Protein AF-0000000084441498 (afdb_homodimer)

Nearest PDB structures (foldseek):
  8bci-assembly2_C  TM=8.751E-01  e=2.487E-18  Pseudomonas aeruginosa PAO1
  8bci-assembly1_A  TM=8.824E-01  e=2.640E-18  Pseudomonas aeruginosa PAO1
  4e3z-assembly1_B  TM=8.892E-01  e=1.046E-17  Rhizobium etli CFN 42
  4e3z-assembly1_A  TM=8.878E-01  e=1.110E-17  Rhizobium etli CFN 42
  8bci-assembly2_D  TM=8.655E-01  e=2.144E-17  Pseudomonas aeruginosa PAO1

Secondary structure (DSSP, 8-state):
--EEEETTTTSHHHHHHHHHHHHTT-EEEEEES-HHHHHHHHHHHHHTT--EEEEE--TT-HHHHHHHHHHHHHHTTT--SEEEE-----PPP--SS---HHHHHHHHIIIIIIHHHHHHHHHHHHHTSTT-EEEEE--GGG-TTTT---GGGHHHHHHHHHHHHHHHHHHHHTTTSS-EEEEE---SBSSTTT-TT-SB-HHHHTHHHHHHHT--TT---SEEEETTEEPP-/--EEEETTTTSHHHHHHHHHHHHTT-EEEEEES-HHHHHHHHHHHHHTT--EEEEE--TT-HHHHHHHHHHHHHHTTT--SEEEE-----PPP--SS---HHHHHHHHIIIIIIHHHHHHHHHHHHHTSTT-EEEEE--GGG-TTTT---GGGHHHHHHHHHHHHHHHHHHHHTTTSS-EEEEE---SBSSTTT-TT-SB-HHHHTHHHHHHHT--TT---SEEEETTEEPP-

pLDDT: mean 97.52, std 2.6, range [79.0, 99.0]

Sequence (466 aa):
MKSVFITGGNRGIGLETARQMGKLGYYVIISCRSEEQAKASMEKLSADGVKADYVIMDVVDESSVAKAAAELSKKLNGVLDVLINNAGYYAPRGDMSRVNLDDMRKCYEVNVIGAICVTNHFLDMVKKSPAGRIVNVGSIMGSCELGVSTLSSAPYSCSKAAMNMYTVNLASSLKDTNVKVNCAHPGWVKTNMGGADAPLEVTEGAETSVYLATLPPDGSTGGFFHKQNRLAWMKSVFITGGNRGIGLETARQMGKLGYYVIISCRSEEQAKASMEKLSADGVKADYVIMDVVDESSVAKAAAELSKKLNGVLDVLINNAGYYAPRGDMSRVNLDDMRKCYEVNVIGAICVTNHFLDMVKKSPAGRIVNVGSIMGSCELGVSTLSSAPYSCSKAAMNMYTVNLASSLKDTNVKVNCAHPGWVKTNMGGADAPLEVTEGAETSVYLATLPPDGSTGGFFHKQNRLAW

Solvent-accessible surface area (backbone atoms only — not comparable to full-atom values): 22218 Å² total; per-residue (Å²): 129,53,34,35,41,29,33,44,19,51,46,55,42,30,28,42,33,44,48,53,45,15,73,75,58,26,41,27,32,27,22,22,78,42,68,69,53,37,53,55,35,49,52,57,34,45,75,70,71,25,52,67,50,73,42,67,33,42,58,76,35,65,69,38,37,50,50,40,38,53,52,47,33,63,74,46,73,46,44,31,29,24,42,34,39,47,47,67,52,77,56,78,70,53,54,84,79,46,73,60,64,68,43,31,52,50,16,29,39,38,40,32,49,9,43,49,51,45,44,52,64,42,42,70,24,23,68,62,21,89,62,9,18,38,33,38,56,49,41,68,44,23,15,55,68,70,57,72,44,43,39,30,41,35,34,35,24,19,21,28,16,18,38,51,31,44,31,36,12,45,24,62,70,30,66,90,51,59,44,33,21,32,30,20,20,40,68,59,23,44,32,92,87,48,30,87,82,27,86,33,48,33,74,59,23,17,44,14,52,53,50,59,54,62,52,58,96,86,45,82,57,44,46,38,27,42,57,92,40,79,48,74,64,129,52,34,35,39,28,34,45,19,52,45,56,42,30,27,41,34,44,50,53,43,14,74,72,58,27,42,27,32,27,22,24,77,44,69,70,51,36,53,54,37,48,52,56,34,44,74,71,70,26,54,67,50,73,42,65,35,41,58,77,36,65,70,38,38,50,52,40,38,54,52,48,33,63,73,44,74,46,43,31,30,23,42,33,40,47,48,70,52,78,57,79,71,53,54,84,78,48,73,60,62,68,42,31,52,50,16,30,40,39,40,31,50,8,42,48,50,47,46,52,63,42,43,69,24,23,65,62,21,88,62,8,19,36,35,38,58,47,42,68,43,23,14,55,70,71,58,74,43,43,38,30,40,36,33,36,24,19,20,29,15,18,37,50,30,46,29,36,13,47,22,61,69,30,65,89,52,57,44,33,22,31,30,19,20,40,68,59,23,44,32,91,87,49,30,88,81,28,84,33,47,34,74,57,22,17,42,14,50,52,50,61,55,62,52,57,96,86,46,82,56,44,46,38,27,43,55,91,40,80,50,74,64

Foldseek 3Di:
DAEEEEEPLLDFLNVLLQLVVQVVPHEYEYEDQDPVSQVVSVVVSVVSVGNYYYAHADLLDLVRLLVVLVVVCVVVVLAHAEYEYDWFDFDQFDDQPDADVVLLVVRLSGLPVSSVSNCVSNVRNQLPHQAREYEREAAPLLAPVVPPDHRRRCSNNVNRVNVLVVQLVVLVVCVVTNYAGEYEHLAQEPDPNNHPPGPHYSNSSNQRVNPRSDAPSPDDHSFYDYRNHTDHD/DAEEEEEPLLDFLNVLLQLVVQVVPHEYEYEDQDPVSQVVSVVVSVVSVGNYYYAHADLLDLVRLLVRLVVVCVVVVLAHAEYEYDFFDFDQFDDQPDADVVLLVVRLSGLPVSSVSNCVSNVRNQLPHLAREYEREAAPLLAPVVVPDHRRRCSNNVNRVNVLVVQLVVLVVCVVTNYAGEYEHLAQEPDPNNHPPGPHYSNSSNQRVNPRSDAPSPDDHSFYDYRNHTDHD

Organism: Leishmania panamensis (NCBI:txid5679)

InterPro domains:
  IPR002347 Short-chain dehydrogenase/reductase SDR [PF00106] (2-195)
  IPR002347 Short-chain dehydrogenase/reductase SDR [PR00080] (78-89)
  IPR002347 Short-chain dehydrogenase/reductase SDR [PR00080] (132-140)
  IPR002347 Short-chain dehydrogenase/reductase SDR [PR00080] (156-175)
  IPR002347 Short-chain dehydrogenase/reductase SDR [PR00081] (3-20)
  IPR002347 Short-chain dehydrogenase/reductase SDR [PR00081] (78-89)
  IPR002347 Short-chain dehydrogenase/reductase SDR [PR00081] (126-142)
  IPR002347 Short-chain dehydrogenase/reductase SDR [PR00081] (156-175)
  IPR002347 Short-chain dehydrogenase/reductase SDR [PR00081] (177-194)
  IPR020904 Short-chain dehydrogenase/reductase, conserved site [PS00061] (143-171)
  IPR036291 NAD(P)-binding domain superfamily [SSF51735] (1-229)
  IPR045313 Carbonyl reductase [NADPH] 1-like [cd05324] (2-233)
  IPR051468 Fungal Secondary Metabolite SDRs [PTHR43544] (2-232)

Radius of gyration: 23.21 Å; Cα contacts (8 Å, |Δi|>4): 1134; chains: 2; bounding box: 49×70×50 Å

Structure (mmCIF, N/CA/C/O backbone):
data_AF-0000000084441498-model_v1
#
loop_
_entity.id
_entity.type
_entity.pdbx_description
1 polymer 'Short chain dehydrogenase, putative'
#
loop_
_atom_site.group_PDB
_atom_site.id
_atom_site.type_symbol
_atom_site.label_atom_id
_atom_site.label_alt_id
_atom_site.label_comp_id
_atom_site.label_asym_id
_atom_site.label_entity_id
_atom_site.label_seq_id
_atom_site.pdbx_PDB_ins_code
_atom_site.Cartn_x
_atom_site.Cartn_y
_atom_site.Cartn_z
_atom_site.occupancy
_atom_site.B_iso_or_equiv
_atom_site.auth_seq_id
_atom_site.auth_comp_id
_atom_site.auth_asym_id
_atom_site.auth_atom_id
_atom_site.pdbx_PDB_model_num
ATOM 1 N N . MET A 1 1 ? -6.012 33.625 13.344 1 92.56 1 MET A N 1
ATOM 2 C CA . MET A 1 1 ? -4.758 33.062 12.859 1 92.56 1 MET A CA 1
ATOM 3 C C . MET A 1 1 ? -4.945 31.609 12.453 1 92.56 1 MET A C 1
ATOM 5 O O . MET A 1 1 ? -5.605 30.844 13.156 1 92.56 1 MET A O 1
ATOM 9 N N . LYS A 1 2 ? -4.422 31.234 11.297 1 98.06 2 LYS A N 1
ATOM 10 C CA . LYS A 1 2 ? -4.543 29.844 10.844 1 98.06 2 LYS A CA 1
ATOM 11 C C . LYS A 1 2 ? -3.543 28.938 11.555 1 98.06 2 LYS A C 1
ATOM 13 O O . LYS A 1 2 ? -2.441 29.375 11.898 1 98.06 2 LYS A O 1
ATOM 18 N N . SER A 1 3 ? -3.908 27.688 11.766 1 98.75 3 SER A N 1
ATOM 19 C CA . SER A 1 3 ? -3.041 26.75 12.477 1 98.75 3 SER A CA 1
ATOM 20 C C . SER A 1 3 ? -2.643 25.578 11.586 1 98.75 3 SER A C 1
ATOM 22 O O . SER A 1 3 ? -3.367 25.219 10.648 1 98.75 3 SER A O 1
ATOM 24 N N . VAL A 1 4 ? -1.428 25.062 11.875 1 98.94 4 VAL A N 1
ATOM 25 C CA . VAL A 1 4 ? -0.928 23.875 11.195 1 98.94 4 VAL A CA 1
ATOM 26 C C . VAL A 1 4 ? -0.345 22.906 12.219 1 98.94 4 VAL A C 1
ATOM 28 O O . VAL A 1 4 ? 0.351 23.312 13.148 1 98.94 4 VAL A O 1
ATOM 31 N N . PHE A 1 5 ? -0.756 21.656 12.109 1 98.94 5 PHE A N 1
ATOM 32 C CA . PHE A 1 5 ? -0.184 20.578 12.906 1 98.94 5 PHE A CA 1
ATOM 33 C C . PHE A 1 5 ? 0.66 19.641 12.031 1 98.94 5 PHE A C 1
ATOM 35 O O . PHE A 1 5 ? 0.195 19.156 11 1 98.94 5 PHE A O 1
ATOM 42 N N . ILE A 1 6 ? 1.912 19.422 12.414 1 98.94 6 ILE A N 1
ATOM 43 C CA . ILE A 1 6 ? 2.871 18.641 11.641 1 98.94 6 ILE A CA 1
ATOM 44 C C . ILE A 1 6 ? 3.414 17.5 12.5 1 98.94 6 ILE A C 1
ATOM 46 O O . ILE A 1 6 ? 4.066 17.734 13.516 1 98.94 6 ILE A O 1
ATOM 50 N N . THR A 1 7 ? 3.141 16.266 12.094 1 98.88 7 THR A N 1
ATOM 51 C CA . THR A 1 7 ? 3.74 15.141 12.812 1 98.88 7 THR A CA 1
ATOM 52 C C . THR A 1 7 ? 5.211 14.992 12.438 1 98.88 7 THR A C 1
ATOM 54 O O . THR A 1 7 ? 5.594 15.211 11.289 1 98.88 7 THR A O 1
ATOM 57 N N . GLY A 1 8 ? 5.965 14.562 13.398 1 97.75 8 GLY A N 1
ATOM 58 C CA . GLY A 1 8 ? 7.391 14.453 13.141 1 97.75 8 GLY A CA 1
ATOM 59 C C . GLY A 1 8 ? 8.031 15.773 12.758 1 97.75 8 GLY A C 1
ATOM 60 O O . GLY A 1 8 ? 8.875 15.82 11.859 1 97.75 8 GLY A O 1
ATOM 61 N N . GLY A 1 9 ? 7.641 16.812 13.367 1 97.56 9 GLY A N 1
ATOM 62 C CA . GLY A 1 9 ? 8.055 18.141 12.961 1 97.56 9 GLY A CA 1
ATOM 63 C C . GLY A 1 9 ? 9.305 18.625 13.664 1 97.56 9 GLY A C 1
ATOM 64 O O . GLY A 1 9 ? 9.68 19.797 13.539 1 97.56 9 GLY A O 1
ATOM 65 N N . ASN A 1 10 ? 10.039 17.734 14.375 1 96.19 10 ASN A N 1
ATOM 66 C CA . ASN A 1 10 ? 11.117 18.188 15.25 1 96.19 10 ASN A CA 1
ATOM 67 C C . ASN A 1 10 ? 12.461 18.188 14.523 1 96.19 10 ASN A C 1
ATOM 69 O O . ASN A 1 10 ? 13.453 18.688 15.047 1 96.19 10 ASN A O 1
ATOM 73 N N . ARG A 1 11 ? 12.547 17.656 13.297 1 95.62 11 ARG A N 1
ATOM 74 C CA . ARG A 1 11 ? 13.789 17.641 12.539 1 95.62 11 ARG A CA 1
ATOM 75 C C . ARG A 1 11 ? 13.516 17.547 11.039 1 95.62 11 ARG A C 1
ATOM 77 O O . ARG A 1 11 ? 12.367 17.359 10.625 1 95.62 11 ARG A O 1
ATOM 84 N N . GLY A 1 12 ? 14.539 17.797 10.32 1 97.12 12 GLY A N 1
ATOM 85 C CA . GLY A 1 12 ? 14.508 17.516 8.891 1 97.12 12 GLY A CA 1
ATOM 86 C C . GLY A 1 12 ? 13.438 18.312 8.156 1 97.12 12 GLY A C 1
ATOM 87 O O . GLY A 1 12 ? 13.328 19.531 8.328 1 97.12 12 GLY A O 1
ATOM 88 N N . ILE A 1 13 ? 12.758 17.609 7.285 1 98.31 13 ILE A N 1
ATOM 89 C CA . ILE A 1 13 ? 11.758 18.203 6.414 1 98.31 13 ILE A CA 1
ATOM 90 C C . ILE A 1 13 ? 10.625 18.781 7.254 1 98.31 13 ILE A C 1
ATOM 92 O O . ILE A 1 13 ? 10.133 19.875 6.98 1 98.31 13 ILE A O 1
ATOM 96 N N . GLY A 1 14 ? 10.219 18.047 8.336 1 98.56 14 GLY A N 1
ATOM 97 C CA . GLY A 1 14 ? 9.141 18.5 9.203 1 98.56 14 GLY A CA 1
ATOM 98 C C . GLY A 1 14 ? 9.438 19.812 9.875 1 98.56 14 GLY A C 1
ATOM 99 O O . GLY A 1 14 ? 8.594 20.719 9.891 1 98.56 14 GLY A O 1
ATOM 100 N N . LEU A 1 15 ? 10.617 19.906 10.398 1 98.5 15 LEU A N 1
ATOM 101 C CA . LEU A 1 15 ? 10.992 21.141 11.078 1 98.5 15 LEU A CA 1
ATOM 102 C C . LEU A 1 15 ? 11.078 22.297 10.094 1 98.5 15 LEU A C 1
ATOM 104 O O . LEU A 1 15 ? 10.648 23.406 10.398 1 98.5 15 LEU A O 1
ATOM 108 N N . GLU A 1 16 ? 11.664 22.047 8.945 1 98.69 16 GLU A N 1
ATOM 109 C CA . GLU A 1 16 ? 11.75 23.094 7.938 1 98.69 16 GLU A CA 1
ATOM 110 C C . GLU A 1 16 ? 10.367 23.5 7.441 1 98.69 16 GLU A C 1
ATOM 112 O O . GLU A 1 16 ? 10.109 24.688 7.195 1 98.69 16 GLU A O 1
ATOM 117 N N . THR A 1 17 ? 9.484 22.531 7.27 1 98.88 17 THR A N 1
ATOM 118 C CA . THR A 1 17 ? 8.109 22.844 6.914 1 98.88 17 THR A CA 1
ATOM 119 C C . THR A 1 17 ? 7.461 23.734 7.977 1 98.88 17 THR A C 1
ATOM 121 O O . THR A 1 17 ? 6.773 24.703 7.648 1 98.88 17 THR A O 1
ATOM 124 N N . ALA A 1 18 ? 7.688 23.391 9.219 1 98.81 18 ALA A N 1
ATOM 125 C CA . ALA A 1 18 ? 7.199 24.203 10.328 1 98.81 18 ALA A CA 1
ATOM 126 C C . ALA A 1 18 ? 7.699 25.641 10.219 1 98.81 18 ALA A C 1
ATOM 128 O O . ALA A 1 18 ? 6.922 26.594 10.367 1 98.81 18 ALA A O 1
ATOM 129 N N . ARG A 1 19 ? 8.992 25.797 9.969 1 98.69 19 ARG A N 1
ATOM 130 C CA . ARG A 1 19 ? 9.602 27.109 9.844 1 98.69 19 ARG A CA 1
ATOM 131 C C . ARG A 1 19 ? 8.953 27.922 8.727 1 98.69 19 ARG A C 1
ATOM 133 O O . ARG A 1 19 ? 8.562 29.078 8.93 1 98.69 19 ARG A O 1
ATOM 140 N N . GLN A 1 20 ? 8.758 27.312 7.598 1 98.81 20 GLN A N 1
ATOM 141 C CA . GLN A 1 20 ? 8.203 28.016 6.449 1 98.81 20 GLN A CA 1
ATOM 142 C C . GLN A 1 20 ? 6.734 28.359 6.672 1 98.81 20 GLN A C 1
ATOM 144 O O . GLN A 1 20 ? 6.297 29.469 6.344 1 98.81 20 GLN A O 1
ATOM 149 N N . MET A 1 21 ? 5.969 27.453 7.215 1 98.88 21 MET A N 1
ATOM 150 C CA . MET A 1 21 ? 4.574 27.734 7.531 1 98.88 21 MET A CA 1
ATOM 151 C C . MET A 1 21 ? 4.461 28.875 8.539 1 98.88 21 MET A C 1
ATOM 153 O O . MET A 1 21 ? 3.592 29.734 8.414 1 98.88 21 MET A O 1
ATOM 157 N N . GLY A 1 22 ? 5.324 28.844 9.531 1 98.56 22 GLY A N 1
ATOM 158 C CA . GLY A 1 22 ? 5.348 29.922 10.508 1 98.56 22 GLY A CA 1
ATOM 159 C C . GLY A 1 22 ? 5.629 31.281 9.891 1 98.56 22 GLY A C 1
ATOM 160 O O . GLY A 1 22 ? 5.012 32.281 10.273 1 98.56 22 GLY A O 1
ATOM 161 N N . LYS A 1 23 ? 6.52 31.312 8.969 1 98.19 23 LYS A N 1
ATOM 162 C CA . LYS A 1 23 ? 6.863 32.562 8.289 1 98.19 23 LYS A CA 1
ATOM 163 C C . LYS A 1 23 ? 5.691 33.062 7.457 1 98.19 23 LYS A C 1
ATOM 165 O O . LYS A 1 23 ? 5.594 34.281 7.188 1 98.19 23 LYS A O 1
ATOM 170 N N . LEU A 1 24 ? 4.824 32.219 7.117 1 98.19 24 LEU A N 1
ATOM 171 C CA . LEU A 1 24 ? 3.627 32.594 6.371 1 98.19 24 LEU A CA 1
ATOM 172 C C . LEU A 1 24 ? 2.518 33.031 7.32 1 98.19 24 LEU A C 1
ATOM 174 O O . LEU A 1 24 ? 1.42 33.375 6.875 1 98.19 24 LEU A O 1
ATOM 178 N N . GLY A 1 25 ? 2.775 32.938 8.617 1 97.94 25 GLY A N 1
ATOM 179 C CA . GLY A 1 25 ? 1.847 33.5 9.586 1 97.94 25 GLY A CA 1
ATOM 180 C C . GLY A 1 25 ? 1.019 32.469 10.297 1 97.94 25 GLY A C 1
ATOM 181 O O . GLY A 1 25 ? 0.133 32.781 11.086 1 97.94 25 GLY A O 1
ATOM 182 N N . TYR A 1 26 ? 1.264 31.188 10.07 1 98.56 26 TYR A N 1
ATOM 183 C CA . TYR A 1 26 ? 0.51 30.125 10.727 1 98.56 26 TYR A CA 1
ATOM 184 C C . TYR A 1 26 ? 0.971 29.938 12.172 1 98.56 26 TYR A C 1
ATOM 186 O O . TYR A 1 26 ? 2.154 30.109 12.477 1 98.56 26 TYR A O 1
ATOM 194 N N . TYR A 1 27 ? 0.041 29.641 13.023 1 98.62 27 TYR A N 1
ATOM 195 C CA . TYR A 1 27 ? 0.372 29.047 14.312 1 98.62 27 TYR A CA 1
ATOM 196 C C . TYR A 1 27 ? 0.782 27.578 14.148 1 98.62 27 TYR A C 1
ATOM 198 O O . TYR A 1 27 ? -0.041 26.734 13.789 1 98.62 27 TYR A O 1
ATOM 206 N N . VAL A 1 28 ? 2.062 27.328 14.453 1 98.75 28 VAL A N 1
ATOM 207 C CA . VAL A 1 28 ? 2.635 26.016 14.117 1 98.75 28 VAL A CA 1
ATOM 208 C C . VAL A 1 28 ? 2.67 25.141 15.359 1 98.75 28 VAL A C 1
ATOM 210 O O . VAL A 1 28 ? 3.135 25.562 16.422 1 98.75 28 VAL A O 1
ATOM 213 N N . ILE A 1 29 ? 2.162 23.891 15.219 1 98.88 29 ILE A N 1
ATOM 214 C CA . ILE A 1 29 ? 2.303 22.875 16.266 1 98.88 29 ILE A CA 1
ATOM 215 C C . ILE A 1 29 ? 2.984 21.641 15.688 1 98.88 29 ILE A C 1
ATOM 217 O O . ILE A 1 29 ? 2.582 21.125 14.633 1 98.88 29 ILE A O 1
ATOM 221 N N . ILE A 1 30 ? 4.02 21.172 16.359 1 98.81 30 ILE A N 1
ATOM 222 C CA . ILE A 1 30 ? 4.707 19.969 15.898 1 98.81 30 ILE A CA 1
ATOM 223 C C . ILE A 1 30 ? 4.523 18.859 16.922 1 98.81 30 ILE A C 1
ATOM 225 O O . ILE A 1 30 ? 4.309 19.125 18.109 1 98.81 30 ILE A O 1
ATOM 229 N N . SER A 1 31 ? 4.539 17.625 16.438 1 98.62 31 SER A N 1
ATOM 230 C CA . SER A 1 31 ? 4.625 16.5 17.359 1 98.62 31 SER A CA 1
ATOM 231 C C . SER A 1 31 ? 6.043 15.938 17.406 1 98.62 31 SER A C 1
ATOM 233 O O . SER A 1 31 ? 6.789 16.016 16.438 1 98.62 31 SER A O 1
ATOM 235 N N . CYS A 1 32 ? 6.344 15.461 18.516 1 97 32 CYS A N 1
ATOM 236 C CA . CYS A 1 32 ? 7.625 14.828 18.797 1 97 32 CYS A CA 1
ATOM 237 C C . CYS A 1 32 ? 7.469 13.734 19.859 1 97 32 CYS A C 1
ATOM 239 O O . CYS A 1 32 ? 6.602 13.828 20.719 1 97 32 CYS A O 1
ATOM 241 N N . ARG A 1 33 ? 8.297 12.758 19.797 1 95.69 33 ARG A N 1
ATOM 242 C CA . ARG A 1 33 ? 8.234 11.695 20.781 1 95.69 33 ARG A CA 1
ATOM 243 C C . ARG A 1 33 ? 9.031 12.062 22.031 1 95.69 33 ARG A C 1
ATOM 245 O O . ARG A 1 33 ? 8.758 11.555 23.125 1 95.69 33 ARG A O 1
ATOM 252 N N . SER A 1 34 ? 9.984 12.898 21.797 1 96.56 34 SER A N 1
ATOM 253 C CA . SER A 1 34 ? 10.883 13.312 22.875 1 96.56 34 SER A CA 1
ATOM 254 C C . SER A 1 34 ? 10.633 14.773 23.25 1 96.56 34 SER A C 1
ATOM 256 O O . SER A 1 34 ? 10.742 15.664 22.406 1 96.56 34 SER A O 1
ATOM 258 N N . GLU A 1 35 ? 10.398 14.953 24.547 1 96.69 35 GLU A N 1
ATOM 259 C CA . GLU A 1 35 ? 10.18 16.312 25.016 1 96.69 35 GLU A CA 1
ATOM 260 C C . GLU A 1 35 ? 11.438 17.172 24.844 1 96.69 35 GLU A C 1
ATOM 262 O O . GLU A 1 35 ? 11.359 18.344 24.5 1 96.69 35 GLU A O 1
ATOM 267 N N . GLU A 1 36 ? 12.562 16.562 25.078 1 97.88 36 GLU A N 1
ATOM 268 C CA . GLU A 1 36 ? 13.836 17.266 24.922 1 97.88 36 GLU A CA 1
ATOM 269 C C . GLU A 1 36 ? 14.039 17.75 23.484 1 97.88 36 GLU A C 1
ATOM 271 O O . GLU A 1 36 ? 14.414 18.891 23.266 1 97.88 36 GLU A O 1
ATOM 276 N N . GLN A 1 37 ? 13.758 16.922 22.578 1 97.56 37 GLN A N 1
ATOM 277 C CA . GLN A 1 37 ? 13.898 17.266 21.172 1 97.56 37 GLN A CA 1
ATOM 278 C C . GLN A 1 37 ? 12.875 18.328 20.75 1 97.56 37 GLN A C 1
ATOM 280 O O . GLN A 1 37 ? 13.172 19.203 19.938 1 97.56 37 GLN A O 1
ATOM 285 N N . ALA A 1 38 ? 11.695 18.219 21.328 1 97.94 38 ALA A N 1
ATOM 286 C CA . ALA A 1 38 ? 10.656 19.203 21.047 1 97.94 38 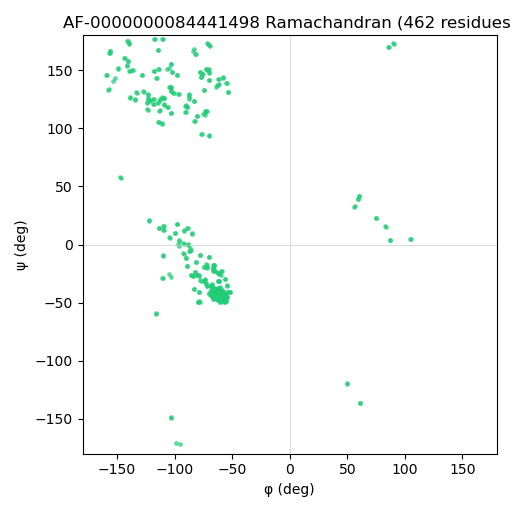ALA A CA 1
ATOM 287 C C . ALA A 1 38 ? 11.07 20.594 21.516 1 97.94 38 ALA A C 1
ATOM 289 O O . ALA A 1 38 ? 10.938 21.578 20.766 1 97.94 38 ALA A O 1
ATOM 290 N N . LYS A 1 39 ? 11.555 20.688 22.656 1 97.88 39 LYS A N 1
ATOM 291 C CA . LYS A 1 39 ? 11.969 21.969 23.219 1 97.88 39 LYS A CA 1
ATOM 292 C C . LYS A 1 39 ? 13.109 22.578 22.406 1 97.88 39 LYS A C 1
ATOM 294 O O . LYS A 1 39 ? 13.148 23.797 22.188 1 97.88 39 LYS A O 1
ATOM 299 N N . ALA A 1 40 ? 14.039 21.734 21.984 1 98.06 40 ALA A N 1
ATOM 300 C CA . ALA A 1 40 ? 15.125 22.219 21.141 1 98.06 40 ALA A CA 1
ATOM 301 C C . ALA A 1 40 ? 14.586 22.797 19.828 1 98.06 40 ALA A C 1
ATOM 303 O O . ALA A 1 40 ? 15.078 23.812 19.344 1 98.06 40 ALA A O 1
ATOM 304 N N . SER A 1 41 ? 13.609 22.156 19.266 1 98.12 41 SER A N 1
ATOM 305 C CA . SER A 1 41 ? 12.984 22.641 18.047 1 98.12 41 SER A CA 1
ATOM 306 C C . SER A 1 41 ? 12.258 23.953 18.281 1 98.12 41 SER A C 1
ATOM 308 O O . SER A 1 41 ? 12.281 24.844 17.422 1 98.12 41 SER A O 1
ATOM 310 N N . MET A 1 42 ? 11.609 24.125 19.422 1 97.94 42 MET A N 1
ATOM 311 C CA . MET A 1 42 ? 10.906 25.359 19.766 1 97.94 42 MET A CA 1
ATOM 312 C C . MET A 1 42 ? 11.867 26.547 19.844 1 97.94 42 MET A C 1
ATOM 314 O O . MET A 1 42 ? 11.539 27.641 19.406 1 97.94 42 MET A O 1
ATOM 318 N N . GLU A 1 43 ? 13 26.25 20.359 1 97.88 43 GLU A N 1
ATOM 319 C CA . GLU A 1 43 ? 14.008 27.312 20.422 1 97.88 43 GLU A CA 1
ATOM 320 C C . GLU A 1 43 ? 14.414 27.781 19.031 1 97.88 43 GLU A C 1
ATOM 322 O O . GLU A 1 43 ? 14.539 28.984 18.797 1 97.88 43 GLU A O 1
ATOM 327 N N . LYS A 1 44 ? 14.625 26.844 18.156 1 97.5 44 LYS A N 1
ATOM 328 C CA . LYS A 1 44 ? 15 27.172 16.781 1 97.5 44 LYS A CA 1
ATOM 329 C C . LYS A 1 44 ? 13.898 27.969 16.094 1 97.5 44 LYS A C 1
ATOM 331 O O . LYS A 1 44 ? 14.18 28.984 15.438 1 97.5 44 LYS A O 1
ATOM 336 N N . LEU A 1 45 ? 12.695 27.531 16.25 1 98.12 45 LEU A N 1
ATOM 337 C CA . LEU A 1 45 ? 11.562 28.188 15.602 1 98.12 45 LEU A CA 1
ATOM 338 C C . LEU A 1 45 ? 11.336 29.578 16.188 1 98.12 45 LEU A C 1
ATOM 340 O O . LEU A 1 45 ? 11.062 30.531 15.453 1 98.12 45 LEU A O 1
ATOM 344 N N . SER A 1 46 ? 11.453 29.672 17.5 1 97 46 SER A N 1
ATOM 345 C CA . SER A 1 46 ? 11.305 30.969 18.156 1 97 46 SER A CA 1
ATOM 346 C C . SER A 1 46 ? 12.367 31.953 17.688 1 97 46 SER A C 1
ATOM 348 O O . SER A 1 46 ? 12.078 33.125 17.5 1 97 46 SER A O 1
ATOM 350 N N . ALA A 1 47 ? 13.516 31.484 17.531 1 97.06 47 ALA A N 1
ATOM 351 C CA . ALA A 1 47 ? 14.609 32.312 17.062 1 97.06 47 ALA A CA 1
ATOM 352 C C . ALA A 1 47 ? 14.32 32.875 15.664 1 97.06 47 ALA A C 1
ATOM 354 O O . ALA A 1 47 ? 14.789 33.969 15.312 1 97.06 47 ALA A O 1
ATOM 355 N N . ASP A 1 48 ? 13.5 32.188 14.938 1 95.69 48 ASP A N 1
ATOM 356 C CA . ASP A 1 48 ? 13.117 32.625 13.586 1 95.69 48 ASP A CA 1
ATOM 357 C C . ASP A 1 48 ? 11.844 33.469 13.617 1 95.69 48 ASP A C 1
ATOM 359 O O . ASP A 1 48 ? 11.297 33.812 12.562 1 95.69 48 ASP A O 1
ATOM 363 N N . GLY A 1 49 ? 11.273 33.719 14.789 1 96.62 49 GLY A N 1
ATOM 364 C CA . GLY A 1 49 ? 10.078 34.531 14.93 1 96.62 49 GLY A CA 1
ATOM 365 C C . GLY A 1 49 ? 8.797 33.75 14.672 1 96.62 49 GLY A C 1
ATOM 366 O O . GLY A 1 49 ? 7.75 34.344 14.406 1 96.62 49 GLY A O 1
ATOM 367 N N . VAL A 1 50 ? 8.891 32.438 14.688 1 96.69 50 VAL A N 1
ATOM 368 C CA . VAL A 1 50 ? 7.742 31.594 14.422 1 96.69 50 VAL A CA 1
ATOM 369 C C . VAL A 1 50 ? 6.98 31.328 15.711 1 96.69 50 VAL A C 1
ATOM 371 O O . VAL A 1 50 ? 7.582 31 16.734 1 96.69 50 VAL A O 1
ATOM 374 N N . LYS A 1 51 ? 5.723 31.578 15.711 1 96.06 51 LYS A N 1
ATOM 375 C CA . LYS A 1 51 ? 4.863 31.156 16.812 1 96.06 51 LYS A CA 1
ATOM 376 C C . LYS A 1 51 ? 4.59 29.656 16.75 1 96.06 51 LYS A C 1
ATOM 378 O O . LYS A 1 51 ? 3.871 29.188 15.867 1 96.06 51 LYS A O 1
ATOM 383 N N . ALA A 1 52 ? 5.125 29 17.703 1 97.69 52 ALA A N 1
ATOM 384 C CA . ALA A 1 52 ? 5.059 27.547 17.594 1 97.69 52 ALA A CA 1
ATOM 385 C C . ALA A 1 52 ? 4.812 26.906 18.953 1 97.69 52 ALA A C 1
ATOM 387 O O . ALA A 1 52 ? 5.062 27.516 19.984 1 97.69 52 ALA A O 1
ATOM 388 N N . ASP A 1 53 ? 4.25 25.75 18.938 1 98.31 53 ASP A N 1
ATOM 389 C CA . ASP A 1 53 ? 4.039 24.859 20.078 1 98.31 53 ASP A CA 1
ATOM 390 C C . ASP A 1 53 ? 4.301 23.406 19.703 1 98.31 53 ASP A C 1
ATOM 392 O O . ASP A 1 53 ? 4.648 23.109 18.562 1 98.31 53 ASP A O 1
ATOM 396 N N . TYR A 1 54 ? 4.258 22.531 20.781 1 98.56 54 TYR A N 1
ATOM 397 C CA . TYR A 1 54 ? 4.477 21.125 20.5 1 98.56 54 TYR A CA 1
ATOM 398 C C . TYR A 1 54 ? 3.555 20.25 21.328 1 98.56 54 TYR A C 1
ATOM 400 O O . TYR A 1 54 ? 2.975 20.703 22.312 1 98.56 54 TYR A O 1
ATOM 408 N N . VAL A 1 55 ? 3.326 19.031 20.875 1 98.62 55 VAL A N 1
ATOM 409 C CA . VAL A 1 55 ? 2.721 17.969 21.656 1 98.62 55 VAL A CA 1
ATOM 410 C C . VAL A 1 55 ? 3.598 16.719 21.594 1 98.62 55 VAL A C 1
ATOM 412 O O . VAL A 1 55 ? 4.281 16.484 20.594 1 98.62 55 VAL A O 1
ATOM 415 N N . ILE A 1 56 ? 3.625 15.977 22.688 1 98.56 56 ILE A N 1
ATOM 416 C CA . ILE A 1 56 ? 4.293 14.68 22.688 1 98.56 56 ILE A CA 1
ATOM 417 C C . ILE A 1 56 ? 3.35 13.609 22.125 1 98.56 56 ILE A C 1
ATOM 419 O O . ILE A 1 56 ? 2.23 13.445 22.625 1 98.56 56 ILE A O 1
ATOM 423 N N . MET A 1 57 ? 3.828 12.953 21.094 1 98.69 57 MET A N 1
ATOM 424 C CA . MET A 1 57 ? 2.941 12.016 20.422 1 98.69 57 MET A CA 1
ATOM 425 C C . MET A 1 57 ? 3.742 10.969 19.656 1 98.69 57 MET A C 1
ATOM 427 O O . MET A 1 57 ? 4.742 11.297 19.016 1 98.69 57 MET A O 1
ATOM 431 N N . ASP A 1 58 ? 3.357 9.75 19.812 1 98.69 58 ASP A N 1
ATOM 432 C CA . ASP A 1 58 ? 3.795 8.641 18.969 1 98.69 58 ASP A CA 1
ATOM 433 C C . ASP A 1 58 ? 2.682 8.203 18.031 1 98.69 58 ASP A C 1
ATOM 435 O O . ASP A 1 58 ? 1.644 7.707 18.469 1 98.69 58 ASP A O 1
ATOM 439 N N . VAL A 1 59 ? 2.963 8.336 16.703 1 98.69 59 VAL A N 1
ATOM 440 C CA . VAL A 1 59 ? 1.898 8.148 15.727 1 98.69 59 VAL A CA 1
ATOM 441 C C . VAL A 1 59 ? 1.439 6.691 15.734 1 98.69 59 VAL A C 1
ATOM 443 O O . VAL A 1 59 ? 0.349 6.375 15.25 1 98.69 59 VAL A O 1
ATOM 446 N N . VAL A 1 60 ? 2.281 5.734 16.25 1 97.88 60 VAL A N 1
ATOM 447 C CA . VAL A 1 60 ? 1.907 4.324 16.188 1 97.88 60 VAL A CA 1
ATOM 448 C C . VAL A 1 60 ? 1.261 3.902 17.516 1 97.88 60 VAL A C 1
ATOM 450 O O . VAL A 1 60 ? 0.975 2.721 17.719 1 97.88 60 VAL A O 1
ATOM 453 N N . ASP A 1 61 ? 1.074 4.801 18.438 1 98.56 61 ASP A N 1
ATOM 454 C CA . ASP A 1 61 ? 0.358 4.598 19.688 1 98.56 61 ASP A CA 1
ATOM 455 C C . ASP A 1 61 ? -0.961 5.367 19.703 1 98.56 61 ASP A C 1
ATOM 457 O O . ASP A 1 61 ? -0.979 6.574 19.953 1 98.56 61 ASP A O 1
ATOM 461 N N . GLU A 1 62 ? -2.031 4.641 19.516 1 98.12 62 GLU A N 1
ATOM 462 C CA . GLU A 1 62 ? -3.328 5.285 19.328 1 98.12 62 GLU A CA 1
ATOM 463 C C . GLU A 1 62 ? -3.717 6.105 20.562 1 98.12 62 GLU A C 1
ATOM 465 O O . GLU A 1 62 ? -4.352 7.152 20.438 1 98.12 62 GLU A O 1
ATOM 470 N N . SER A 1 63 ? -3.402 5.609 21.719 1 98.56 63 SER A N 1
ATOM 471 C CA . SER A 1 63 ? -3.705 6.363 22.938 1 98.56 63 SER A CA 1
ATOM 472 C C . SER A 1 63 ? -2.924 7.672 22.984 1 98.56 63 SER A C 1
ATOM 474 O O . SER A 1 63 ? -3.436 8.688 23.438 1 98.56 63 SER A O 1
ATOM 476 N N . SER A 1 64 ? -1.691 7.582 22.531 1 98.75 64 SER A N 1
ATOM 477 C CA . SER A 1 64 ? -0.864 8.781 22.438 1 98.75 64 SER A CA 1
ATOM 478 C C . SER A 1 64 ? -1.473 9.789 21.469 1 98.75 64 SER A C 1
ATOM 480 O O . SER A 1 64 ? -1.523 10.984 21.766 1 98.75 64 SER A O 1
ATOM 482 N N . VAL A 1 65 ? -1.987 9.352 20.359 1 98.88 65 VAL A N 1
ATOM 483 C CA . VAL A 1 65 ? -2.598 10.203 19.344 1 98.88 65 VAL A CA 1
ATOM 484 C C . VAL A 1 65 ? -3.889 10.812 19.891 1 98.88 65 VAL A C 1
ATOM 486 O O . VAL A 1 65 ? -4.133 12.008 19.719 1 98.88 65 VAL A O 1
ATOM 489 N N . ALA A 1 66 ? -4.668 10.023 20.516 1 98.75 66 ALA A N 1
ATOM 490 C CA . ALA A 1 66 ? -5.926 10.5 21.094 1 98.75 66 ALA A CA 1
ATOM 491 C C . ALA A 1 66 ? -5.684 11.617 22.109 1 98.75 66 ALA A C 1
ATOM 493 O O . ALA A 1 66 ? -6.402 12.617 22.125 1 98.75 66 ALA A O 1
ATOM 494 N N . LYS A 1 67 ? -4.727 11.398 22.938 1 98.69 67 LYS A N 1
ATOM 495 C CA . LYS A 1 67 ? -4.383 12.398 23.938 1 98.69 67 LYS A CA 1
ATOM 496 C C . LYS A 1 67 ? -3.938 13.703 23.281 1 98.69 67 LYS A C 1
ATOM 498 O O . LYS A 1 67 ? -4.367 14.781 23.703 1 98.69 67 LYS A O 1
ATOM 503 N N . ALA A 1 68 ? -3.068 13.602 22.328 1 98.81 68 ALA A N 1
ATOM 504 C CA . ALA A 1 68 ? -2.596 14.789 21.609 1 98.81 68 ALA A CA 1
ATOM 505 C C . ALA A 1 68 ? -3.752 15.516 20.922 1 98.81 68 ALA A C 1
ATOM 507 O O . ALA A 1 68 ? -3.818 16.75 20.953 1 98.81 68 ALA A O 1
ATOM 508 N N . ALA A 1 69 ? -4.66 14.781 20.312 1 98.81 69 ALA A N 1
ATOM 509 C CA . ALA A 1 69 ? -5.812 15.375 19.641 1 98.81 69 ALA A CA 1
ATOM 510 C C . ALA A 1 69 ? -6.699 16.141 20.609 1 98.81 69 ALA A C 1
ATOM 512 O O . ALA A 1 69 ? -7.184 17.219 20.312 1 98.81 69 ALA A O 1
ATOM 513 N N . ALA A 1 70 ? -6.883 15.547 21.734 1 98.69 70 ALA A N 1
ATOM 514 C CA . ALA A 1 70 ? -7.688 16.203 22.75 1 98.69 70 ALA A CA 1
ATOM 515 C C . ALA A 1 70 ? -7.031 17.5 23.219 1 98.69 70 ALA A C 1
ATOM 517 O O . ALA A 1 70 ? -7.707 18.516 23.375 1 98.69 70 ALA A O 1
ATOM 518 N N . GLU A 1 71 ? -5.793 17.453 23.422 1 98.56 71 GLU A N 1
ATOM 519 C CA . GLU A 1 71 ? -5.047 18.625 23.828 1 98.56 71 GLU A CA 1
ATOM 520 C C . GLU A 1 71 ? -5.137 19.734 22.781 1 98.56 71 GLU A C 1
ATOM 522 O O . GLU A 1 71 ? -5.391 20.891 23.109 1 98.56 71 GLU A O 1
ATOM 527 N N . LEU A 1 72 ? -4.965 19.391 21.547 1 98.62 72 LEU A N 1
ATOM 528 C CA . LEU A 1 72 ? -4.965 20.375 20.484 1 98.62 72 LEU A CA 1
ATOM 529 C C . LEU A 1 72 ? -6.375 20.891 20.219 1 98.62 72 LEU A C 1
ATOM 531 O O . LEU A 1 72 ? -6.559 22.047 19.828 1 98.62 72 LEU A O 1
ATOM 535 N N . SER A 1 73 ? -7.344 20 20.406 1 98.56 73 SER A N 1
ATOM 536 C CA . SER A 1 73 ? -8.727 20.453 20.266 1 98.56 73 SER A CA 1
ATOM 537 C C . SER A 1 73 ? -9.016 21.609 21.219 1 98.56 73 SER A C 1
ATOM 539 O O . SER A 1 73 ? -9.656 22.594 20.828 1 98.56 73 SER A O 1
ATOM 541 N N . LYS A 1 74 ? -8.531 21.5 22.422 1 98.12 74 LYS A N 1
ATOM 542 C CA . LYS A 1 74 ? -8.711 22.562 23.406 1 98.12 74 LYS A CA 1
ATOM 543 C C . LYS A 1 74 ? -7.914 23.797 23.016 1 98.12 74 LYS A C 1
ATOM 545 O O . LYS A 1 74 ? -8.438 24.922 23.047 1 98.12 74 LYS A O 1
ATOM 550 N N . LYS A 1 75 ? -6.754 23.594 22.609 1 97.62 75 LYS A N 1
ATOM 551 C CA . LYS A 1 75 ? -5.832 24.688 22.312 1 97.62 75 LYS A CA 1
ATOM 552 C C . LYS A 1 75 ? -6.297 25.484 21.094 1 97.62 75 LYS A C 1
ATOM 554 O O . LYS A 1 75 ? -6.109 26.703 21.031 1 97.62 75 LYS A O 1
ATOM 559 N N . LEU A 1 76 ? -6.875 24.844 20.172 1 98.19 76 LEU A N 1
ATOM 560 C CA . LEU A 1 76 ? -7.203 25.438 18.875 1 98.19 76 LEU A CA 1
ATOM 561 C C . LEU A 1 76 ? -8.695 25.75 18.781 1 98.19 76 LEU A C 1
ATOM 563 O O . LEU A 1 76 ? -9.203 26.062 17.703 1 98.19 76 LEU A O 1
ATOM 567 N N . ASN A 1 77 ? -9.406 25.562 19.859 1 97.88 77 ASN A N 1
ATOM 568 C CA . ASN A 1 77 ? -10.852 25.766 19.922 1 97.88 77 ASN A CA 1
ATOM 569 C C . ASN A 1 77 ? -11.578 24.922 18.875 1 97.88 77 ASN A C 1
ATOM 571 O O . ASN A 1 77 ? -12.516 25.391 18.234 1 97.88 77 ASN A O 1
ATOM 575 N N . GLY A 1 78 ? -11.039 23.781 18.594 1 98.25 78 GLY A N 1
ATOM 576 C CA . GLY A 1 78 ? -11.703 22.75 17.797 1 98.25 78 GLY A CA 1
ATOM 577 C C . GLY A 1 78 ? -11.492 22.906 16.312 1 98.25 78 GLY A C 1
ATOM 578 O O . GLY A 1 78 ? -12.086 22.188 15.508 1 98.25 78 GLY A O 1
ATOM 579 N N . VAL A 1 79 ? -10.664 23.906 15.875 1 98.69 79 VAL A N 1
ATOM 580 C CA . VAL A 1 79 ? -10.477 24.125 14.445 1 98.69 79 VAL A CA 1
ATOM 581 C C . VAL A 1 79 ? -9 23.984 14.086 1 98.69 79 VAL A C 1
ATOM 583 O O . VAL A 1 79 ? -8.141 24.625 14.703 1 98.69 79 VAL A O 1
ATOM 586 N N . LEU A 1 80 ? -8.695 23.125 13.172 1 98.88 80 LEU A N 1
ATOM 587 C CA . LEU A 1 80 ? -7.359 22.969 12.609 1 98.88 80 LEU A CA 1
ATOM 588 C C . LEU A 1 80 ? -7.363 23.25 11.109 1 98.88 80 LEU A C 1
ATOM 590 O O . LEU A 1 80 ? -8.109 22.625 10.359 1 98.88 80 LEU A O 1
ATOM 594 N N . ASP A 1 81 ? -6.512 24.156 10.68 1 98.94 81 ASP A N 1
ATOM 595 C CA . ASP A 1 81 ? -6.543 24.547 9.273 1 98.94 81 ASP A CA 1
ATOM 596 C C . ASP A 1 81 ? -5.75 23.578 8.406 1 98.94 81 ASP A C 1
ATOM 598 O O . ASP A 1 81 ? -6.141 23.297 7.27 1 98.94 81 ASP A O 1
ATOM 602 N N . VAL A 1 82 ? -4.617 23.094 8.914 1 98.94 82 VAL A N 1
ATOM 603 C CA . VAL A 1 82 ? -3.756 22.234 8.102 1 98.94 82 VAL A CA 1
ATOM 604 C C . VAL A 1 82 ? -3.227 21.078 8.953 1 98.94 82 VAL A C 1
ATOM 606 O O . VAL A 1 82 ? -2.727 21.297 10.062 1 98.94 82 VAL A O 1
ATOM 609 N N . LEU A 1 83 ? -3.414 19.875 8.492 1 99 83 LEU A N 1
ATOM 610 C CA . LEU A 1 83 ? -2.771 18.688 9.031 1 99 83 LEU A CA 1
ATOM 611 C C . LEU A 1 83 ? -1.726 18.156 8.055 1 99 83 LEU A C 1
ATOM 613 O O . LEU A 1 83 ? -2.039 17.844 6.902 1 99 83 LEU A O 1
ATOM 617 N N . ILE A 1 84 ? -0.48 18.078 8.469 1 99 84 ILE A N 1
ATOM 618 C CA . ILE A 1 84 ? 0.586 17.516 7.652 1 99 84 ILE A CA 1
ATOM 619 C C . ILE A 1 84 ? 1.108 16.234 8.305 1 99 84 ILE A C 1
ATOM 621 O O . ILE A 1 84 ? 1.786 16.281 9.336 1 99 84 ILE A O 1
ATOM 625 N N . ASN A 1 85 ? 0.752 15.141 7.734 1 98.94 85 ASN A N 1
ATOM 626 C CA . ASN A 1 85 ? 1.317 13.844 8.117 1 98.94 85 ASN A CA 1
ATOM 627 C C . ASN A 1 85 ? 2.719 13.656 7.543 1 98.94 85 ASN A C 1
ATOM 629 O O . ASN A 1 85 ? 2.879 13.133 6.441 1 98.94 85 ASN A O 1
ATOM 633 N N . ASN A 1 86 ? 3.705 13.977 8.336 1 98.81 86 ASN A N 1
ATOM 634 C CA . ASN A 1 86 ? 5.098 14.008 7.898 1 98.81 86 ASN A CA 1
ATOM 635 C C . ASN A 1 86 ? 5.91 12.883 8.531 1 98.81 86 ASN A C 1
ATOM 637 O O . ASN A 1 86 ? 6.887 12.414 7.949 1 98.81 86 ASN A O 1
ATOM 641 N N . ALA A 1 87 ? 5.469 12.469 9.758 1 98.5 87 ALA A N 1
ATOM 642 C CA . ALA A 1 87 ? 6.188 11.375 10.406 1 98.5 87 ALA A CA 1
ATOM 643 C C . ALA A 1 87 ? 6.293 10.164 9.484 1 98.5 87 ALA A C 1
ATOM 645 O O . ALA A 1 87 ? 5.32 9.797 8.828 1 98.5 87 ALA A O 1
ATOM 646 N N . GLY A 1 88 ? 7.461 9.641 9.375 1 97.44 88 GLY A N 1
ATOM 647 C CA . GLY A 1 88 ? 7.691 8.508 8.5 1 97.44 88 GLY A CA 1
ATOM 648 C C . GLY A 1 88 ? 8.906 7.684 8.891 1 97.44 88 GLY A C 1
ATOM 649 O O . GLY A 1 88 ? 9.711 8.109 9.727 1 97.44 88 GLY A O 1
ATOM 650 N N . TYR A 1 89 ? 8.977 6.531 8.352 1 97.44 89 TYR A N 1
ATOM 651 C CA . TYR A 1 89 ? 10.055 5.574 8.586 1 97.44 89 TYR A CA 1
ATOM 652 C C . TYR A 1 89 ? 10.539 4.961 7.277 1 97.44 89 TYR A C 1
ATOM 654 O O . TYR A 1 89 ? 9.727 4.527 6.449 1 97.44 89 TYR A O 1
ATOM 662 N N . TYR A 1 90 ? 11.758 5.082 7.066 1 96.62 90 TYR A N 1
ATOM 663 C CA . TYR A 1 90 ? 12.414 4.414 5.949 1 96.62 90 TYR A CA 1
ATOM 664 C C . TYR A 1 90 ? 13.188 3.188 6.426 1 96.62 90 TYR A C 1
ATOM 666 O O . TYR A 1 90 ? 14.18 3.309 7.141 1 96.62 90 TYR A O 1
ATOM 674 N N . ALA A 1 91 ? 12.773 2.051 6.047 1 94 91 ALA A N 1
ATOM 675 C CA . ALA A 1 91 ? 13.453 0.82 6.441 1 94 91 ALA A CA 1
ATOM 676 C C . ALA A 1 91 ? 14.812 0.7 5.754 1 94 91 ALA A C 1
ATOM 678 O O . ALA A 1 91 ? 14.992 1.175 4.629 1 94 91 ALA A O 1
ATOM 679 N N . PRO A 1 92 ? 15.828 0.053 6.469 1 90.75 92 PRO A N 1
ATOM 680 C CA . PRO A 1 92 ? 17.078 -0.25 5.777 1 90.75 92 PRO A CA 1
ATOM 681 C C . PRO A 1 92 ? 16.875 -1.059 4.5 1 90.75 92 PRO A C 1
ATOM 683 O O . PRO A 1 92 ? 16 -1.929 4.453 1 90.75 92 PRO A O 1
ATOM 686 N N . ARG A 1 93 ? 17.641 -0.639 3.566 1 90.31 93 ARG A N 1
ATOM 687 C CA . ARG A 1 93 ? 17.562 -1.426 2.34 1 90.31 93 ARG A CA 1
ATOM 688 C C . ARG A 1 93 ? 18.047 -2.852 2.574 1 90.31 93 ARG A C 1
ATOM 690 O O . ARG A 1 93 ? 19.031 -3.068 3.291 1 90.31 93 ARG A O 1
ATOM 697 N N . GLY A 1 94 ? 17.281 -3.758 2.033 1 85.69 94 GLY A N 1
ATOM 698 C CA . GLY A 1 94 ? 17.641 -5.164 2.127 1 85.69 94 GLY A CA 1
ATOM 699 C C . GLY A 1 94 ? 18.391 -5.672 0.907 1 85.69 94 GLY A C 1
ATOM 700 O O . GLY A 1 94 ? 18.891 -4.879 0.11 1 85.69 94 GLY A O 1
ATOM 701 N N . ASP A 1 95 ? 18.562 -7.07 0.952 1 81.75 95 ASP A N 1
ATOM 702 C CA . ASP A 1 95 ? 19.141 -7.672 -0.245 1 81.75 95 ASP A CA 1
ATOM 703 C C . ASP A 1 95 ? 18.062 -7.918 -1.308 1 81.75 95 ASP A C 1
ATOM 705 O O . ASP A 1 95 ? 16.891 -7.637 -1.088 1 81.75 95 ASP A O 1
ATOM 709 N N . MET A 1 96 ? 18.5 -8.211 -2.459 1 79 96 MET A N 1
ATOM 710 C CA . MET A 1 96 ? 17.609 -8.406 -3.604 1 79 96 MET A CA 1
ATOM 711 C C . MET A 1 96 ? 17.078 -9.828 -3.646 1 79 96 MET A C 1
ATOM 713 O O . MET A 1 96 ? 16.406 -10.211 -4.602 1 79 96 MET A O 1
ATOM 717 N N . SER A 1 97 ? 17.312 -10.625 -2.619 1 83.75 97 SER A N 1
ATOM 718 C CA . SER A 1 97 ? 16.922 -12.031 -2.699 1 83.75 97 SER A CA 1
ATOM 719 C C . SER A 1 97 ? 15.648 -12.297 -1.897 1 83.75 97 SER A C 1
ATOM 721 O O . SER A 1 97 ? 14.922 -13.25 -2.176 1 83.75 97 SER A O 1
ATOM 723 N N . ARG A 1 98 ? 15.477 -11.484 -0.895 1 91.25 98 ARG A N 1
ATOM 724 C CA . ARG A 1 98 ? 14.305 -11.664 -0.045 1 91.25 98 ARG A CA 1
ATOM 725 C C . ARG A 1 98 ? 13.867 -10.344 0.58 1 91.25 98 ARG A C 1
ATOM 727 O O . ARG A 1 98 ? 14.703 -9.492 0.893 1 91.25 98 ARG A O 1
ATOM 734 N N . VAL A 1 99 ? 12.555 -10.219 0.683 1 97.5 99 VAL A N 1
ATOM 735 C CA . VAL A 1 99 ? 12.008 -9.039 1.348 1 97.5 99 VAL A CA 1
ATOM 736 C C . VAL A 1 99 ? 11.898 -9.297 2.848 1 97.5 99 VAL A C 1
ATOM 738 O O . VAL A 1 99 ? 11.43 -10.359 3.27 1 97.5 99 VAL A O 1
ATOM 741 N N . ASN A 1 100 ? 12.438 -8.391 3.686 1 97.56 100 ASN A N 1
ATOM 742 C CA . ASN A 1 100 ? 12.312 -8.5 5.133 1 97.56 100 ASN A CA 1
ATOM 743 C C . ASN A 1 100 ? 10.891 -8.188 5.605 1 97.56 100 ASN A C 1
ATOM 745 O O . ASN A 1 100 ? 10.453 -7.039 5.543 1 97.56 100 ASN A O 1
ATOM 749 N N . LEU A 1 101 ? 10.234 -9.188 6.145 1 98.06 101 LEU A N 1
ATOM 750 C CA . LEU A 1 101 ? 8.82 -9.062 6.48 1 98.06 101 LEU A CA 1
ATOM 751 C C . LEU A 1 101 ? 8.633 -8.156 7.691 1 98.06 101 LEU A C 1
ATOM 753 O O . LEU A 1 101 ? 7.633 -7.438 7.785 1 98.06 101 LEU A O 1
ATOM 757 N N . ASP A 1 102 ? 9.508 -8.188 8.633 1 97.81 102 ASP A N 1
ATOM 758 C CA . ASP A 1 102 ? 9.422 -7.293 9.789 1 97.81 102 ASP A CA 1
ATOM 759 C C . ASP A 1 102 ? 9.547 -5.832 9.359 1 97.81 102 ASP A C 1
ATOM 761 O O . ASP A 1 102 ? 8.859 -4.961 9.898 1 97.81 102 ASP A O 1
ATOM 765 N N . ASP A 1 103 ? 10.406 -5.559 8.398 1 98.25 103 ASP A N 1
ATOM 766 C CA . ASP A 1 103 ? 10.539 -4.207 7.863 1 98.25 103 ASP A CA 1
ATOM 767 C C . ASP A 1 103 ? 9.273 -3.779 7.125 1 98.25 103 ASP A C 1
ATOM 769 O O . ASP A 1 103 ? 8.883 -2.611 7.184 1 98.25 103 ASP A O 1
ATOM 773 N N . MET A 1 104 ? 8.688 -4.762 6.398 1 98.62 104 MET A N 1
ATOM 774 C CA . MET A 1 104 ? 7.406 -4.469 5.758 1 98.62 104 MET A CA 1
ATOM 775 C C . MET A 1 104 ? 6.379 -4.008 6.785 1 98.62 104 MET A C 1
ATOM 777 O O . MET A 1 104 ? 5.727 -2.979 6.598 1 98.62 104 MET A O 1
ATOM 781 N N . ARG A 1 105 ? 6.27 -4.77 7.844 1 98.69 105 ARG A N 1
A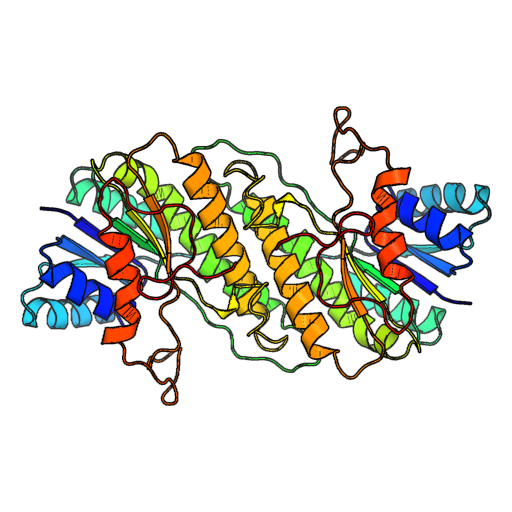TOM 782 C CA . ARG A 1 105 ? 5.297 -4.465 8.891 1 98.69 105 ARG A CA 1
ATOM 783 C C . ARG A 1 105 ? 5.605 -3.123 9.547 1 98.69 105 ARG A C 1
ATOM 785 O O . ARG A 1 105 ? 4.703 -2.312 9.766 1 98.69 105 ARG A O 1
ATOM 792 N N . LYS A 1 106 ? 6.824 -2.883 9.828 1 98.62 106 LYS A N 1
ATOM 793 C CA . LYS A 1 106 ? 7.211 -1.657 10.523 1 98.62 106 LYS A CA 1
ATOM 794 C C . LYS A 1 106 ? 6.953 -0.429 9.656 1 98.62 106 LYS A C 1
ATOM 796 O O . LYS A 1 106 ? 6.406 0.568 10.125 1 98.62 106 LYS A O 1
ATOM 801 N N . CYS A 1 107 ? 7.305 -0.479 8.383 1 98.69 107 CYS A N 1
ATOM 802 C CA . CYS A 1 107 ? 7.07 0.634 7.469 1 98.69 107 CYS A CA 1
ATOM 803 C C . CYS A 1 107 ? 5.582 0.938 7.352 1 98.69 107 CYS A C 1
ATOM 805 O O . CYS A 1 107 ? 5.176 2.1 7.41 1 98.69 107 CYS A O 1
ATOM 807 N N . TYR A 1 108 ? 4.848 -0.099 7.219 1 98.94 108 TYR A N 1
ATOM 808 C CA . TYR A 1 108 ? 3.408 0.091 7.074 1 98.94 108 TYR A CA 1
ATOM 809 C C . TYR A 1 108 ? 2.811 0.7 8.336 1 98.94 108 TYR A C 1
ATOM 811 O O . TYR A 1 108 ? 1.95 1.58 8.266 1 98.94 108 TYR A O 1
ATOM 819 N N . GLU A 1 109 ? 3.264 0.208 9.477 1 98.88 109 GLU A N 1
ATOM 820 C CA . GLU A 1 109 ? 2.74 0.684 10.758 1 98.88 109 GLU A CA 1
ATOM 821 C C . GLU A 1 109 ? 2.998 2.178 10.938 1 98.88 109 GLU A C 1
ATOM 823 O O . GLU A 1 109 ? 2.094 2.93 11.305 1 98.88 109 GLU A O 1
ATOM 828 N N . VAL A 1 110 ? 4.129 2.602 10.656 1 98.81 110 VAL A N 1
ATOM 829 C CA . VAL A 1 110 ? 4.492 3.996 10.891 1 98.81 110 VAL A CA 1
ATOM 830 C C . VAL A 1 110 ? 3.939 4.871 9.766 1 98.81 110 VAL A C 1
ATOM 832 O O . VAL A 1 110 ? 3.244 5.855 10.023 1 98.81 110 VAL A O 1
ATOM 835 N N . ASN A 1 111 ? 4.172 4.488 8.516 1 98.88 111 ASN A N 1
ATOM 836 C CA . ASN A 1 111 ? 3.93 5.367 7.375 1 98.88 111 ASN A CA 1
ATOM 837 C C . ASN A 1 111 ? 2.451 5.414 7.004 1 98.88 111 ASN A C 1
ATOM 839 O O . ASN A 1 111 ? 1.987 6.383 6.402 1 98.88 111 ASN A O 1
ATOM 843 N N . VAL A 1 112 ? 1.751 4.371 7.312 1 98.94 112 VAL A N 1
ATOM 844 C CA . VAL A 1 112 ? 0.367 4.289 6.855 1 98.94 112 VAL A CA 1
ATOM 845 C C . VAL A 1 112 ? -0.574 4.285 8.055 1 98.94 112 VAL A C 1
ATOM 847 O O . VAL A 1 112 ? -1.339 5.23 8.258 1 98.94 112 VAL A O 1
ATOM 850 N N . ILE A 1 113 ? -0.41 3.289 8.938 1 98.88 113 ILE A N 1
ATOM 851 C CA . ILE A 1 113 ? -1.295 3.174 10.094 1 98.88 113 ILE A CA 1
ATOM 852 C C . ILE A 1 113 ? -1.173 4.422 10.961 1 98.88 113 ILE A C 1
ATOM 854 O O . ILE A 1 113 ? -2.18 4.973 11.414 1 98.88 113 ILE A O 1
ATOM 858 N N . GLY A 1 114 ? 0.04 4.812 11.211 1 98.88 114 GLY A N 1
ATOM 859 C CA . GLY A 1 114 ? 0.267 6.004 12.016 1 98.88 114 GLY A CA 1
ATOM 860 C C . GLY A 1 114 ? -0.394 7.246 11.438 1 98.88 114 GLY A C 1
ATOM 861 O O . GLY A 1 114 ? -1.076 7.977 12.156 1 98.88 114 GLY A O 1
ATOM 862 N N . ALA A 1 115 ? -0.221 7.516 10.148 1 98.88 115 ALA A N 1
ATOM 863 C CA . ALA A 1 115 ? -0.815 8.68 9.492 1 98.88 115 ALA A CA 1
ATOM 864 C C . ALA A 1 115 ? -2.34 8.617 9.539 1 98.88 115 ALA A C 1
ATOM 866 O O . ALA A 1 115 ? -3.002 9.625 9.766 1 98.88 115 ALA A O 1
ATOM 867 N N . ILE A 1 116 ? -2.883 7.422 9.32 1 98.81 116 ILE A N 1
ATOM 868 C CA . ILE A 1 116 ? -4.332 7.242 9.328 1 98.81 116 ILE A CA 1
ATOM 869 C C . ILE A 1 116 ? -4.871 7.434 10.742 1 98.81 116 ILE A C 1
ATOM 871 O O . ILE A 1 116 ? -5.922 8.047 10.938 1 98.81 116 ILE A O 1
ATOM 875 N N . CYS A 1 117 ? -4.148 6.906 11.703 1 98.81 117 CYS A N 1
ATOM 876 C CA . CYS A 1 117 ? -4.543 7.09 13.094 1 98.81 117 CYS A CA 1
ATOM 877 C C . CYS A 1 117 ? -4.633 8.57 13.445 1 98.81 117 CYS A C 1
ATOM 879 O O . CYS A 1 117 ? -5.629 9.016 14.016 1 98.81 117 CYS A O 1
ATOM 881 N N . VAL A 1 118 ? -3.654 9.312 13.086 1 98.88 118 VAL A N 1
ATOM 882 C CA . VAL A 1 118 ? -3.646 10.75 13.328 1 98.88 118 VAL A CA 1
ATOM 883 C C . VAL A 1 118 ? -4.828 11.398 12.609 1 98.88 118 VAL A C 1
ATOM 885 O O . VAL A 1 118 ? -5.586 12.164 13.219 1 98.88 118 VAL A O 1
ATOM 888 N N . THR A 1 119 ? -5.016 11.109 11.359 1 98.81 119 THR A N 1
ATOM 889 C CA . THR A 1 119 ? -6.082 11.711 10.562 1 98.81 119 THR A CA 1
ATOM 890 C C . THR A 1 119 ? -7.449 11.391 11.164 1 98.81 119 THR A C 1
ATOM 892 O O . THR A 1 119 ? -8.312 12.273 11.258 1 98.81 119 THR A O 1
ATOM 895 N N . ASN A 1 120 ? -7.621 10.109 11.602 1 98.44 120 ASN A N 1
ATOM 896 C CA . ASN A 1 120 ? -8.867 9.711 12.25 1 98.44 120 ASN A CA 1
ATOM 897 C C . ASN A 1 120 ? -9.219 10.648 13.398 1 98.44 120 ASN A C 1
ATOM 899 O O . ASN A 1 120 ? -10.391 11.008 13.57 1 98.44 120 ASN A O 1
ATOM 903 N N . HIS A 1 121 ? -8.242 11.031 14.141 1 98.62 121 HIS A N 1
ATOM 904 C CA . HIS A 1 121 ? -8.492 11.758 15.383 1 98.62 121 HIS A CA 1
ATOM 905 C C . HIS A 1 121 ? -8.547 13.258 15.141 1 98.62 121 HIS A C 1
ATOM 907 O O . HIS A 1 121 ? -9.086 14.008 15.969 1 98.62 121 HIS A O 1
ATOM 913 N N . PHE A 1 122 ? -8.023 13.766 14.008 1 98.69 122 PHE A N 1
ATOM 914 C CA . PHE A 1 122 ? -7.906 15.203 13.797 1 98.69 122 PHE A CA 1
ATOM 915 C C . PHE A 1 122 ? -8.883 15.664 12.719 1 98.69 122 PHE A C 1
ATOM 917 O O . PHE A 1 122 ? -9.078 16.875 12.523 1 98.69 122 PHE A O 1
ATOM 924 N N . LEU A 1 123 ? -9.492 14.734 12.047 1 98.5 123 LEU A N 1
ATOM 925 C CA . LEU A 1 123 ? -10.25 15.031 10.844 1 98.5 123 LEU A CA 1
ATOM 926 C C . LEU A 1 123 ? -11.391 15.992 11.141 1 98.5 123 LEU A C 1
ATOM 928 O O . LEU A 1 123 ? -11.648 16.922 10.367 1 98.5 123 LEU A O 1
ATOM 932 N N . ASP A 1 124 ? -12.102 15.758 12.211 1 97.94 124 ASP A N 1
ATOM 933 C CA . ASP A 1 124 ? -13.234 16.625 12.531 1 97.94 124 ASP A CA 1
ATOM 934 C C . ASP A 1 124 ? -12.789 18.062 12.719 1 97.94 124 ASP A C 1
ATOM 936 O O . ASP A 1 124 ? -13.508 19 12.352 1 97.94 124 ASP A O 1
ATOM 940 N N . MET A 1 125 ? -11.672 18.266 13.328 1 98.62 125 MET A N 1
ATOM 941 C CA . MET A 1 125 ? -11.141 19.609 13.492 1 98.62 125 MET A CA 1
ATOM 942 C C . MET A 1 125 ? -10.812 20.234 12.133 1 98.62 125 MET A C 1
ATOM 944 O O . MET A 1 125 ? -11.031 21.438 11.93 1 98.62 125 MET A O 1
ATOM 948 N N . VAL A 1 126 ? -10.281 19.469 11.227 1 98.75 126 VAL A N 1
ATOM 949 C CA . VAL A 1 126 ? -9.906 19.953 9.914 1 98.75 126 VAL A C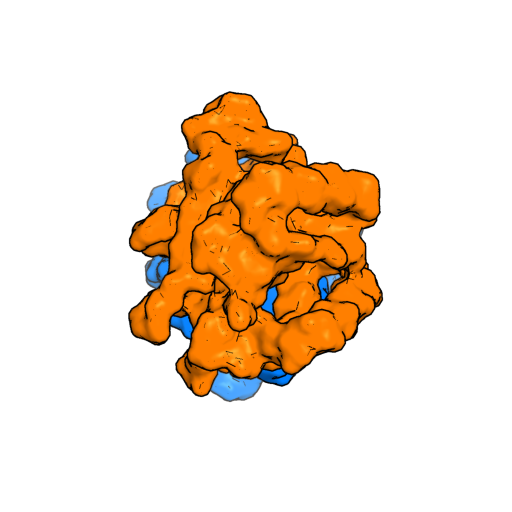A 1
ATOM 950 C C . VAL A 1 126 ? -11.156 20.312 9.117 1 98.75 126 VAL A C 1
ATOM 952 O O . VAL A 1 126 ? -11.188 21.328 8.406 1 98.75 126 VAL A O 1
ATOM 955 N N . LYS A 1 127 ? -12.156 19.516 9.242 1 98.19 127 LYS A N 1
ATOM 956 C CA . LYS A 1 127 ? -13.414 19.734 8.523 1 98.19 127 LYS A CA 1
ATOM 957 C C . LYS A 1 127 ? -14.055 21.062 8.953 1 98.19 127 LYS A C 1
ATOM 959 O O . LYS A 1 127 ? -14.852 21.641 8.203 1 98.19 127 LYS A O 1
ATOM 964 N N . LYS A 1 128 ? -13.75 21.5 10.094 1 98.38 128 LYS A N 1
ATOM 965 C CA . LYS A 1 128 ? -14.336 22.719 10.625 1 98.38 128 LYS A CA 1
ATOM 966 C C . LYS A 1 128 ? -13.625 23.953 10.078 1 98.38 128 LYS A C 1
ATOM 968 O O . LYS A 1 128 ? -14.133 25.078 10.203 1 98.38 128 LYS A O 1
ATOM 973 N N . SER A 1 129 ? -12.477 23.781 9.508 1 98.5 129 SER A N 1
ATOM 974 C CA . SER A 1 129 ? -11.773 24.891 8.875 1 98.5 129 SER A CA 1
ATOM 975 C C . SER A 1 129 ? -12.469 25.344 7.602 1 98.5 129 SER A C 1
ATOM 977 O O . SER A 1 129 ? -12.953 24.516 6.828 1 98.5 129 SER A O 1
ATOM 979 N N . PRO A 1 130 ? -12.531 26.656 7.32 1 97.69 130 PRO A N 1
ATOM 980 C CA . PRO A 1 130 ? -13.125 27.125 6.066 1 97.69 130 PRO A CA 1
ATOM 981 C C . PRO A 1 130 ? -12.32 26.703 4.84 1 97.69 130 PRO A C 1
ATOM 983 O O . PRO A 1 130 ? -12.82 26.766 3.715 1 97.69 130 PRO A O 1
ATOM 986 N N . ALA A 1 131 ? -11.07 26.328 5.043 1 98.12 131 ALA A N 1
ATOM 987 C CA . ALA A 1 131 ? -10.188 25.891 3.967 1 98.12 131 ALA A CA 1
ATOM 988 C C . ALA A 1 131 ? -9.219 24.812 4.457 1 98.12 131 ALA A C 1
ATOM 990 O O . ALA A 1 131 ? -8 24.938 4.262 1 98.12 131 ALA A O 1
ATOM 991 N N . GLY A 1 132 ? -9.758 23.703 4.98 1 98.81 132 GLY A N 1
ATOM 992 C CA . GLY A 1 132 ? -8.938 22.625 5.535 1 98.81 132 GLY A CA 1
ATOM 993 C C . GLY A 1 132 ? -8.016 22 4.516 1 98.81 132 GLY A C 1
ATOM 994 O O . GLY A 1 132 ? -8.398 21.812 3.359 1 98.81 132 GLY A O 1
ATOM 995 N N . ARG A 1 133 ? -6.754 21.719 4.895 1 98.94 133 ARG A N 1
ATOM 996 C CA . ARG A 1 133 ? -5.77 21.031 4.07 1 98.94 133 ARG A CA 1
ATOM 997 C C . ARG A 1 133 ? -5.168 19.844 4.824 1 98.94 133 ARG A C 1
ATOM 999 O O . ARG A 1 133 ? -4.832 19.969 6.008 1 98.94 133 ARG A O 1
ATOM 1006 N N . ILE A 1 134 ? -5.129 18.734 4.168 1 98.94 134 ILE A N 1
ATOM 1007 C CA . ILE A 1 134 ? -4.379 17.578 4.652 1 98.94 134 ILE A CA 1
ATOM 1008 C C . ILE A 1 134 ? -3.287 17.219 3.65 1 98.94 134 ILE A C 1
ATOM 1010 O O . ILE A 1 134 ? -3.564 17.016 2.467 1 98.94 134 ILE A O 1
ATOM 1014 N N . VAL A 1 135 ? -2.041 17.234 4.113 1 99 135 VAL A N 1
ATOM 1015 C CA . VAL A 1 135 ? -0.899 16.844 3.295 1 99 135 VAL A CA 1
ATOM 1016 C C . VAL A 1 135 ? -0.279 15.562 3.85 1 99 135 VAL A C 1
ATOM 1018 O O . VAL A 1 135 ? 0.155 15.523 5.004 1 99 135 VAL A O 1
ATOM 1021 N N . ASN A 1 136 ? -0.337 14.523 3.098 1 98.94 136 ASN A N 1
ATOM 1022 C CA . ASN A 1 136 ? 0.418 13.305 3.385 1 98.94 136 ASN A CA 1
ATOM 1023 C C . ASN A 1 136 ? 1.79 13.328 2.717 1 98.94 136 ASN A C 1
ATOM 1025 O O . ASN A 1 136 ? 1.888 13.422 1.492 1 98.94 136 ASN A O 1
ATOM 1029 N N . VAL A 1 137 ? 2.855 13.25 3.512 1 98.94 137 VAL A N 1
ATOM 1030 C CA . VAL A 1 137 ? 4.188 13.258 2.914 1 98.94 137 VAL A CA 1
ATOM 1031 C C . VAL A 1 137 ? 4.531 11.867 2.396 1 98.94 137 VAL A C 1
ATOM 1033 O O . VAL A 1 137 ? 4.68 10.922 3.18 1 98.94 137 VAL A O 1
ATOM 1036 N N . GLY A 1 138 ? 4.578 11.781 1.147 1 98.44 138 GLY A N 1
ATOM 1037 C CA . GLY A 1 138 ? 4.848 10.531 0.457 1 98.44 138 GLY A CA 1
ATOM 1038 C C . GLY A 1 138 ? 6.266 10.438 -0.079 1 98.44 138 GLY A C 1
ATOM 1039 O O . GLY A 1 138 ? 7.211 10.875 0.581 1 98.44 138 GLY A O 1
ATOM 1040 N N . SER A 1 139 ? 6.457 9.773 -1.147 1 98.5 139 SER A N 1
ATOM 1041 C CA . SER A 1 139 ? 7.719 9.555 -1.846 1 98.5 139 SER A CA 1
ATOM 1042 C C . SER A 1 139 ? 7.484 9.164 -3.301 1 98.5 139 SER A C 1
ATOM 1044 O O . SER A 1 139 ? 6.523 8.461 -3.613 1 98.5 139 SER A O 1
ATOM 1046 N N . ILE A 1 140 ? 8.406 9.625 -4.152 1 98.31 140 ILE A N 1
ATOM 1047 C CA . ILE A 1 140 ? 8.352 9.188 -5.547 1 98.31 140 ILE A CA 1
ATOM 1048 C C . ILE A 1 140 ? 8.484 7.668 -5.617 1 98.31 140 ILE A C 1
ATOM 1050 O O . ILE A 1 140 ? 8.023 7.043 -6.574 1 98.31 140 ILE A O 1
ATOM 1054 N N . MET A 1 141 ? 9.039 7.043 -4.633 1 98.19 141 MET A N 1
ATOM 1055 C CA . MET A 1 141 ? 9.203 5.594 -4.574 1 98.19 141 MET A CA 1
ATOM 1056 C C . MET A 1 141 ? 7.855 4.906 -4.379 1 98.19 141 MET A C 1
ATOM 1058 O O . MET A 1 141 ? 7.754 3.684 -4.512 1 98.19 141 MET A O 1
ATOM 1062 N N . GLY A 1 142 ? 6.785 5.629 -4.082 1 98.5 142 GLY A N 1
ATOM 1063 C CA . GLY A 1 142 ? 5.445 5.074 -3.971 1 98.5 142 GLY A CA 1
ATOM 1064 C C . GLY A 1 142 ? 4.695 5.059 -5.289 1 98.5 142 GLY A C 1
ATOM 1065 O O . GLY A 1 142 ? 3.541 4.637 -5.348 1 98.5 142 GLY A O 1
ATOM 1066 N N . SER A 1 143 ? 5.355 5.555 -6.391 1 98.69 143 SER A N 1
ATOM 1067 C CA . SER A 1 143 ? 4.727 5.555 -7.707 1 98.69 143 SER A CA 1
ATOM 1068 C C . SER A 1 143 ? 5.012 4.258 -8.461 1 98.69 143 SER A C 1
ATOM 1070 O O . SER A 1 143 ? 6.16 3.965 -8.789 1 98.69 143 SER A O 1
ATOM 1072 N N . CYS A 1 144 ? 3.969 3.549 -8.766 1 98.5 144 CYS A N 1
ATOM 1073 C CA . CYS A 1 144 ? 4.133 2.361 -9.594 1 98.5 144 CYS A CA 1
ATOM 1074 C C . CYS A 1 144 ? 4.523 2.74 -11.016 1 98.5 144 CYS A C 1
ATOM 1076 O O . CYS A 1 144 ? 5.324 2.049 -11.648 1 98.5 144 CYS A O 1
ATOM 1078 N N . GLU A 1 145 ? 3.973 3.846 -11.469 1 98.12 145 GLU A N 1
ATOM 1079 C CA . GLU A 1 145 ? 4.16 4.262 -12.852 1 98.12 145 GLU A CA 1
ATOM 1080 C C . GLU A 1 145 ? 5.609 4.668 -13.117 1 98.12 145 GLU A C 1
ATOM 1082 O O . GLU A 1 145 ? 6.168 4.344 -14.164 1 98.12 145 GLU A O 1
ATOM 1087 N N . LEU A 1 146 ? 6.188 5.336 -12.164 1 96.56 146 LEU A N 1
ATOM 1088 C CA . LEU A 1 146 ? 7.527 5.863 -12.383 1 96.56 146 LEU A CA 1
ATOM 1089 C C . LEU A 1 146 ? 8.586 4.789 -12.141 1 96.56 146 LEU A C 1
ATOM 1091 O O . LEU A 1 146 ? 9.703 4.895 -12.641 1 96.56 146 LEU A O 1
ATOM 1095 N N . GLY A 1 147 ? 8.305 3.75 -11.359 1 93.12 147 GLY A N 1
ATOM 1096 C CA . GLY A 1 147 ? 9.125 2.555 -11.242 1 93.12 147 GLY A CA 1
ATOM 1097 C C . GLY A 1 147 ? 10.523 2.844 -10.742 1 93.12 147 GLY A C 1
ATOM 1098 O O . GLY A 1 147 ? 11.5 2.283 -11.258 1 93.12 147 GLY A O 1
ATOM 1099 N N . VAL A 1 148 ? 10.609 3.736 -9.742 1 93.12 148 VAL A N 1
ATOM 1100 C CA . VAL A 1 148 ? 11.945 4.152 -9.336 1 93.12 148 VAL A CA 1
ATOM 1101 C C . VAL A 1 148 ? 12.391 3.336 -8.117 1 93.12 148 VAL A C 1
ATOM 1103 O O . VAL A 1 148 ? 13.469 3.568 -7.57 1 93.12 148 VAL A O 1
ATOM 1106 N N . SER A 1 149 ? 11.594 2.451 -7.66 1 92.69 149 SER A N 1
ATOM 1107 C CA . SER A 1 149 ? 11.922 1.623 -6.504 1 92.69 149 SER A CA 1
ATOM 1108 C C . SER A 1 149 ? 12.25 0.194 -6.926 1 92.69 149 SER A C 1
ATOM 1110 O O . SER A 1 149 ? 11.797 -0.27 -7.973 1 92.69 149 SER A O 1
ATOM 1112 N N . THR A 1 150 ? 13.133 -0.403 -6.062 1 92.56 150 THR A N 1
ATOM 1113 C CA . THR A 1 150 ? 13.523 -1.79 -6.285 1 92.56 150 THR A CA 1
ATOM 1114 C C . THR A 1 150 ? 13.078 -2.672 -5.125 1 92.56 150 THR A C 1
ATOM 1116 O O . THR A 1 150 ? 12.523 -2.178 -4.141 1 92.56 150 THR A O 1
ATOM 1119 N N . LEU A 1 151 ? 13.344 -3.965 -5.293 1 96.5 151 LEU A N 1
ATOM 1120 C CA . LEU A 1 151 ? 12.914 -4.926 -4.285 1 96.5 151 LEU A CA 1
ATOM 1121 C C . LEU A 1 151 ? 13.57 -4.637 -2.939 1 96.5 151 LEU A C 1
ATOM 1123 O O . LEU A 1 151 ? 12.961 -4.848 -1.888 1 96.5 151 LEU A O 1
ATOM 1127 N N . SER A 1 152 ? 14.789 -4.109 -2.941 1 95.5 152 SER A N 1
ATOM 1128 C CA . SER A 1 152 ? 15.531 -3.828 -1.714 1 95.5 152 SER A CA 1
ATOM 1129 C C . SER A 1 152 ? 14.852 -2.732 -0.9 1 95.5 152 SER A C 1
ATOM 1131 O O . SER A 1 152 ? 15.117 -2.584 0.295 1 95.5 152 SER A O 1
ATOM 1133 N N . SER A 1 153 ? 13.945 -1.944 -1.511 1 96.94 153 SER A N 1
ATOM 1134 C CA . SER A 1 153 ? 13.25 -0.86 -0.829 1 96.94 153 SER A CA 1
ATOM 1135 C C . SER A 1 153 ? 11.758 -1.157 -0.7 1 96.94 153 SER A C 1
ATOM 1137 O O . SER A 1 153 ? 10.969 -0.263 -0.394 1 96.94 153 SER A O 1
ATOM 1139 N N . ALA A 1 154 ? 11.383 -2.371 -0.925 1 98.12 154 ALA A N 1
ATOM 1140 C CA . ALA A 1 154 ? 9.977 -2.762 -1 1 98.12 154 ALA A CA 1
ATOM 1141 C C . ALA A 1 154 ? 9.227 -2.363 0.269 1 98.12 154 ALA A C 1
ATOM 1143 O O . ALA A 1 154 ? 8.109 -1.85 0.202 1 98.12 154 ALA A O 1
ATOM 1144 N N . PRO A 1 155 ? 9.82 -2.586 1.521 1 98.56 155 PRO A N 1
ATOM 1145 C CA . PRO A 1 155 ? 9.078 -2.186 2.719 1 98.56 155 PRO A CA 1
ATOM 1146 C C . PRO A 1 155 ? 8.625 -0.727 2.676 1 98.56 155 PRO A C 1
ATOM 1148 O O . PRO A 1 155 ? 7.473 -0.421 2.982 1 98.56 155 PRO A O 1
ATOM 1151 N N . TYR A 1 156 ? 9.477 0.142 2.199 1 98.44 156 TYR A N 1
ATOM 1152 C CA . TYR A 1 156 ? 9.195 1.571 2.152 1 98.44 156 TYR A CA 1
ATOM 1153 C C . TYR A 1 156 ? 8.281 1.907 0.982 1 98.44 156 TYR A C 1
ATOM 1155 O O . TYR A 1 156 ? 7.234 2.539 1.163 1 98.44 156 TYR A O 1
ATOM 1163 N N . SER A 1 157 ? 8.602 1.416 -0.229 1 98.62 157 SER A N 1
ATOM 1164 C CA . SER A 1 157 ? 7.852 1.785 -1.426 1 98.62 157 SER A CA 1
ATOM 1165 C C . SER A 1 157 ? 6.422 1.261 -1.365 1 98.62 157 SER A C 1
ATOM 1167 O O . SER A 1 157 ? 5.484 1.949 -1.775 1 98.62 157 SER A O 1
ATOM 1169 N N . CYS A 1 158 ? 6.254 0.06 -0.838 1 98.88 158 CYS A N 1
ATOM 1170 C CA . CYS A 1 158 ? 4.906 -0.476 -0.698 1 98.88 158 CYS A CA 1
ATOM 1171 C C . CYS A 1 158 ? 4.09 0.354 0.286 1 98.88 158 CYS A C 1
ATOM 1173 O O . CYS A 1 158 ? 2.904 0.61 0.056 1 98.88 158 CYS A O 1
ATOM 1175 N N . SER A 1 159 ? 4.68 0.761 1.395 1 98.94 159 SER A N 1
ATOM 1176 C CA . SER A 1 159 ? 3.967 1.603 2.352 1 98.94 159 SER A CA 1
ATOM 1177 C C . SER A 1 159 ? 3.582 2.941 1.731 1 98.94 159 SER A C 1
ATOM 1179 O O . SER A 1 159 ? 2.484 3.449 1.971 1 98.94 159 SER A O 1
ATOM 1181 N N . LYS A 1 160 ? 4.445 3.502 0.928 1 98.88 160 LYS A N 1
ATOM 1182 C CA . LYS A 1 160 ? 4.172 4.805 0.329 1 98.88 160 LYS A CA 1
ATOM 1183 C C . LYS A 1 160 ? 3.137 4.691 -0.788 1 98.88 160 LYS A C 1
ATOM 1185 O O . LYS A 1 160 ? 2.34 5.609 -1 1 98.88 160 LYS A O 1
ATOM 1190 N N . ALA A 1 161 ? 3.125 3.557 -1.462 1 98.94 161 ALA A N 1
ATOM 1191 C CA . ALA A 1 161 ? 2.037 3.305 -2.404 1 98.94 161 ALA A CA 1
ATOM 1192 C C . ALA A 1 161 ? 0.695 3.215 -1.684 1 98.94 161 ALA A C 1
ATOM 1194 O O . ALA A 1 161 ? -0.313 3.73 -2.17 1 98.94 161 ALA A O 1
ATOM 1195 N N . ALA A 1 162 ? 0.677 2.527 -0.577 1 98.94 162 ALA A N 1
ATOM 1196 C CA . ALA A 1 162 ? -0.537 2.457 0.232 1 98.94 162 ALA A CA 1
ATOM 1197 C C . ALA A 1 162 ? -0.976 3.848 0.683 1 98.94 162 ALA A C 1
ATOM 1199 O O . ALA A 1 162 ? -2.168 4.16 0.674 1 98.94 162 ALA A O 1
ATOM 1200 N N . MET A 1 163 ? -0.029 4.695 1.068 1 98.88 163 MET A N 1
ATOM 1201 C CA . MET A 1 163 ? -0.323 6.066 1.468 1 98.88 163 MET A CA 1
ATOM 1202 C C . MET A 1 163 ? -0.936 6.852 0.311 1 98.88 163 MET A C 1
ATOM 1204 O O . MET A 1 163 ? -1.849 7.652 0.514 1 98.88 163 MET A O 1
ATOM 1208 N N . ASN A 1 164 ? -0.403 6.641 -0.901 1 98.88 164 ASN A N 1
ATOM 1209 C CA . ASN A 1 164 ? -1.005 7.25 -2.082 1 98.88 164 ASN A CA 1
ATOM 1210 C C . ASN A 1 164 ? -2.484 6.895 -2.203 1 98.88 164 ASN A C 1
ATOM 1212 O O . ASN A 1 164 ? -3.32 7.77 -2.438 1 98.88 164 ASN A O 1
ATOM 1216 N N . MET A 1 165 ? -2.762 5.641 -2.004 1 98.94 165 MET A N 1
ATOM 1217 C CA . MET A 1 165 ? -4.145 5.188 -2.131 1 98.94 165 MET A CA 1
ATOM 1218 C C . MET A 1 165 ? -5.016 5.793 -1.038 1 98.94 165 MET A C 1
ATOM 1220 O O . MET A 1 165 ? -6.145 6.211 -1.301 1 98.94 165 MET A O 1
ATOM 1224 N N . TYR A 1 166 ? -4.484 5.863 0.19 1 98.88 166 TYR A N 1
ATOM 1225 C CA . TYR A 1 166 ? -5.238 6.496 1.267 1 98.88 166 TYR A CA 1
ATOM 1226 C C . TYR A 1 166 ? -5.574 7.941 0.917 1 98.88 166 TYR A C 1
ATOM 1228 O O . TYR A 1 166 ? -6.676 8.414 1.197 1 98.88 166 TYR A O 1
ATOM 1236 N N . THR A 1 167 ? -4.625 8.625 0.295 1 98.81 167 THR A N 1
ATOM 1237 C CA . THR A 1 167 ? -4.832 10.008 -0.141 1 98.81 167 THR A CA 1
ATOM 1238 C C . THR A 1 167 ? -6.016 10.094 -1.099 1 98.81 167 THR A C 1
ATOM 1240 O O . THR A 1 167 ? -6.898 10.938 -0.926 1 98.81 167 THR A O 1
ATOM 1243 N N . VAL A 1 168 ? -6.031 9.211 -2.064 1 98.62 168 VAL A N 1
ATOM 1244 C CA . VAL A 1 168 ? -7.102 9.188 -3.055 1 98.62 168 VAL A CA 1
ATOM 1245 C C . VAL A 1 168 ? -8.438 8.914 -2.367 1 98.62 168 VAL A C 1
ATOM 1247 O O . VAL A 1 168 ? -9.422 9.609 -2.611 1 98.62 168 VAL A O 1
ATOM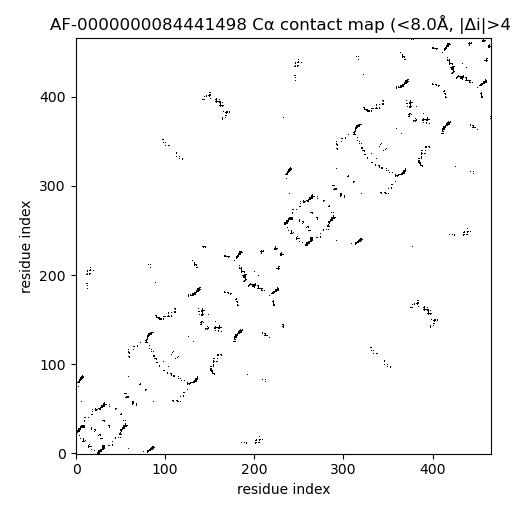 1250 N N . ASN A 1 169 ? -8.469 7.902 -1.491 1 98.19 169 ASN A N 1
ATOM 1251 C CA . ASN A 1 169 ? -9.688 7.52 -0.789 1 98.19 169 ASN A CA 1
ATOM 1252 C C . ASN A 1 169 ? -10.219 8.656 0.078 1 98.19 169 ASN A C 1
ATOM 1254 O O . ASN A 1 169 ? -11.414 8.953 0.062 1 98.19 169 ASN A O 1
ATOM 1258 N N . LEU A 1 170 ? -9.352 9.25 0.803 1 98.38 170 LEU A N 1
ATOM 1259 C CA . LEU A 1 170 ? -9.75 10.312 1.714 1 98.38 170 LEU A CA 1
ATOM 1260 C C . LEU A 1 170 ? -10.258 11.531 0.94 1 98.38 170 LEU A C 1
ATOM 1262 O O . LEU A 1 170 ? -11.281 12.117 1.295 1 98.38 170 LEU A O 1
ATOM 1266 N N . ALA A 1 171 ? -9.5 11.93 -0.078 1 98.06 171 ALA A N 1
ATOM 1267 C CA . ALA A 1 171 ? -9.93 13.047 -0.909 1 98.06 171 ALA A CA 1
ATOM 1268 C C . ALA A 1 171 ? -11.336 12.812 -1.469 1 98.06 171 ALA A C 1
ATOM 1270 O O . ALA A 1 171 ? -12.172 13.719 -1.458 1 98.06 171 ALA A O 1
ATOM 1271 N N . SER A 1 172 ? -11.539 11.594 -1.96 1 96.06 172 SER A N 1
ATOM 1272 C CA . SER A 1 172 ? -12.844 11.25 -2.508 1 96.06 172 SER A CA 1
ATOM 1273 C C . SER A 1 172 ? -13.938 11.391 -1.457 1 96.06 172 SER A C 1
ATOM 1275 O O . SER A 1 172 ? -15.023 11.898 -1.75 1 96.06 172 SER A O 1
ATOM 1277 N N . SER A 1 173 ? -13.688 11.008 -0.255 1 95.94 173 SER A N 1
ATOM 1278 C CA . SER A 1 173 ? -14.672 11.031 0.825 1 95.94 173 SER A CA 1
ATOM 1279 C C . SER A 1 173 ? -14.969 12.461 1.272 1 95.94 173 SER A C 1
ATOM 1281 O O . SER A 1 173 ? -15.992 12.719 1.9 1 95.94 173 SER A O 1
ATOM 1283 N N . LEU A 1 174 ? -14.07 13.367 0.962 1 96.81 174 LEU A N 1
ATOM 1284 C CA . LEU A 1 174 ? -14.195 14.734 1.453 1 96.81 174 LEU A CA 1
ATOM 1285 C C . LEU A 1 174 ? -14.547 15.688 0.317 1 96.81 174 LEU A C 1
ATOM 1287 O O . LEU A 1 174 ? -14.406 16.906 0.457 1 96.81 174 LEU A O 1
ATOM 1291 N N . LYS A 1 175 ? -14.992 15.164 -0.82 1 94 175 LYS A N 1
ATOM 1292 C CA . LYS A 1 175 ? -15.219 15.945 -2.033 1 94 175 LYS A CA 1
ATOM 1293 C C . LYS A 1 175 ? -16.281 17.016 -1.812 1 94 175 LYS A C 1
ATOM 1295 O O . LYS A 1 175 ? -16.281 18.062 -2.477 1 94 175 LYS A O 1
ATOM 1300 N N . ASP A 1 176 ? -17.172 16.828 -0.854 1 95.25 176 ASP A N 1
ATOM 1301 C CA . ASP A 1 176 ? -18.266 17.766 -0.623 1 95.25 176 ASP A CA 1
ATOM 1302 C C . ASP A 1 176 ? -17.953 18.703 0.54 1 95.25 176 ASP A C 1
ATOM 1304 O O . ASP A 1 176 ? -18.844 19.359 1.066 1 95.25 176 ASP A O 1
ATOM 1308 N N . THR A 1 177 ? -16.766 18.672 0.98 1 96.5 177 THR A N 1
ATOM 1309 C CA . THR A 1 177 ? -16.297 19.578 2.023 1 96.5 177 THR A CA 1
ATOM 1310 C C . THR A 1 177 ? -15.297 20.594 1.454 1 96.5 177 THR A C 1
ATOM 1312 O O . THR A 1 177 ? -14.984 20.562 0.263 1 96.5 177 THR A O 1
ATOM 1315 N N . ASN A 1 178 ? -14.859 21.516 2.324 1 97.25 178 ASN A N 1
ATOM 1316 C CA . ASN A 1 178 ? -13.852 22.5 1.94 1 97.25 178 ASN A CA 1
ATOM 1317 C C . ASN A 1 178 ? -12.438 21.984 2.178 1 97.25 178 ASN A C 1
ATOM 1319 O O . ASN A 1 178 ? -11.477 22.766 2.168 1 97.25 178 ASN A O 1
ATOM 1323 N N . VAL A 1 179 ? -12.352 20.672 2.391 1 98.44 179 VAL A N 1
ATOM 1324 C CA . VAL A 1 179 ? -11.055 20.094 2.725 1 98.44 179 VAL A CA 1
ATOM 1325 C C . VAL A 1 179 ? -10.406 19.531 1.462 1 98.44 179 VAL A C 1
ATOM 1327 O O . VAL A 1 179 ? -11.055 18.859 0.666 1 98.44 179 VAL A O 1
ATOM 1330 N N . LYS A 1 180 ? -9.141 19.906 1.217 1 98.81 180 LYS A N 1
ATOM 1331 C CA . LYS A 1 180 ? -8.312 19.312 0.174 1 98.81 180 LYS A CA 1
ATOM 1332 C C . LYS A 1 180 ? -7.277 18.359 0.771 1 98.81 180 LYS A C 1
ATOM 1334 O O . LYS A 1 180 ? -6.699 18.641 1.822 1 98.81 180 LYS A O 1
ATOM 1339 N N . VAL A 1 181 ? -7.125 17.203 0.148 1 98.88 181 VAL A N 1
ATOM 1340 C CA . VAL A 1 181 ? -6.172 16.188 0.566 1 98.88 181 VAL A CA 1
ATOM 1341 C C . VAL A 1 181 ? -5.227 15.852 -0.587 1 98.88 181 VAL A C 1
ATOM 1343 O O . VAL A 1 181 ? -5.668 15.531 -1.691 1 98.88 181 VAL A O 1
ATOM 1346 N N . ASN A 1 182 ? -3.902 15.953 -0.316 1 98.94 182 ASN A N 1
ATOM 1347 C CA . ASN A 1 182 ? -2.93 15.617 -1.348 1 98.94 182 ASN A CA 1
ATOM 1348 C C . ASN A 1 182 ? -1.697 14.938 -0.756 1 98.94 182 ASN A C 1
ATOM 1350 O O . ASN A 1 182 ? -1.468 15 0.453 1 98.94 182 ASN A O 1
ATOM 1354 N N . CYS A 1 183 ? -0.99 14.258 -1.628 1 98.88 183 CYS A N 1
ATOM 1355 C CA . CYS A 1 183 ? 0.269 13.609 -1.279 1 98.88 183 CYS A CA 1
ATOM 1356 C C . CYS A 1 183 ? 1.457 14.414 -1.794 1 98.88 183 CYS A C 1
ATOM 1358 O O . CYS A 1 183 ? 1.469 14.844 -2.949 1 98.88 183 CYS A O 1
ATOM 1360 N N . ALA A 1 184 ? 2.467 14.609 -0.979 1 98.94 184 ALA A N 1
ATOM 1361 C CA . ALA A 1 184 ? 3.641 15.414 -1.314 1 98.94 184 ALA A CA 1
ATOM 1362 C C . ALA A 1 184 ? 4.895 14.547 -1.386 1 98.94 184 ALA A C 1
ATOM 1364 O O . ALA A 1 184 ? 5.254 13.883 -0.41 1 98.94 184 ALA A O 1
ATOM 1365 N N . HIS A 1 185 ? 5.539 14.523 -2.447 1 98.75 185 HIS A N 1
ATOM 1366 C CA . HIS A 1 185 ? 6.906 14.023 -2.562 1 98.75 185 HIS A CA 1
ATOM 1367 C C . HIS A 1 185 ? 7.922 15.141 -2.324 1 98.75 185 HIS A C 1
ATOM 1369 O O . HIS A 1 185 ? 8.016 16.078 -3.121 1 98.75 185 HIS A O 1
ATOM 1375 N N . PRO A 1 186 ? 8.633 15.039 -1.303 1 98.38 186 PRO A N 1
ATOM 1376 C CA . PRO A 1 186 ? 9.516 16.156 -0.956 1 98.38 186 PRO A CA 1
ATOM 1377 C C . PRO A 1 186 ? 10.781 16.188 -1.807 1 98.38 186 PRO A C 1
ATOM 1379 O O . PRO A 1 186 ? 11.516 17.188 -1.784 1 98.38 186 PRO A O 1
ATOM 1382 N N . GLY A 1 187 ? 11.031 15.164 -2.6 1 98 187 GLY A N 1
ATOM 1383 C CA . GLY A 1 187 ? 12.336 14.977 -3.219 1 98 187 GLY A CA 1
ATOM 1384 C C . GLY A 1 187 ? 13.289 14.156 -2.371 1 98 187 GLY A C 1
ATOM 1385 O O . GLY A 1 187 ? 12.914 13.68 -1.297 1 98 187 GLY A O 1
ATOM 1386 N N . TRP A 1 188 ? 14.422 13.852 -2.973 1 97.38 188 TRP A N 1
ATOM 1387 C CA . TRP A 1 188 ? 15.508 13.25 -2.199 1 97.38 188 TRP A CA 1
ATOM 1388 C C . TRP A 1 188 ? 16.312 14.328 -1.471 1 97.38 188 TRP A C 1
ATOM 1390 O O . TRP A 1 188 ? 17.094 15.055 -2.088 1 97.38 188 TRP A O 1
ATOM 1400 N N . VAL A 1 189 ? 16.109 14.398 -0.156 1 97.88 189 VAL A N 1
ATOM 1401 C CA . VAL A 1 189 ? 16.5 15.57 0.625 1 97.88 189 VAL A CA 1
ATOM 1402 C C . VAL A 1 189 ? 17.594 15.188 1.618 1 97.88 189 VAL A C 1
ATOM 1404 O O . VAL A 1 189 ? 17.547 14.109 2.225 1 97.88 189 VAL A O 1
ATOM 1407 N N . LYS A 1 190 ? 18.562 16.094 1.864 1 96.44 190 LYS A N 1
ATOM 1408 C CA . LYS A 1 190 ? 19.625 15.891 2.84 1 96.44 190 LYS A CA 1
ATOM 1409 C C . LYS A 1 190 ? 19.078 15.93 4.266 1 96.44 190 LYS A C 1
ATOM 1411 O O . LYS A 1 190 ? 18.969 17 4.867 1 96.44 190 LYS A O 1
ATOM 1416 N N . THR A 1 191 ? 18.781 14.805 4.785 1 95.56 191 THR A N 1
ATOM 1417 C CA . THR A 1 191 ? 18.344 14.547 6.156 1 95.56 191 THR A CA 1
ATOM 1418 C C . THR A 1 191 ? 18.969 13.25 6.684 1 95.56 191 THR A C 1
ATOM 1420 O O . THR A 1 191 ? 19.734 12.594 5.977 1 95.56 191 THR A O 1
ATOM 1423 N N . ASN A 1 192 ? 18.719 12.977 7.961 1 90.81 192 ASN A N 1
ATOM 1424 C CA . ASN A 1 192 ? 19.156 11.68 8.477 1 90.81 192 ASN A CA 1
ATOM 1425 C C . ASN A 1 192 ? 18.609 10.531 7.633 1 90.81 192 ASN A C 1
ATOM 1427 O O . ASN A 1 192 ? 19.312 9.547 7.391 1 90.81 192 ASN A O 1
ATOM 1431 N N . MET A 1 193 ? 17.453 10.656 7.129 1 91.06 193 MET A N 1
ATOM 1432 C CA . MET A 1 193 ? 16.797 9.625 6.328 1 91.06 193 MET A CA 1
ATOM 1433 C C . MET A 1 193 ? 17.344 9.617 4.902 1 91.06 193 MET A C 1
ATOM 1435 O O . MET A 1 193 ? 17.609 8.547 4.344 1 91.06 193 MET A O 1
ATOM 1439 N N . GLY A 1 194 ? 17.594 10.797 4.293 1 93.62 194 GLY A N 1
ATOM 1440 C CA . GLY A 1 194 ? 17.984 10.906 2.896 1 93.62 194 GLY A CA 1
ATOM 1441 C C . GLY A 1 194 ? 19.469 10.711 2.666 1 93.62 194 GLY A C 1
ATOM 1442 O O . GLY A 1 194 ? 19.891 10.375 1.56 1 93.62 194 GLY A O 1
ATOM 1443 N N . GLY A 1 195 ? 20.234 11.039 3.699 1 93.12 195 GLY A N 1
ATOM 1444 C CA . GLY A 1 195 ? 21.672 10.883 3.598 1 93.12 195 GLY A CA 1
ATOM 1445 C C . GLY A 1 195 ? 22.359 12.086 2.982 1 93.12 195 GLY A C 1
ATOM 1446 O O . GLY A 1 195 ? 21.703 12.945 2.387 1 93.12 195 GLY A O 1
ATOM 1447 N N . ALA A 1 196 ? 23.672 12.094 3.049 1 93.44 196 ALA A N 1
ATOM 1448 C CA . ALA A 1 196 ? 24.484 13.242 2.65 1 93.44 196 ALA A CA 1
ATOM 1449 C C . ALA A 1 196 ? 24.531 13.375 1.131 1 93.44 196 ALA A C 1
ATOM 1451 O O . ALA A 1 196 ? 24.812 14.453 0.605 1 93.44 196 ALA A O 1
ATOM 1452 N N . ASP A 1 197 ? 24.234 12.344 0.442 1 94.69 197 ASP A N 1
ATOM 1453 C CA . ASP A 1 197 ? 24.375 12.336 -1.012 1 94.69 197 ASP A CA 1
ATOM 1454 C C . ASP A 1 197 ? 23.109 12.875 -1.682 1 94.69 197 ASP A C 1
ATOM 1456 O O . ASP A 1 197 ? 23.078 13.055 -2.9 1 94.69 197 ASP A O 1
ATOM 1460 N N . ALA A 1 198 ? 22.062 13.148 -0.845 1 96.5 198 ALA A N 1
ATOM 1461 C CA . ALA A 1 198 ? 20.844 13.688 -1.419 1 96.5 198 ALA A CA 1
ATOM 1462 C C . ALA A 1 198 ? 21.094 15.039 -2.072 1 96.5 198 ALA A C 1
ATOM 1464 O O . ALA A 1 198 ? 21.828 15.875 -1.53 1 96.5 198 ALA A O 1
ATOM 1465 N N . PRO A 1 199 ? 20.438 15.305 -3.199 1 97.06 199 PRO A N 1
ATOM 1466 C CA . PRO A 1 199 ? 20.734 16.531 -3.941 1 97.06 199 PRO A CA 1
ATOM 1467 C C . PRO A 1 199 ? 20.031 17.75 -3.357 1 97.06 199 PRO A C 1
ATOM 1469 O O . PRO A 1 199 ? 20.469 18.891 -3.578 1 97.06 199 PRO A O 1
ATOM 1472 N N . LEU A 1 200 ? 18.906 17.578 -2.678 1 97.69 200 LEU A N 1
ATOM 1473 C CA . LEU A 1 200 ? 18.125 18.719 -2.229 1 97.69 200 LEU A CA 1
ATOM 1474 C C . LEU A 1 200 ? 18.422 19.047 -0.77 1 97.69 200 LEU A C 1
ATOM 1476 O O . LEU A 1 200 ? 18.625 18.141 0.046 1 97.69 200 LEU A O 1
ATOM 1480 N N . GLU A 1 201 ? 18.375 20.328 -0.515 1 97.62 201 GLU A N 1
ATOM 1481 C CA . GLU A 1 201 ? 18.438 20.797 0.868 1 97.62 201 GLU A CA 1
ATOM 1482 C C . GLU A 1 201 ? 17.062 20.703 1.534 1 97.62 201 GLU A C 1
ATOM 1484 O O . GLU A 1 201 ? 16.031 20.625 0.852 1 97.62 201 GLU A O 1
ATOM 1489 N N . VAL A 1 202 ? 17.078 20.781 2.832 1 97.25 202 VAL A N 1
ATOM 1490 C CA . VAL A 1 202 ? 15.836 20.641 3.59 1 97.25 202 VAL A CA 1
ATOM 1491 C C . VAL A 1 202 ? 14.875 21.766 3.211 1 97.25 202 VAL A C 1
ATOM 1493 O O . VAL A 1 202 ? 13.656 21.562 3.195 1 97.25 202 VAL A O 1
ATOM 1496 N N . THR A 1 203 ? 15.43 22.953 2.857 1 97.75 203 THR A N 1
ATOM 1497 C CA . THR A 1 203 ? 14.594 24.078 2.459 1 97.75 203 THR A CA 1
ATOM 1498 C C . THR A 1 203 ? 13.766 23.734 1.223 1 97.75 203 THR A C 1
ATOM 1500 O O . THR A 1 203 ? 12.586 24.062 1.145 1 97.75 203 THR A O 1
ATOM 1503 N N . GLU A 1 204 ? 14.352 22.984 0.335 1 98.19 204 GLU A N 1
ATOM 1504 C CA . GLU A 1 204 ? 13.641 22.547 -0.866 1 98.19 204 GLU A CA 1
ATOM 1505 C C . GLU A 1 204 ? 12.688 21.406 -0.56 1 98.19 204 GLU A C 1
ATOM 1507 O O . GLU A 1 204 ? 11.633 21.281 -1.185 1 98.19 204 GLU A O 1
ATOM 1512 N N . GLY A 1 205 ? 13.055 20.609 0.4 1 98.19 205 GLY A N 1
ATOM 1513 C CA . GLY A 1 205 ? 12.25 19.453 0.775 1 98.19 205 GLY A CA 1
ATOM 1514 C C . GLY A 1 205 ? 10.898 19.828 1.345 1 98.19 205 GLY A C 1
ATOM 1515 O O . GLY A 1 205 ? 9.938 19.062 1.243 1 98.19 205 GLY A O 1
ATOM 1516 N N . ALA A 1 206 ? 10.805 21.047 1.848 1 98.62 206 ALA A N 1
ATOM 1517 C CA . ALA A 1 206 ? 9.578 21.484 2.512 1 98.62 206 ALA A CA 1
ATOM 1518 C C . ALA A 1 206 ? 8.617 22.125 1.517 1 98.62 206 ALA A C 1
ATOM 1520 O O . ALA A 1 206 ? 7.438 22.312 1.817 1 98.62 206 ALA A O 1
ATOM 1521 N N . GLU A 1 207 ? 9.094 22.422 0.295 1 98.69 207 GLU A N 1
ATOM 1522 C CA . GLU A 1 207 ? 8.375 23.281 -0.644 1 98.69 207 GLU A CA 1
ATOM 1523 C C . GLU A 1 207 ? 7.039 22.656 -1.047 1 98.69 207 GLU A C 1
ATOM 1525 O O . GLU A 1 207 ? 6.02 23.344 -1.111 1 98.69 207 GLU A O 1
ATOM 1530 N N . THR A 1 208 ? 7.066 21.406 -1.345 1 98.88 208 THR A N 1
ATOM 1531 C CA . THR A 1 208 ? 5.852 20.766 -1.832 1 98.88 208 THR A CA 1
ATOM 1532 C C . THR A 1 208 ? 4.777 20.75 -0.748 1 98.88 208 THR A C 1
ATOM 1534 O O . THR A 1 208 ? 3.607 21.031 -1.021 1 98.88 208 THR A O 1
ATOM 1537 N N . SER A 1 209 ? 5.156 20.406 0.498 1 98.94 209 SER A N 1
ATOM 1538 C CA . SER A 1 209 ? 4.203 20.375 1.604 1 98.94 209 SER A CA 1
ATOM 1539 C C . SER A 1 209 ? 3.609 21.766 1.853 1 98.94 209 SER A C 1
ATOM 1541 O O . SER A 1 209 ? 2.404 21.891 2.07 1 98.94 209 SER A O 1
ATOM 1543 N N . VAL A 1 210 ? 4.445 22.766 1.795 1 98.94 210 VAL A N 1
ATOM 1544 C CA . VAL A 1 210 ? 3.984 24.141 2.018 1 98.94 210 VAL A CA 1
ATOM 1545 C C . VAL A 1 210 ? 3.029 24.547 0.899 1 98.94 210 VAL A C 1
ATOM 1547 O O . VAL A 1 210 ? 1.978 25.141 1.158 1 98.94 210 VAL A O 1
ATOM 1550 N N . TYR A 1 211 ? 3.412 24.219 -0.329 1 98.94 211 TYR A N 1
ATOM 1551 C CA . TYR A 1 211 ? 2.557 24.5 -1.476 1 98.94 211 TYR A CA 1
ATOM 1552 C C . TYR A 1 211 ? 1.176 23.891 -1.294 1 98.94 211 TYR A C 1
ATOM 1554 O O . TYR A 1 211 ? 0.161 24.578 -1.39 1 98.94 211 TYR A O 1
ATOM 1562 N N . LEU A 1 212 ? 1.119 22.625 -0.914 1 98.94 212 LEU A N 1
ATOM 1563 C CA . LEU A 1 212 ? -0.142 21.906 -0.802 1 98.94 212 LEU A CA 1
ATOM 1564 C C . LEU A 1 212 ? -0.925 22.359 0.425 1 98.94 212 LEU A C 1
ATOM 1566 O O . LEU A 1 212 ? -2.158 22.375 0.413 1 98.94 212 LEU A O 1
ATOM 1570 N N . ALA A 1 213 ? -0.233 22.781 1.45 1 98.88 213 ALA A N 1
ATOM 1571 C CA . ALA A 1 213 ? -0.854 23.234 2.691 1 98.88 213 ALA A CA 1
ATOM 1572 C C . ALA A 1 213 ? -1.519 24.609 2.504 1 98.88 213 ALA A C 1
ATOM 1574 O O . ALA A 1 213 ? -2.318 25.031 3.34 1 98.88 213 ALA A O 1
ATOM 1575 N N . THR A 1 214 ? -1.163 25.328 1.418 1 98.75 214 THR A N 1
ATOM 1576 C CA . THR A 1 214 ? -1.619 26.703 1.257 1 98.75 214 THR A CA 1
ATOM 1577 C C . THR A 1 214 ? -2.391 26.875 -0.049 1 98.75 214 THR A C 1
ATOM 1579 O O . THR A 1 214 ? -2.516 27.984 -0.567 1 98.75 214 THR A O 1
ATOM 1582 N N . LEU A 1 215 ? -2.873 25.844 -0.583 1 98.62 215 LEU A N 1
ATOM 1583 C CA . LEU A 1 215 ? -3.623 25.875 -1.833 1 98.62 215 LEU A CA 1
ATOM 1584 C C . LEU A 1 215 ? -4.836 26.797 -1.717 1 98.62 215 LEU A C 1
ATOM 1586 O O . LEU A 1 215 ? -5.5 26.812 -0.679 1 98.62 215 LEU A O 1
ATOM 1590 N N . PRO A 1 216 ? -5.172 27.484 -2.77 1 97.62 216 PRO A N 1
ATOM 1591 C CA . PRO A 1 216 ? -6.422 28.266 -2.783 1 97.62 216 PRO A CA 1
ATOM 1592 C C . PRO A 1 216 ? -7.66 27.359 -2.826 1 97.62 216 PRO A C 1
ATOM 1594 O O . PRO A 1 216 ? -7.543 26.156 -2.992 1 97.62 216 PRO A O 1
ATOM 1597 N N . PRO A 1 217 ? -8.844 27.938 -2.674 1 95.5 217 PRO A N 1
ATOM 1598 C CA . PRO A 1 217 ? -10.07 27.156 -2.633 1 95.5 217 PRO A CA 1
ATOM 1599 C C . PRO A 1 217 ? -10.258 26.281 -3.875 1 95.5 217 PRO A C 1
ATOM 1601 O O . PRO A 1 217 ? -10.836 25.188 -3.791 1 95.5 217 PRO A O 1
ATOM 1604 N N . ASP A 1 218 ? -9.742 26.719 -4.996 1 96.06 218 ASP A N 1
ATOM 1605 C CA . ASP A 1 218 ? -9.914 25.969 -6.234 1 96.06 218 ASP A CA 1
ATOM 1606 C C . ASP A 1 218 ? -8.68 25.109 -6.531 1 96.06 218 ASP A C 1
ATOM 1608 O O . ASP A 1 218 ? -8.508 24.641 -7.652 1 96.06 218 ASP A O 1
ATOM 1612 N N . GLY A 1 219 ? -7.859 24.875 -5.547 1 97.44 219 GLY A N 1
ATOM 1613 C CA . GLY A 1 219 ? -6.668 24.047 -5.707 1 97.44 219 GLY A CA 1
ATOM 1614 C C . GLY A 1 219 ? -6.977 22.578 -5.863 1 97.44 219 GLY A C 1
ATOM 1615 O O . GLY A 1 219 ? -8.117 22.156 -5.691 1 97.44 219 GLY A O 1
ATOM 1616 N N . SER A 1 220 ? -5.961 21.859 -6.141 1 97.81 220 SER A N 1
ATOM 1617 C CA . SER A 1 220 ? -6.066 20.438 -6.441 1 97.81 220 SER A CA 1
ATOM 1618 C C . SER A 1 220 ? -6.363 19.625 -5.184 1 97.81 220 SER A C 1
ATOM 1620 O O . SER A 1 220 ? -6.066 20.062 -4.07 1 97.81 220 SER A O 1
ATOM 1622 N N . THR A 1 221 ? -7.035 18.516 -5.344 1 98.5 221 THR A N 1
ATOM 1623 C CA . THR A 1 221 ? -7.23 17.5 -4.309 1 98.5 221 THR A CA 1
ATOM 1624 C C . THR A 1 221 ? -7.098 16.094 -4.887 1 98.5 221 THR A C 1
ATOM 1626 O O . THR A 1 221 ? -7.27 15.898 -6.09 1 98.5 221 THR A O 1
ATOM 1629 N N . GLY A 1 222 ? -6.625 15.164 -4.062 1 98.38 222 GLY A N 1
ATOM 1630 C CA . GLY A 1 222 ? -6.492 13.773 -4.473 1 98.38 222 GLY A CA 1
ATOM 1631 C C . GLY A 1 222 ? -5.316 13.539 -5.402 1 98.38 222 GLY A C 1
ATOM 1632 O O . GLY A 1 222 ? -5.336 12.609 -6.215 1 98.38 222 GLY A O 1
ATOM 1633 N N . GLY A 1 223 ? -4.344 14.414 -5.363 1 98.56 223 GLY A N 1
ATOM 1634 C CA . GLY A 1 223 ? -3.229 14.281 -6.289 1 98.56 223 GLY A CA 1
ATOM 1635 C C . GLY A 1 223 ? -1.911 13.984 -5.598 1 98.56 223 GLY A C 1
ATOM 1636 O O . GLY A 1 223 ? -1.838 13.969 -4.367 1 98.56 223 GLY A O 1
ATOM 1637 N N . PHE A 1 224 ? -0.953 13.617 -6.359 1 98.81 224 PHE A N 1
ATOM 1638 C CA . PHE A 1 224 ? 0.44 13.359 -6.016 1 98.81 224 PHE A CA 1
ATOM 1639 C C . PHE A 1 224 ? 1.356 14.398 -6.645 1 98.81 224 PHE A C 1
ATOM 1641 O O . PHE A 1 224 ? 1.322 14.609 -7.859 1 98.81 224 PHE A O 1
ATOM 1648 N N . PHE A 1 225 ? 2.189 15.078 -5.766 1 98.94 225 PHE A N 1
ATOM 1649 C CA . PHE A 1 225 ? 2.859 16.266 -6.305 1 98.94 225 PHE A CA 1
ATOM 1650 C C . PHE A 1 225 ? 4.316 16.297 -5.863 1 98.94 225 PHE A C 1
ATOM 1652 O O . PHE A 1 225 ? 4.66 15.82 -4.781 1 98.94 225 PHE A O 1
ATOM 1659 N N . HIS A 1 226 ? 5.172 16.844 -6.621 1 98.75 226 HIS A N 1
ATOM 1660 C CA . HIS A 1 226 ? 6.496 17.375 -6.301 1 98.75 226 HIS A CA 1
ATOM 1661 C C . HIS A 1 226 ? 6.617 18.844 -6.711 1 98.75 226 HIS A C 1
ATOM 1663 O O . HIS A 1 226 ? 6.449 19.172 -7.887 1 98.75 226 HIS A O 1
ATOM 1669 N N . LYS A 1 227 ? 6.926 19.609 -5.707 1 97 227 LYS A N 1
ATOM 1670 C CA . LYS A 1 227 ? 6.793 21.062 -5.91 1 97 227 LYS A CA 1
ATOM 1671 C C . LYS A 1 227 ? 5.426 21.406 -6.488 1 97 227 LYS A C 1
ATOM 1673 O O . LYS A 1 227 ? 4.395 21.062 -5.914 1 97 227 LYS A O 1
ATOM 1678 N N . GLN A 1 228 ? 5.242 21.953 -7.539 1 97.56 228 GLN A N 1
ATOM 1679 C CA . GLN A 1 228 ? 3.93 22.328 -8.055 1 97.56 228 GLN A CA 1
ATOM 1680 C C . GLN A 1 228 ? 3.525 21.453 -9.227 1 97.56 228 GLN A C 1
ATOM 1682 O O . GLN A 1 228 ? 2.525 21.719 -9.898 1 97.56 228 GLN A O 1
ATOM 1687 N N . ASN A 1 229 ? 4.293 20.375 -9.391 1 98.31 229 ASN A N 1
ATOM 1688 C CA . ASN A 1 229 ? 4.023 19.484 -10.516 1 98.31 229 ASN A CA 1
ATOM 1689 C C . ASN A 1 229 ? 3.301 18.219 -10.07 1 98.31 229 ASN A C 1
ATOM 1691 O O . ASN A 1 229 ? 3.732 17.547 -9.125 1 98.31 229 ASN A O 1
ATOM 1695 N N . ARG A 1 230 ? 2.268 17.922 -10.789 1 98.44 230 ARG A N 1
ATOM 1696 C CA . ARG A 1 230 ? 1.562 16.672 -10.516 1 98.44 230 ARG A CA 1
ATOM 1697 C C . ARG A 1 230 ? 2.355 15.469 -11.023 1 98.44 230 ARG A C 1
ATOM 1699 O O . ARG A 1 230 ? 2.926 15.516 -12.109 1 98.44 230 ARG A O 1
ATOM 1706 N N . LEU A 1 231 ? 2.475 14.492 -10.219 1 98.5 231 LEU A N 1
ATOM 1707 C CA . LEU A 1 231 ? 3.186 13.266 -10.562 1 98.5 231 LEU A CA 1
ATOM 1708 C C . LEU A 1 231 ? 2.205 12.141 -10.891 1 98.5 231 LEU A C 1
ATOM 1710 O O . LEU A 1 231 ? 1.063 12.148 -10.43 1 98.5 231 LEU A O 1
ATOM 1714 N N . ALA A 1 232 ? 2.701 11.195 -11.688 1 98.12 232 ALA A N 1
ATOM 1715 C CA . ALA A 1 232 ? 1.957 9.953 -11.891 1 98.12 232 ALA A CA 1
ATOM 1716 C C . ALA A 1 232 ? 1.969 9.094 -10.633 1 98.12 232 ALA A C 1
ATOM 1718 O O . ALA A 1 232 ? 2.924 9.141 -9.852 1 98.12 232 ALA A O 1
ATOM 1719 N N . TRP A 1 233 ? 0.919 8.32 -10.469 1 97.88 233 TRP A N 1
ATOM 1720 C CA . TRP A 1 233 ? 0.826 7.449 -9.305 1 97.88 233 TRP A CA 1
ATOM 1721 C C . TRP A 1 233 ? 1.749 6.242 -9.453 1 97.88 233 TRP A C 1
ATOM 1723 O O . TRP A 1 233 ? 1.805 5.625 -10.516 1 97.88 233 TRP A O 1
ATOM 1733 N N . MET B 1 1 ? 6.129 -31.969 -17.5 1 92.44 1 MET B N 1
ATOM 1734 C CA . MET B 1 1 ? 4.863 -31.297 -17.234 1 92.44 1 MET B CA 1
ATOM 1735 C C . MET B 1 1 ? 5.078 -30.031 -16.422 1 92.44 1 MET B C 1
ATOM 1737 O O . MET B 1 1 ? 5.855 -30.031 -15.461 1 92.44 1 MET B O 1
ATOM 1741 N N . LYS B 1 2 ? 4.453 -28.938 -16.828 1 98 2 LYS B N 1
ATOM 1742 C CA . LYS B 1 2 ? 4.598 -27.688 -16.094 1 98 2 LYS B CA 1
ATOM 1743 C C . LYS B 1 2 ? 3.738 -27.688 -14.836 1 98 2 LYS B C 1
ATOM 1745 O O . LYS B 1 2 ? 2.662 -28.297 -14.805 1 98 2 LYS B O 1
ATOM 1750 N N . SER B 1 3 ? 4.191 -27 -13.789 1 98.75 3 SER B N 1
ATOM 1751 C CA . SER B 1 3 ? 3.467 -26.969 -12.523 1 98.75 3 SER B CA 1
ATOM 1752 C C . SER B 1 3 ? 3.029 -25.562 -12.164 1 98.75 3 SER B C 1
ATOM 1754 O O . SER B 1 3 ? 3.66 -24.578 -12.586 1 98.75 3 SER B O 1
ATOM 1756 N N . VAL B 1 4 ? 1.885 -25.5 -11.461 1 98.94 4 VAL B N 1
ATOM 1757 C CA . VAL B 1 4 ? 1.372 -24.25 -10.938 1 98.94 4 VAL B CA 1
ATOM 1758 C C . VAL B 1 4 ? 0.964 -24.406 -9.477 1 98.94 4 VAL B C 1
ATOM 1760 O O . VAL B 1 4 ? 0.362 -25.422 -9.109 1 98.94 4 VAL B O 1
ATOM 1763 N N . PHE B 1 5 ? 1.429 -23.484 -8.656 1 98.94 5 PHE B N 1
ATOM 1764 C CA . PHE B 1 5 ? 1.011 -23.406 -7.258 1 98.94 5 PHE B CA 1
ATOM 1765 C C . PHE B 1 5 ? 0.121 -22.188 -7.027 1 98.94 5 PHE B C 1
ATOM 1767 O O . PHE B 1 5 ? 0.488 -21.062 -7.383 1 98.94 5 PHE B O 1
ATOM 1774 N N . ILE B 1 6 ? -1.066 -22.391 -6.469 1 98.94 6 ILE B N 1
ATOM 1775 C CA . ILE B 1 6 ? -2.066 -21.344 -6.27 1 98.94 6 ILE B CA 1
ATOM 1776 C C . ILE B 1 6 ? -2.441 -21.266 -4.789 1 98.94 6 ILE B C 1
ATOM 1778 O O . ILE B 1 6 ? -2.986 -22.219 -4.23 1 98.94 6 ILE B O 1
ATOM 1782 N N . THR B 1 7 ? -2.148 -20.141 -4.156 1 98.88 7 THR B N 1
ATOM 1783 C CA . THR B 1 7 ? -2.596 -19.969 -2.775 1 98.88 7 THR B CA 1
ATOM 1784 C C . THR B 1 7 ? -4.09 -19.672 -2.725 1 98.88 7 THR B C 1
ATOM 1786 O O . THR B 1 7 ? -4.617 -18.969 -3.592 1 98.88 7 THR B O 1
ATOM 1789 N N . GLY B 1 8 ? -4.695 -20.156 -1.693 1 97.75 8 GLY B N 1
ATOM 1790 C CA . GLY B 1 8 ? -6.137 -19.969 -1.604 1 97.75 8 GLY B CA 1
ATOM 1791 C C . GLY B 1 8 ? -6.891 -20.578 -2.771 1 97.75 8 GLY B C 1
ATOM 1792 O O . GLY B 1 8 ? -7.832 -19.969 -3.291 1 97.75 8 GLY B O 1
ATOM 1793 N N . GLY B 1 9 ? -6.488 -21.703 -3.213 1 97.56 9 GLY B N 1
ATOM 1794 C CA . GLY B 1 9 ? -7.016 -22.281 -4.438 1 97.56 9 GLY B CA 1
ATOM 1795 C C . GLY B 1 9 ? -8.203 -23.188 -4.203 1 97.56 9 GLY B C 1
ATOM 1796 O O . GLY B 1 9 ? -8.641 -23.891 -5.117 1 97.56 9 GLY B O 1
ATOM 1797 N N . ASN B 1 10 ? -8.797 -23.203 -2.988 1 96.12 10 ASN B N 1
ATOM 1798 C CA . ASN B 1 10 ? -9.797 -24.203 -2.637 1 96.12 10 ASN B CA 1
ATOM 1799 C C . ASN B 1 10 ? -11.211 -23.734 -2.951 1 96.12 10 ASN B C 1
ATOM 1801 O O . ASN B 1 10 ? -12.164 -24.5 -2.869 1 96.12 10 ASN B O 1
ATOM 1805 N N . ARG B 1 11 ? -11.406 -22.469 -3.332 1 95.5 11 ARG B N 1
ATOM 1806 C CA . ARG B 1 11 ? -12.727 -21.953 -3.668 1 95.5 11 ARG B CA 1
ATOM 1807 C C . ARG B 1 11 ? -12.625 -20.734 -4.594 1 95.5 11 ARG B C 1
ATOM 1809 O O . ARG B 1 11 ? -11.523 -20.25 -4.871 1 95.5 11 ARG B O 1
ATOM 1816 N N . GLY B 1 12 ? -13.742 -20.422 -5.125 1 97.06 12 GLY B N 1
ATOM 1817 C CA . GLY B 1 12 ? -13.867 -19.172 -5.852 1 97.06 12 GLY B CA 1
ATOM 1818 C C . GLY B 1 12 ? -12.938 -19.078 -7.047 1 97.06 12 GLY B C 1
ATOM 1819 O O . GLY B 1 12 ? -12.867 -20 -7.863 1 97.06 12 GLY B O 1
ATOM 1820 N N . ILE B 1 13 ? -12.336 -17.922 -7.16 1 98.31 13 ILE B N 1
ATOM 1821 C CA . ILE B 1 13 ? -11.469 -17.609 -8.297 1 98.31 13 ILE B CA 1
ATOM 1822 C C . ILE B 1 13 ? -10.281 -18.562 -8.312 1 98.31 13 ILE B C 1
ATOM 1824 O O . ILE B 1 13 ? -9.883 -19.047 -9.375 1 98.31 13 ILE B O 1
ATOM 1828 N N . GLY B 1 14 ? -9.719 -18.859 -7.098 1 98.5 14 GLY B N 1
ATOM 1829 C CA . GLY B 1 14 ? -8.578 -19.75 -7.004 1 98.5 14 GLY B CA 1
ATOM 1830 C C . GLY B 1 14 ? -8.859 -21.156 -7.527 1 98.5 14 GLY B C 1
ATOM 1831 O O . GLY B 1 14 ? -8.07 -21.703 -8.297 1 98.5 14 GLY B O 1
ATOM 1832 N N . LEU B 1 15 ? -9.969 -21.656 -7.117 1 98.5 15 LEU B N 1
ATOM 1833 C CA . LEU B 1 15 ? -10.328 -23 -7.559 1 98.5 15 LEU B CA 1
ATOM 1834 C C . LEU B 1 15 ? -10.594 -23.031 -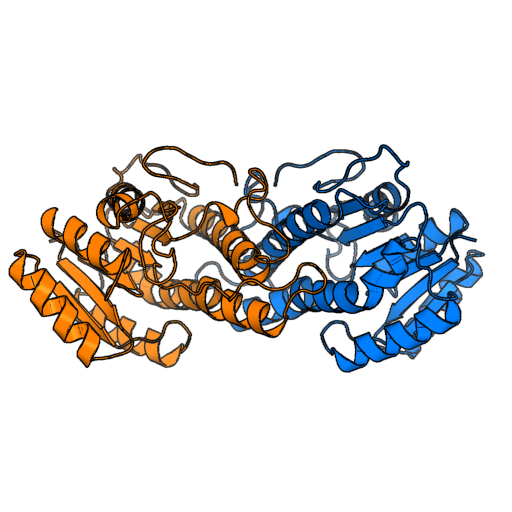9.062 1 98.5 15 LEU B C 1
ATOM 1836 O O . LEU B 1 15 ? -10.188 -23.969 -9.75 1 98.5 15 LEU B O 1
ATOM 1840 N N . GLU B 1 16 ? -11.281 -22.031 -9.547 1 98.69 16 GLU B N 1
ATOM 1841 C CA . GLU B 1 16 ? -11.539 -21.969 -10.984 1 98.69 16 GLU B CA 1
ATOM 1842 C C . GLU B 1 16 ? -10.25 -21.797 -11.773 1 98.69 16 GLU B C 1
ATOM 1844 O O . GLU B 1 16 ? -10.086 -22.359 -12.852 1 98.69 16 GLU B O 1
ATOM 1849 N N . THR B 1 17 ? -9.344 -20.969 -11.258 1 98.88 17 THR B N 1
ATOM 1850 C CA . THR B 1 17 ? -8.039 -20.844 -11.883 1 98.88 17 THR B CA 1
ATOM 1851 C C . THR B 1 17 ? -7.316 -22.188 -11.938 1 98.88 17 THR B C 1
ATOM 1853 O O . THR B 1 17 ? -6.727 -22.531 -12.961 1 98.88 17 THR B O 1
ATOM 1856 N N . ALA B 1 18 ? -7.383 -22.906 -10.852 1 98.81 18 ALA B N 1
ATOM 1857 C CA . ALA B 1 18 ? -6.812 -24.234 -10.797 1 98.81 18 ALA B CA 1
ATOM 1858 C C . ALA B 1 18 ? -7.395 -25.125 -11.891 1 98.81 18 ALA B C 1
ATOM 1860 O O . ALA B 1 18 ? -6.656 -25.828 -12.602 1 98.81 18 ALA B O 1
ATOM 1861 N N . ARG B 1 19 ? -8.711 -25.109 -12.016 1 98.69 19 ARG B N 1
ATOM 1862 C CA . ARG B 1 19 ? -9.398 -25.922 -13.016 1 98.69 19 ARG B CA 1
ATOM 1863 C C . ARG B 1 19 ? -8.93 -25.578 -14.43 1 98.69 19 ARG B C 1
ATOM 1865 O O . ARG B 1 19 ? -8.578 -26.469 -15.211 1 98.69 19 ARG B O 1
ATOM 1872 N N . GLN B 1 20 ? -8.836 -24.312 -14.727 1 98.81 20 GLN B N 1
ATOM 1873 C CA . GLN B 1 20 ? -8.461 -23.891 -16.062 1 98.81 20 GLN B CA 1
ATOM 1874 C C . GLN B 1 20 ? -6.996 -24.203 -16.359 1 98.81 20 GLN B C 1
ATOM 1876 O O . GLN B 1 20 ? -6.66 -24.656 -17.453 1 98.81 20 GLN B O 1
ATOM 1881 N N . MET B 1 21 ? -6.129 -23.969 -15.406 1 98.88 21 MET B N 1
ATOM 1882 C CA . MET B 1 21 ? -4.719 -24.312 -15.578 1 98.88 21 MET B CA 1
ATOM 1883 C C . MET B 1 21 ? -4.547 -25.812 -15.797 1 98.88 21 MET B C 1
ATOM 1885 O O . MET B 1 21 ? -3.748 -26.234 -16.641 1 98.88 21 MET B O 1
ATOM 1889 N N . GLY B 1 22 ? -5.285 -26.594 -15.031 1 98.56 22 GLY B N 1
ATOM 1890 C CA . GLY B 1 22 ? -5.246 -28.031 -15.203 1 98.56 22 GLY B CA 1
ATOM 1891 C C . GLY B 1 22 ? -5.668 -28.484 -16.594 1 98.56 22 GLY B C 1
ATOM 1892 O O . GLY B 1 22 ? -5.062 -29.391 -17.172 1 98.56 22 GLY B O 1
ATOM 1893 N N . LYS B 1 23 ? -6.668 -27.859 -17.109 1 98.19 23 LYS B N 1
ATOM 1894 C CA . LYS B 1 23 ? -7.16 -28.188 -18.453 1 98.19 23 LYS B CA 1
ATOM 1895 C C . LYS B 1 23 ? -6.121 -27.828 -19.516 1 98.19 23 LYS B C 1
ATOM 1897 O O . LYS B 1 23 ? -6.125 -28.406 -20.594 1 98.19 23 LYS B O 1
ATOM 1902 N N . LEU B 1 24 ? -5.262 -26.953 -19.188 1 98.19 24 LEU B N 1
ATOM 1903 C CA . LEU B 1 24 ? -4.184 -26.562 -20.094 1 98.19 24 LEU B CA 1
ATOM 1904 C C . LEU B 1 24 ? -2.994 -27.516 -19.953 1 98.19 24 LEU B C 1
ATOM 1906 O O . LEU B 1 24 ? -1.977 -27.344 -20.625 1 98.19 24 LEU B O 1
ATOM 1910 N N . GLY B 1 25 ? -3.086 -28.453 -19 1 97.88 25 GLY B N 1
ATOM 1911 C CA . GLY B 1 25 ? -2.076 -29.5 -18.922 1 97.88 25 GLY B CA 1
ATOM 1912 C C . GLY B 1 25 ? -1.115 -29.297 -17.766 1 97.88 25 GLY B C 1
ATOM 1913 O O . GLY B 1 25 ? -0.155 -30.062 -17.609 1 97.88 25 GLY B O 1
ATOM 1914 N N . TYR B 1 26 ? -1.321 -28.312 -16.922 1 98.56 26 TYR B N 1
ATOM 1915 C CA . TYR B 1 26 ? -0.441 -28.062 -15.789 1 98.56 26 TYR B CA 1
ATOM 1916 C C . TYR B 1 26 ? -0.719 -29.062 -14.664 1 98.56 26 TYR B C 1
ATOM 1918 O O . TYR B 1 26 ? -1.866 -29.453 -14.453 1 98.56 26 TYR B O 1
ATOM 1926 N N . TYR B 1 27 ? 0.317 -29.453 -13.984 1 98.56 27 TYR B N 1
ATOM 1927 C CA . TYR B 1 27 ? 0.172 -30.047 -12.664 1 98.56 27 TYR B CA 1
ATOM 1928 C C . TYR B 1 27 ? -0.178 -28.984 -11.625 1 98.56 27 TYR B C 1
ATOM 1930 O O . TYR B 1 27 ? 0.641 -28.109 -11.32 1 98.56 27 TYR B O 1
ATOM 1938 N N . VAL B 1 28 ? -1.397 -29.125 -11.078 1 98.75 28 VAL B N 1
ATOM 1939 C CA . VAL B 1 28 ? -1.937 -28.047 -10.25 1 98.75 28 VAL B CA 1
ATOM 1940 C C . VAL B 1 28 ? -1.779 -28.391 -8.773 1 98.75 28 VAL B C 1
ATOM 1942 O O . VAL B 1 28 ? -2.139 -29.5 -8.352 1 98.75 28 VAL B O 1
ATOM 1945 N N . ILE B 1 29 ? -1.226 -27.453 -7.988 1 98.88 29 ILE B N 1
ATOM 1946 C CA . ILE B 1 29 ? -1.188 -27.578 -6.535 1 98.88 29 ILE B CA 1
ATOM 1947 C C . ILE B 1 29 ? -1.869 -26.375 -5.895 1 98.88 29 ILE B C 1
ATOM 1949 O O . ILE B 1 29 ? -1.573 -25.219 -6.242 1 98.88 29 ILE B O 1
ATOM 1953 N N . ILE B 1 30 ? -2.791 -26.625 -4.992 1 98.75 30 ILE B N 1
ATOM 1954 C CA . ILE B 1 30 ? -3.465 -25.531 -4.301 1 98.75 30 ILE B CA 1
ATOM 1955 C C . ILE B 1 30 ? -3.102 -25.547 -2.818 1 98.75 30 ILE B C 1
ATOM 1957 O O . ILE B 1 30 ? -2.764 -26.594 -2.273 1 98.75 30 ILE B O 1
ATOM 1961 N N . SER B 1 31 ? -3.105 -24.391 -2.201 1 98.62 31 SER B N 1
ATOM 1962 C CA . SER B 1 31 ? -3.023 -24.344 -0.745 1 98.62 31 SER B CA 1
ATOM 1963 C C . SER B 1 31 ? -4.395 -24.078 -0.123 1 98.62 31 SER B C 1
ATOM 1965 O O . SER B 1 31 ? -5.25 -23.438 -0.735 1 98.62 31 SER B O 1
ATOM 1967 N N . CYS B 1 32 ? -4.535 -24.625 0.989 1 96.94 32 CYS B N 1
ATOM 1968 C CA . CYS B 1 32 ? -5.738 -24.484 1.806 1 96.94 32 CYS B CA 1
ATOM 1969 C C . CYS B 1 32 ? -5.398 -24.562 3.289 1 96.94 32 CYS B C 1
ATOM 1971 O O . CYS B 1 32 ? -4.434 -25.219 3.68 1 96.94 32 CYS B O 1
ATOM 1973 N N . ARG B 1 33 ? -6.184 -23.922 4.074 1 95.62 33 ARG B N 1
ATOM 1974 C CA . ARG B 1 33 ? -5.941 -23.953 5.516 1 95.62 33 ARG B CA 1
ATOM 1975 C C . ARG B 1 33 ? -6.605 -25.188 6.141 1 95.62 33 ARG B C 1
ATOM 1977 O O . ARG B 1 33 ? -6.184 -25.656 7.203 1 95.62 33 ARG B O 1
ATOM 1984 N N . SER B 1 34 ? -7.605 -25.609 5.469 1 96.44 34 SER B N 1
ATOM 1985 C CA . SER B 1 34 ? -8.383 -26.734 5.957 1 96.44 34 SER B CA 1
ATOM 1986 C C . SER B 1 34 ? -8.18 -27.969 5.078 1 96.44 34 SER B C 1
ATOM 1988 O O . SER B 1 34 ? -8.422 -27.922 3.873 1 96.44 34 SER B O 1
ATOM 1990 N N . GLU B 1 35 ? -7.816 -29.062 5.754 1 96.62 35 GLU B N 1
ATOM 1991 C CA . GLU B 1 35 ? -7.621 -30.297 5.004 1 96.62 35 GLU B CA 1
ATOM 1992 C C . GLU B 1 35 ? -8.938 -30.781 4.402 1 96.62 35 GLU B C 1
ATOM 1994 O O . GLU B 1 35 ? -8.961 -31.297 3.277 1 96.62 35 GLU B O 1
ATOM 1999 N N . GLU B 1 36 ? -9.992 -30.625 5.129 1 97.88 36 GLU B N 1
ATOM 2000 C CA . GLU B 1 36 ? -11.305 -31.031 4.652 1 97.88 36 GLU B CA 1
ATOM 2001 C C . GLU B 1 36 ? -11.703 -30.281 3.391 1 97.88 36 GLU B C 1
ATOM 2003 O O . GLU B 1 36 ? -12.156 -30.875 2.416 1 97.88 36 GLU B O 1
ATOM 2008 N N . GLN B 1 37 ? -11.484 -29.031 3.389 1 97.5 37 GLN B N 1
ATOM 2009 C CA . GLN B 1 37 ? -11.812 -28.203 2.227 1 97.5 37 GLN B CA 1
ATOM 2010 C C . GLN B 1 37 ? -10.898 -28.531 1.048 1 97.5 37 GLN B C 1
ATOM 2012 O O . GLN B 1 37 ? -11.336 -28.516 -0.105 1 97.5 37 GLN B O 1
ATOM 2017 N N . ALA B 1 38 ? -9.648 -28.859 1.36 1 97.94 38 ALA B N 1
ATOM 2018 C CA . ALA B 1 38 ? -8.703 -29.219 0.312 1 97.94 38 ALA B CA 1
ATOM 2019 C C . ALA B 1 38 ? -9.133 -30.516 -0.389 1 97.94 38 ALA B C 1
ATOM 2021 O O . ALA B 1 38 ? -9.148 -30.578 -1.621 1 97.94 38 ALA B O 1
ATOM 2022 N N . LYS B 1 39 ? -9.492 -31.453 0.347 1 97.81 39 LYS B N 1
ATOM 2023 C CA . LYS B 1 39 ? -9.906 -32.75 -0.208 1 97.81 39 LYS B CA 1
ATOM 2024 C C . LYS B 1 39 ? -11.164 -32.594 -1.06 1 97.81 39 LYS B C 1
ATOM 2026 O O . LYS B 1 39 ? -11.289 -33.219 -2.113 1 97.81 39 LYS B O 1
ATOM 2031 N N . ALA B 1 40 ? -12.086 -31.766 -0.59 1 98 40 ALA B N 1
ATOM 2032 C CA . ALA B 1 40 ? -13.281 -31.5 -1.377 1 98 40 ALA B CA 1
ATOM 2033 C C . ALA B 1 40 ? -12.93 -30.859 -2.719 1 98 40 ALA B C 1
ATOM 2035 O O . ALA B 1 40 ? -13.531 -31.188 -3.744 1 98 40 ALA B O 1
ATOM 2036 N N . SER B 1 41 ? -12.008 -29.969 -2.719 1 98.06 41 SER B N 1
ATOM 2037 C CA . SER B 1 41 ? -11.547 -29.328 -3.947 1 98.06 41 SER B CA 1
ATOM 2038 C C . SER B 1 41 ? -10.875 -30.344 -4.875 1 98.06 41 SER B C 1
ATOM 2040 O O . SER B 1 41 ? -11.047 -30.281 -6.094 1 98.06 41 SER B O 1
ATOM 2042 N N . MET B 1 42 ? -10.109 -31.281 -4.332 1 97.88 42 MET B N 1
ATOM 2043 C CA . MET B 1 42 ? -9.438 -32.312 -5.125 1 97.88 42 MET B CA 1
ATOM 2044 C C . MET B 1 42 ? -10.453 -33.188 -5.852 1 97.88 42 MET B C 1
ATOM 2046 O O . MET B 1 42 ? -10.234 -33.562 -7.004 1 97.88 42 MET B O 1
ATOM 2050 N N . GLU B 1 43 ? -11.484 -33.438 -5.168 1 97.88 43 GLU B N 1
ATOM 2051 C CA . GLU B 1 43 ? -12.539 -34.25 -5.793 1 97.88 43 GLU B CA 1
ATOM 2052 C C . GLU B 1 43 ? -13.133 -33.531 -7.004 1 97.88 43 GLU B C 1
ATOM 2054 O O . GLU B 1 43 ? -13.336 -34.125 -8.055 1 97.88 43 GLU B O 1
ATOM 2059 N N . LYS B 1 44 ? -13.391 -32.281 -6.84 1 97.44 44 LYS B N 1
ATOM 2060 C CA . LYS B 1 44 ? -13.938 -31.469 -7.93 1 97.44 44 LYS B CA 1
ATOM 2061 C C . LYS B 1 44 ? -12.977 -31.422 -9.109 1 97.44 44 LYS B C 1
ATOM 2063 O O . LYS B 1 44 ? -13.383 -31.609 -10.258 1 97.44 44 LYS B O 1
ATOM 2068 N N . LEU B 1 45 ? -11.734 -31.172 -8.82 1 98.06 45 LEU B N 1
ATOM 2069 C CA . LEU B 1 45 ? -10.727 -31.062 -9.867 1 98.06 45 LEU B CA 1
ATOM 2070 C C . LEU B 1 45 ? -10.5 -32.406 -10.562 1 98.06 45 LEU B C 1
ATOM 2072 O O . LEU B 1 45 ? -10.367 -32.438 -11.789 1 98.06 45 LEU B O 1
ATOM 2076 N N . SER B 1 46 ? -10.484 -33.438 -9.773 1 96.94 46 SER B N 1
ATOM 2077 C CA . SER B 1 46 ? -10.328 -34.781 -10.328 1 96.94 46 SER B CA 1
ATOM 2078 C C . SER B 1 46 ? -11.484 -35.125 -11.258 1 96.94 46 SER B C 1
ATOM 2080 O O . SER B 1 46 ? -11.289 -35.75 -12.305 1 96.94 46 SER B O 1
ATOM 2082 N N . ALA B 1 47 ? -12.617 -34.781 -10.867 1 97.06 47 ALA B N 1
ATOM 2083 C CA . ALA B 1 47 ? -13.805 -35.031 -11.672 1 97.06 47 ALA B CA 1
ATOM 2084 C C . ALA B 1 47 ? -13.703 -34.344 -13.031 1 97.06 47 ALA B C 1
ATOM 2086 O O . ALA B 1 47 ? -14.273 -34.812 -14.016 1 97.06 47 ALA B O 1
ATOM 2087 N N . ASP B 1 48 ? -12.938 -33.281 -13.094 1 95.69 48 ASP B N 1
ATOM 2088 C CA . ASP B 1 48 ? -12.742 -32.531 -14.32 1 95.69 48 ASP B CA 1
ATOM 2089 C C . ASP B 1 48 ? -11.523 -33.031 -15.094 1 95.69 48 ASP B C 1
ATOM 2091 O O . ASP B 1 48 ? -11.125 -32.438 -16.094 1 95.69 48 ASP B O 1
ATOM 2095 N N . GLY B 1 49 ? -10.828 -34.062 -14.57 1 96.5 49 GLY B N 1
ATOM 2096 C CA . GLY B 1 49 ? -9.672 -34.625 -15.234 1 96.5 49 GLY B CA 1
ATOM 2097 C C . GLY B 1 49 ? -8.391 -33.875 -14.969 1 96.5 49 GLY B C 1
ATOM 2098 O O . GLY B 1 49 ? -7.414 -34 -15.711 1 96.5 49 GLY B O 1
ATOM 2099 N N . VAL B 1 50 ? -8.406 -33.031 -13.977 1 96.56 50 VAL B N 1
ATOM 2100 C CA . VAL B 1 50 ? -7.258 -32.188 -13.641 1 96.56 50 VAL B CA 1
ATOM 2101 C C . VAL B 1 50 ? -6.332 -32.938 -12.695 1 96.56 50 VAL B C 1
ATOM 2103 O O . VAL B 1 50 ? -6.789 -33.531 -11.711 1 96.56 50 VAL B O 1
ATOM 2106 N N . LYS B 1 51 ? -5.102 -33.062 -13.031 1 95.81 51 LYS B N 1
ATOM 2107 C CA . LYS B 1 51 ? -4.098 -33.562 -12.102 1 95.81 51 LYS B CA 1
ATOM 2108 C C . LYS B 1 51 ? -3.76 -32.5 -11.039 1 95.81 51 LYS B C 1
ATOM 2110 O O . LYS B 1 51 ? -3.123 -31.484 -11.344 1 95.81 51 LYS B O 1
ATOM 2115 N N . ALA B 1 52 ? -4.152 -32.812 -9.867 1 97.62 52 ALA B N 1
ATOM 2116 C CA . ALA B 1 52 ? -4.031 -31.781 -8.852 1 97.62 52 ALA B CA 1
ATOM 2117 C C . ALA B 1 52 ? -3.586 -32.375 -7.516 1 97.62 52 ALA B C 1
ATOM 2119 O O . ALA B 1 52 ? -3.75 -33.562 -7.273 1 97.62 52 ALA B O 1
ATOM 2120 N N . ASP B 1 53 ? -2.961 -31.578 -6.727 1 98.25 53 ASP B N 1
ATOM 2121 C CA . ASP B 1 53 ? -2.568 -31.844 -5.344 1 98.25 53 ASP B CA 1
ATOM 2122 C C . ASP B 1 53 ? -2.791 -30.609 -4.461 1 98.25 53 ASP B C 1
ATOM 2124 O O . ASP B 1 53 ? -3.258 -29.578 -4.938 1 98.25 53 ASP B O 1
ATOM 2128 N N . TYR B 1 54 ? -2.582 -30.859 -3.117 1 98.56 54 TYR B N 1
ATOM 2129 C CA . TYR B 1 54 ? -2.756 -29.719 -2.215 1 98.56 54 TYR B CA 1
ATOM 2130 C C . TYR B 1 54 ? -1.697 -29.734 -1.119 1 98.56 54 TYR B C 1
ATOM 2132 O O . TYR B 1 54 ? -1.03 -30.75 -0.899 1 98.56 54 TYR B O 1
ATOM 2140 N N . VAL B 1 55 ? -1.456 -28.578 -0.529 1 98.62 55 VAL B N 1
ATOM 2141 C CA . VAL B 1 55 ? -0.707 -28.438 0.715 1 98.62 55 VAL B CA 1
ATOM 2142 C C . VAL B 1 55 ? -1.517 -27.609 1.714 1 98.62 55 VAL B C 1
ATOM 2144 O O . VAL B 1 55 ? -2.297 -26.734 1.322 1 98.62 55 VAL B O 1
ATOM 2147 N N . ILE B 1 56 ? -1.378 -27.938 2.977 1 98.5 56 ILE B N 1
ATOM 2148 C CA . ILE B 1 56 ? -1.971 -27.125 4.031 1 98.5 56 ILE B CA 1
ATOM 2149 C C . ILE B 1 56 ? -1.044 -25.953 4.363 1 98.5 56 ILE B C 1
ATOM 2151 O O . ILE B 1 56 ? 0.132 -26.156 4.676 1 98.5 56 ILE B O 1
ATOM 2155 N N . MET B 1 57 ? -1.602 -24.781 4.242 1 98.69 57 MET B N 1
ATOM 2156 C CA . MET B 1 57 ? -0.75 -23.609 4.41 1 98.69 57 MET B CA 1
ATOM 2157 C C . MET B 1 57 ? -1.578 -22.375 4.785 1 98.69 57 MET B C 1
ATOM 2159 O O . MET B 1 57 ? -2.658 -22.172 4.234 1 98.69 57 MET B O 1
ATOM 2163 N N . ASP B 1 58 ? -1.112 -21.688 5.77 1 98.62 58 ASP B N 1
ATOM 2164 C CA . ASP B 1 58 ? -1.587 -20.344 6.102 1 98.62 58 ASP B CA 1
ATOM 2165 C C . ASP B 1 58 ? -0.571 -19.281 5.688 1 98.62 58 ASP B C 1
ATOM 2167 O O . ASP B 1 58 ? 0.541 -19.234 6.219 1 98.62 58 ASP B O 1
ATOM 2171 N N . VAL B 1 59 ? -1.01 -18.406 4.773 1 98.69 59 VAL B N 1
ATOM 2172 C CA . VAL B 1 59 ? -0.06 -17.484 4.156 1 98.69 59 VAL B CA 1
ATOM 2173 C C . VAL B 1 59 ? 0.474 -16.5 5.203 1 98.69 59 VAL B C 1
ATOM 2175 O O . VAL B 1 59 ? 1.515 -15.875 5 1 98.69 59 VAL B O 1
ATOM 2178 N N . VAL B 1 60 ? -0.245 -16.312 6.355 1 97.88 60 VAL B N 1
ATOM 2179 C CA . VAL B 1 60 ? 0.193 -15.32 7.332 1 97.88 60 VAL B CA 1
ATOM 2180 C C . VAL B 1 60 ? 1.01 -16 8.43 1 97.88 60 VAL B C 1
ATOM 2182 O O . VAL B 1 60 ? 1.381 -15.367 9.422 1 97.88 60 VAL B O 1
ATOM 2185 N N . ASP B 1 61 ? 1.257 -17.266 8.328 1 98.56 61 ASP B N 1
ATOM 2186 C CA . ASP B 1 61 ? 2.125 -18.047 9.211 1 98.56 61 ASP B CA 1
ATOM 2187 C C . ASP B 1 61 ? 3.393 -18.484 8.484 1 98.56 61 ASP B C 1
ATOM 2189 O O . ASP B 1 61 ? 3.373 -19.469 7.734 1 98.56 61 ASP B O 1
ATOM 2193 N N . GLU B 1 62 ? 4.465 -17.828 8.789 1 98.12 62 GLU B N 1
ATOM 2194 C CA . GLU B 1 62 ? 5.695 -18.047 8.031 1 98.12 62 GLU B CA 1
ATOM 2195 C C . GLU B 1 62 ? 6.18 -19.484 8.164 1 98.12 62 GLU B C 1
ATOM 2197 O O . GLU B 1 62 ? 6.734 -20.062 7.219 1 98.12 62 GLU B O 1
ATOM 2202 N N . SER B 1 63 ? 6.031 -20.047 9.336 1 98.56 63 SER B N 1
ATOM 2203 C CA . SER B 1 63 ? 6.43 -21.438 9.516 1 98.56 63 SER B CA 1
ATOM 2204 C C . SER B 1 63 ? 5.594 -22.375 8.648 1 98.56 63 SER B C 1
ATOM 2206 O O . SER B 1 63 ? 6.105 -23.359 8.125 1 98.56 63 SER B O 1
ATOM 2208 N N . SER B 1 64 ? 4.328 -22.047 8.578 1 98.75 64 SER B N 1
ATOM 2209 C CA . SER B 1 64 ? 3.434 -22.797 7.707 1 98.75 64 SER B CA 1
ATOM 2210 C C . SER B 1 64 ? 3.871 -22.703 6.25 1 98.75 64 SER B C 1
ATOM 2212 O O . SER B 1 64 ? 3.893 -23.703 5.535 1 98.75 64 SER B O 1
ATOM 2214 N N . VAL B 1 65 ? 4.27 -21.547 5.797 1 98.88 65 VAL B N 1
ATOM 2215 C CA . VAL B 1 65 ? 4.715 -21.312 4.426 1 98.88 65 VAL B CA 1
ATOM 2216 C C . VAL B 1 65 ? 6.023 -22.047 4.172 1 98.88 65 VAL B C 1
ATOM 2218 O O . VAL B 1 65 ? 6.184 -22.703 3.135 1 98.88 65 VAL B O 1
ATOM 2221 N N . ALA B 1 66 ? 6.918 -21.969 5.086 1 98.69 66 ALA B N 1
ATOM 2222 C CA . ALA B 1 66 ? 8.203 -22.641 4.949 1 98.69 66 ALA B CA 1
ATOM 2223 C C . ALA B 1 66 ? 8.023 -24.156 4.801 1 98.69 66 ALA B C 1
ATOM 2225 O O . ALA B 1 66 ? 8.68 -24.781 3.971 1 98.69 66 ALA B O 1
ATOM 2226 N N . LYS B 1 67 ? 7.18 -24.672 5.605 1 98.69 67 LYS B N 1
ATOM 2227 C CA . LYS B 1 67 ? 6.906 -26.109 5.547 1 98.69 67 LYS B CA 1
ATOM 2228 C C . LYS B 1 67 ? 6.32 -26.5 4.195 1 98.69 67 LYS B C 1
ATOM 2230 O O . LYS B 1 67 ? 6.738 -27.5 3.594 1 98.69 67 LYS B O 1
ATOM 2235 N N . ALA B 1 68 ? 5.348 -25.766 3.748 1 98.81 68 ALA B N 1
ATOM 2236 C CA . ALA B 1 68 ? 4.734 -26.016 2.449 1 98.81 68 ALA B CA 1
ATOM 2237 C C . ALA B 1 68 ? 5.766 -25.922 1.326 1 98.81 68 ALA B C 1
ATOM 2239 O O . ALA B 1 68 ? 5.77 -26.75 0.407 1 98.81 68 ALA B O 1
ATOM 2240 N N . ALA B 1 69 ? 6.637 -24.938 1.366 1 98.81 69 ALA B N 1
ATOM 2241 C CA . ALA B 1 69 ? 7.668 -24.75 0.349 1 98.81 69 ALA B CA 1
ATOM 2242 C C . ALA B 1 69 ? 8.625 -25.938 0.312 1 98.81 69 ALA B C 1
ATOM 2244 O O . ALA B 1 69 ? 9.008 -26.391 -0.766 1 98.81 69 ALA B O 1
ATOM 2245 N N . ALA B 1 70 ? 8.969 -26.375 1.458 1 98.69 70 ALA B N 1
ATOM 2246 C CA . ALA B 1 70 ? 9.852 -27.531 1.533 1 98.69 70 ALA B CA 1
ATOM 2247 C C . ALA B 1 70 ? 9.188 -28.766 0.932 1 98.69 70 ALA B C 1
ATOM 2249 O O . ALA B 1 70 ? 9.82 -29.516 0.187 1 98.69 70 ALA B O 1
ATOM 2250 N N . GLU B 1 71 ? 7.98 -28.953 1.255 1 98.56 71 GLU B N 1
ATOM 2251 C CA . GLU B 1 71 ? 7.223 -30.078 0.714 1 98.56 71 GLU B CA 1
ATOM 2252 C C . GLU B 1 71 ? 7.133 -30 -0.807 1 98.56 71 GLU B C 1
ATOM 2254 O O . GLU B 1 71 ? 7.363 -31 -1.498 1 98.56 71 GLU B O 1
ATOM 2259 N N . LEU B 1 72 ? 6.84 -28.875 -1.322 1 98.62 72 LEU B N 1
ATOM 2260 C CA . LEU B 1 72 ? 6.66 -28.719 -2.762 1 98.62 72 LEU B CA 1
ATOM 2261 C C . LEU B 1 72 ? 8 -28.781 -3.484 1 98.62 72 LEU B C 1
ATOM 2263 O O . LEU B 1 72 ? 8.078 -29.234 -4.625 1 98.62 72 LEU B O 1
ATOM 2267 N N . SER B 1 73 ? 9.031 -28.266 -2.803 1 98.56 73 SER B N 1
ATOM 2268 C CA . SER B 1 73 ? 10.359 -28.391 -3.389 1 98.56 73 SER B CA 1
ATOM 2269 C C . SER B 1 73 ? 10.703 -29.859 -3.682 1 98.56 73 SER B C 1
ATOM 2271 O O . SER B 1 73 ? 11.234 -30.172 -4.75 1 98.56 73 SER B O 1
ATOM 2273 N N . LYS B 1 74 ? 10.367 -30.719 -2.758 1 98.12 74 LYS B N 1
ATOM 2274 C CA . LYS B 1 74 ? 10.602 -32.156 -2.941 1 98.12 74 LYS B CA 1
ATOM 2275 C C . LYS B 1 74 ? 9.703 -32.719 -4.035 1 98.12 74 LYS B C 1
ATOM 2277 O O . LYS B 1 74 ? 10.172 -33.438 -4.922 1 98.12 74 LYS B O 1
ATOM 2282 N N . LYS B 1 75 ? 8.516 -32.344 -4.016 1 97.62 75 LYS B N 1
ATOM 2283 C CA . LYS B 1 75 ? 7.508 -32.875 -4.922 1 97.62 75 LYS B CA 1
ATOM 2284 C C . LYS B 1 75 ? 7.781 -32.469 -6.363 1 97.62 75 LYS B C 1
ATOM 2286 O O . LYS B 1 75 ? 7.523 -33.219 -7.297 1 97.62 75 LYS B O 1
ATOM 2291 N N . LEU B 1 76 ? 8.289 -31.312 -6.551 1 98.19 76 LEU B N 1
ATOM 2292 C CA . LEU B 1 76 ? 8.43 -30.719 -7.879 1 98.19 76 LEU B CA 1
ATOM 2293 C C . LEU B 1 76 ? 9.875 -30.766 -8.344 1 98.19 76 LEU B C 1
ATOM 2295 O O . LEU B 1 76 ? 10.234 -30.141 -9.344 1 98.19 76 LEU B O 1
ATOM 2299 N N . ASN B 1 77 ? 10.719 -31.422 -7.598 1 97.88 77 ASN B N 1
ATOM 2300 C CA . ASN B 1 77 ? 12.148 -31.516 -7.879 1 97.88 77 ASN B CA 1
ATOM 2301 C C . ASN B 1 77 ? 12.781 -30.125 -7.996 1 97.88 77 ASN B C 1
ATOM 2303 O O . ASN B 1 77 ? 13.609 -29.891 -8.883 1 97.88 77 ASN B O 1
ATOM 2307 N N . GLY B 1 78 ? 12.266 -29.188 -7.254 1 98.25 78 GLY B N 1
ATOM 2308 C CA . GLY B 1 78 ? 12.883 -27.875 -7.07 1 98.25 78 GLY B CA 1
ATOM 2309 C C . GLY B 1 78 ? 12.484 -26.875 -8.141 1 98.25 78 GLY B C 1
ATOM 2310 O O . GLY B 1 78 ? 13.023 -25.766 -8.18 1 98.25 78 GLY B O 1
ATOM 2311 N N . VAL B 1 79 ? 11.57 -27.25 -9.07 1 98.69 79 VAL B N 1
ATOM 2312 C CA . VAL B 1 79 ? 11.203 -26.328 -10.141 1 98.69 79 VAL B CA 1
ATOM 2313 C C . VAL B 1 79 ? 9.703 -26.047 -10.102 1 98.69 79 VAL B C 1
ATOM 2315 O O . VAL B 1 79 ? 8.891 -26.984 -10.086 1 98.69 79 VAL B O 1
ATOM 2318 N N . LEU B 1 80 ? 9.344 -24.828 -10 1 98.88 80 LEU B N 1
ATOM 2319 C CA . LEU B 1 80 ? 7.965 -24.359 -10.086 1 98.88 80 LEU B CA 1
ATOM 2320 C C . LEU B 1 80 ? 7.777 -23.422 -11.273 1 98.88 80 LEU B C 1
ATOM 2322 O O . LEU B 1 80 ? 8.469 -22.406 -11.375 1 98.88 80 LEU B O 1
ATOM 2326 N N . ASP B 1 81 ? 6.836 -23.734 -12.133 1 98.94 81 ASP B N 1
ATOM 2327 C CA . ASP B 1 81 ? 6.684 -22.938 -13.352 1 98.94 81 ASP B CA 1
ATOM 2328 C C . ASP B 1 81 ? 5.848 -21.688 -13.086 1 98.94 81 ASP B C 1
ATOM 2330 O O . ASP B 1 81 ? 6.113 -20.625 -13.656 1 98.94 81 ASP B O 1
ATOM 2334 N N . VAL B 1 82 ? 4.809 -21.812 -12.258 1 98.94 82 VAL B N 1
ATOM 2335 C CA . VAL B 1 82 ? 3.906 -20.688 -12.039 1 98.94 82 VAL B CA 1
ATOM 2336 C C . VAL B 1 82 ? 3.543 -20.594 -10.555 1 98.94 82 VAL B C 1
ATOM 2338 O O . VAL B 1 82 ? 3.168 -21.594 -9.938 1 98.94 82 VAL B O 1
ATOM 2341 N N . LEU B 1 83 ? 3.738 -19.453 -9.969 1 99 83 LEU B N 1
ATOM 2342 C CA . LEU B 1 83 ? 3.23 -19.109 -8.648 1 99 83 LEU B CA 1
ATOM 2343 C C . LEU B 1 83 ? 2.105 -18.078 -8.758 1 99 83 LEU B C 1
ATOM 2345 O O . LEU B 1 83 ? 2.299 -17 -9.305 1 99 83 LEU B O 1
ATOM 2349 N N . ILE B 1 84 ? 0.924 -18.406 -8.297 1 99 84 ILE B N 1
ATOM 2350 C CA . ILE B 1 84 ? -0.199 -17.484 -8.266 1 99 84 ILE B CA 1
ATOM 2351 C C . ILE B 1 84 ? -0.571 -17.156 -6.82 1 99 84 ILE B C 1
ATOM 2353 O O . ILE B 1 84 ? -1.124 -18 -6.113 1 99 84 ILE B O 1
ATOM 2357 N N . ASN B 1 85 ? -0.22 -16 -6.418 1 98.94 85 ASN B N 1
ATOM 2358 C CA . ASN B 1 85 ? -0.666 -15.469 -5.133 1 98.94 85 ASN B CA 1
ATOM 2359 C C . ASN B 1 85 ? -2.113 -14.992 -5.195 1 98.94 85 ASN B C 1
ATOM 2361 O O . ASN B 1 85 ? -2.373 -13.82 -5.492 1 98.94 85 ASN B O 1
ATOM 2365 N N . ASN B 1 86 ? -3.018 -15.844 -4.809 1 98.81 86 ASN B N 1
ATOM 2366 C CA . ASN B 1 86 ? -4.453 -15.609 -4.953 1 98.81 86 ASN B CA 1
ATOM 2367 C C . ASN B 1 86 ? -5.121 -15.391 -3.6 1 98.81 86 ASN B C 1
ATOM 2369 O O . ASN B 1 86 ? -6.137 -14.703 -3.51 1 98.81 86 ASN B O 1
ATOM 2373 N N . ALA B 1 87 ? -4.516 -16.016 -2.537 1 98.5 87 ALA B N 1
ATOM 2374 C CA . ALA B 1 87 ? -5.094 -15.828 -1.21 1 98.5 87 ALA B CA 1
ATOM 2375 C C . ALA B 1 87 ? -5.246 -14.344 -0.887 1 98.5 87 ALA B C 1
ATOM 2377 O O . ALA B 1 87 ? -4.344 -13.547 -1.156 1 98.5 87 ALA B O 1
ATOM 2378 N N . GLY B 1 88 ? -6.398 -13.977 -0.433 1 97.5 88 GLY B N 1
ATOM 2379 C CA . GLY B 1 88 ? -6.672 -12.586 -0.118 1 97.5 88 GLY B CA 1
ATOM 2380 C C . GLY B 1 88 ? -7.781 -12.414 0.9 1 97.5 88 GLY B C 1
ATOM 2381 O O . GLY B 1 88 ? -8.5 -13.359 1.212 1 97.5 88 GLY B O 1
ATOM 2382 N N . TYR B 1 89 ? -7.855 -11.258 1.435 1 97.5 89 TYR B N 1
ATOM 2383 C CA . TYR B 1 89 ? -8.844 -10.867 2.434 1 97.5 89 TYR B CA 1
ATOM 2384 C C . TYR B 1 89 ? -9.445 -9.508 2.098 1 97.5 89 TYR B C 1
ATOM 2386 O O . TYR B 1 89 ? -8.727 -8.555 1.781 1 97.5 89 TYR B O 1
ATOM 2394 N N . TYR B 1 90 ? -10.688 -9.484 2.023 1 96.75 90 TYR B N 1
ATOM 2395 C CA . TYR B 1 90 ? -11.445 -8.25 1.875 1 96.75 90 TYR B CA 1
ATOM 2396 C C . TYR B 1 90 ? -12.086 -7.84 3.195 1 96.75 90 TYR B C 1
ATOM 2398 O O . TYR B 1 90 ? -12.992 -8.516 3.688 1 96.75 90 TYR B O 1
ATOM 2406 N N . ALA B 1 91 ? -11.656 -6.77 3.764 1 94.38 91 ALA B N 1
ATOM 2407 C CA . ALA B 1 91 ? -12.227 -6.297 5.023 1 94.38 91 ALA B CA 1
ATOM 2408 C C . ALA B 1 91 ? -13.641 -5.777 4.828 1 94.38 91 ALA B C 1
ATOM 2410 O O . ALA B 1 91 ? -13.977 -5.254 3.762 1 94.38 91 ALA B O 1
ATOM 2411 N N . PRO B 1 92 ? -14.531 -5.93 5.902 1 91.5 92 PRO B N 1
ATOM 2412 C CA . PRO B 1 92 ? -15.844 -5.281 5.832 1 91.5 92 PRO B CA 1
ATOM 2413 C C . PRO B 1 92 ? -15.742 -3.777 5.586 1 91.5 92 PRO B C 1
ATOM 2415 O O . PRO B 1 92 ? -14.836 -3.121 6.105 1 91.5 92 PRO B O 1
ATOM 2418 N N . ARG B 1 93 ? -16.641 -3.389 4.734 1 90.44 93 ARG B N 1
ATOM 2419 C CA . ARG B 1 93 ? -16.672 -1.946 4.523 1 90.44 93 ARG B CA 1
ATOM 2420 C C . ARG B 1 93 ? -17.047 -1.211 5.801 1 90.44 93 ARG B C 1
ATOM 2422 O O . ARG B 1 93 ? -17.922 -1.667 6.555 1 90.44 93 ARG B O 1
ATOM 2429 N N . GLY B 1 94 ? -16.328 -0.145 6.023 1 86.06 94 GLY B N 1
ATOM 2430 C CA . GLY B 1 94 ? -16.594 0.688 7.184 1 86.06 94 GLY B CA 1
ATOM 2431 C C . GLY B 1 94 ? -17.438 1.909 6.859 1 86.06 94 GLY B C 1
ATOM 2432 O O . GLY B 1 94 ? -18.062 1.973 5.801 1 86.06 94 GLY B O 1
ATOM 2433 N N . ASP B 1 95 ? -17.516 2.803 7.949 1 81.75 95 ASP B N 1
ATOM 2434 C CA . ASP B 1 95 ? -18.188 4.074 7.695 1 81.75 95 ASP B CA 1
ATOM 2435 C C . ASP B 1 95 ? -17.219 5.09 7.082 1 81.75 95 ASP B C 1
ATOM 2437 O O . ASP B 1 95 ? -16.031 4.789 6.887 1 81.75 95 ASP B O 1
ATOM 2441 N N . MET B 1 96 ? -17.734 6.121 6.59 1 79.25 96 MET B N 1
ATOM 2442 C CA . MET B 1 96 ? -16.969 7.141 5.891 1 79.25 96 MET B CA 1
ATOM 2443 C C . MET B 1 96 ? -16.375 8.148 6.871 1 79.25 96 MET B C 1
ATOM 2445 O O . MET B 1 96 ? -15.812 9.164 6.465 1 79.25 96 MET B O 1
ATOM 2449 N N . SER B 1 97 ? -16.438 7.887 8.18 1 83.56 97 SER B N 1
ATOM 2450 C CA . SER B 1 97 ? -15.977 8.883 9.141 1 83.56 97 SER B CA 1
ATOM 2451 C C . SER B 1 97 ? -14.633 8.5 9.742 1 83.56 97 SER B C 1
ATOM 2453 O O . SER B 1 97 ? -13.891 9.359 10.219 1 83.56 97 SER B O 1
ATOM 2455 N N . ARG B 1 98 ? -14.398 7.219 9.727 1 91.44 98 ARG B N 1
ATOM 2456 C CA . ARG B 1 98 ? -13.156 6.73 10.312 1 91.44 98 ARG B CA 1
ATOM 2457 C C . ARG B 1 98 ? -12.727 5.418 9.672 1 91.44 98 ARG B C 1
ATOM 2459 O O . ARG B 1 98 ? -13.562 4.578 9.344 1 91.44 98 ARG B O 1
ATOM 2466 N N . VAL B 1 99 ? -11.414 5.332 9.477 1 97.56 99 VAL B N 1
ATOM 2467 C CA . VAL B 1 99 ? -10.867 4.086 8.953 1 97.56 99 VAL B CA 1
ATOM 2468 C C . VAL B 1 99 ? -10.562 3.129 10.102 1 97.56 99 VAL B C 1
ATOM 2470 O O . VAL B 1 99 ? -10 3.533 11.125 1 97.56 99 VAL B O 1
ATOM 2473 N N . ASN B 1 100 ? -11.031 1.878 10.031 1 97.62 100 ASN B N 1
ATOM 2474 C CA . ASN B 1 100 ? -10.734 0.866 11.039 1 97.62 100 ASN B CA 1
ATOM 2475 C C . ASN B 1 100 ? -9.297 0.385 10.945 1 97.62 100 ASN B C 1
ATOM 2477 O O . ASN B 1 100 ? -8.922 -0.299 9.984 1 97.62 100 ASN B O 1
ATOM 2481 N N . LEU B 1 101 ? -8.523 0.667 11.969 1 98.06 101 LEU B N 1
ATOM 2482 C CA . LEU B 1 101 ? -7.086 0.404 11.922 1 98.06 101 LEU B CA 1
ATOM 2483 C C . LEU B 1 101 ? -6.805 -1.092 12 1 98.06 101 LEU B C 1
ATOM 2485 O O . LEU B 1 101 ? -5.844 -1.58 11.398 1 98.06 101 LEU B O 1
ATOM 2489 N N . ASP B 1 102 ? -7.566 -1.828 12.734 1 97.88 102 ASP B N 1
ATOM 2490 C CA . ASP B 1 102 ? -7.391 -3.275 12.797 1 97.88 102 ASP B CA 1
ATOM 2491 C C . ASP B 1 102 ? -7.645 -3.922 11.438 1 97.88 102 ASP B C 1
ATOM 2493 O O . ASP B 1 102 ? -6.949 -4.863 11.055 1 97.88 102 ASP B O 1
ATOM 2497 N N . ASP B 1 103 ? -8.625 -3.424 10.719 1 98.31 103 ASP B N 1
ATOM 2498 C CA . ASP B 1 103 ? -8.898 -3.914 9.367 1 98.31 103 ASP B CA 1
ATOM 2499 C C . ASP B 1 103 ? -7.75 -3.572 8.422 1 98.31 103 ASP B C 1
ATOM 2501 O O . ASP B 1 103 ? -7.418 -4.359 7.531 1 98.31 103 ASP B O 1
ATOM 2505 N N . MET B 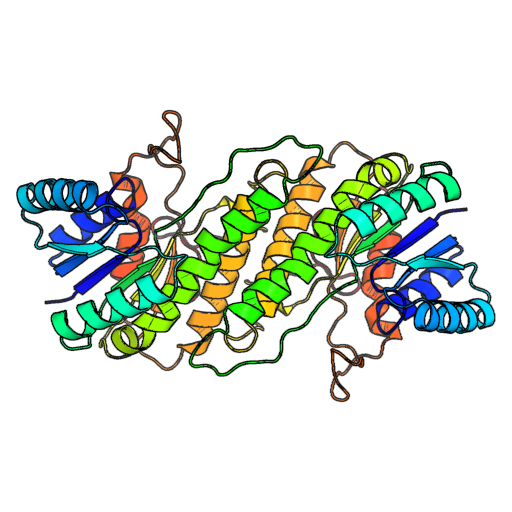1 104 ? -7.199 -2.35 8.625 1 98.62 104 MET B N 1
ATOM 2506 C CA . MET B 1 104 ? -6.02 -1.991 7.836 1 98.62 104 MET B CA 1
ATOM 2507 C C . MET B 1 104 ? -4.902 -3.012 8.031 1 98.62 104 MET B C 1
ATOM 2509 O O . MET B 1 104 ? -4.336 -3.512 7.059 1 98.62 104 MET B O 1
ATOM 2513 N N . ARG B 1 105 ? -4.629 -3.301 9.281 1 98.75 105 ARG B N 1
ATOM 2514 C CA . ARG B 1 105 ? -3.557 -4.234 9.609 1 98.75 105 ARG B CA 1
ATOM 2515 C C . ARG B 1 105 ? -3.855 -5.629 9.062 1 98.75 105 ARG B C 1
ATOM 2517 O O . ARG B 1 105 ? -2.979 -6.277 8.492 1 98.75 105 ARG B O 1
ATOM 2524 N N . LYS B 1 106 ? -5.047 -6.07 9.211 1 98.62 106 LYS B N 1
ATOM 2525 C CA . LYS B 1 106 ? -5.418 -7.414 8.781 1 98.62 106 LYS B CA 1
ATOM 2526 C C . LYS B 1 106 ? -5.328 -7.551 7.262 1 98.62 106 LYS B C 1
ATOM 2528 O O . LYS B 1 106 ? -4.777 -8.531 6.754 1 98.62 106 LYS B O 1
ATOM 2533 N N . CYS B 1 107 ? -5.832 -6.578 6.516 1 98.75 107 CYS B N 1
ATOM 2534 C CA . CYS B 1 107 ? -5.762 -6.609 5.062 1 98.75 107 CYS B CA 1
ATOM 2535 C C . CYS B 1 107 ? -4.312 -6.641 4.586 1 98.75 107 CYS B C 1
ATOM 2537 O O . CYS B 1 107 ? -3.963 -7.426 3.701 1 98.75 107 CYS B O 1
ATOM 2539 N N . TYR B 1 108 ? -3.539 -5.824 5.195 1 98.94 108 TYR B N 1
ATOM 2540 C CA . TYR B 1 108 ? -2.137 -5.766 4.793 1 98.94 108 TYR B CA 1
ATOM 2541 C C . TYR B 1 108 ? -1.431 -7.082 5.086 1 98.94 108 TYR B C 1
ATOM 2543 O O . TYR B 1 108 ? -0.634 -7.559 4.273 1 98.94 108 TYR B O 1
ATOM 2551 N N . GLU B 1 109 ? -1.725 -7.637 6.246 1 98.88 109 GLU B N 1
ATOM 2552 C CA . GLU B 1 109 ? -1.082 -8.883 6.656 1 98.88 109 GLU B CA 1
ATOM 2553 C C . GLU B 1 109 ? -1.395 -10.016 5.676 1 98.88 109 GLU B C 1
ATOM 2555 O O . GLU B 1 109 ? -0.492 -10.734 5.246 1 98.88 109 GLU B O 1
ATOM 2560 N N . VAL B 1 110 ? -2.566 -10.141 5.301 1 98.81 110 VAL B N 1
ATOM 2561 C CA . VAL B 1 110 ? -2.971 -11.25 4.445 1 98.81 110 VAL B CA 1
ATOM 2562 C C . VAL B 1 110 ? -2.596 -10.945 2.994 1 98.81 110 VAL B C 1
ATOM 2564 O O . VAL B 1 110 ? -1.927 -11.75 2.34 1 98.81 110 VAL B O 1
ATOM 2567 N N . ASN B 1 111 ? -2.955 -9.766 2.502 1 98.88 111 ASN B N 1
ATOM 2568 C CA . ASN B 1 111 ? -2.898 -9.469 1.074 1 98.88 111 ASN B CA 1
ATOM 2569 C C . ASN B 1 111 ? -1.478 -9.141 0.627 1 98.88 111 ASN B C 1
ATOM 2571 O O . ASN B 1 111 ? -1.139 -9.297 -0.547 1 98.88 111 ASN B O 1
ATOM 2575 N N . VAL B 1 112 ? -0.686 -8.656 1.532 1 98.94 112 VAL B N 1
ATOM 2576 C CA . VAL B 1 112 ? 0.637 -8.18 1.143 1 98.94 112 VAL B CA 1
ATOM 2577 C C . VAL B 1 112 ? 1.711 -9.031 1.813 1 98.94 112 VAL B C 1
ATOM 2579 O O . VAL B 1 112 ? 2.436 -9.773 1.143 1 98.94 112 VAL B O 1
ATOM 2582 N N . ILE B 1 113 ? 1.702 -9.055 3.143 1 98.88 113 ILE B N 1
ATOM 2583 C CA . ILE B 1 113 ? 2.721 -9.797 3.875 1 98.88 113 ILE B CA 1
ATOM 2584 C C . ILE B 1 113 ? 2.633 -11.281 3.518 1 98.88 113 ILE B C 1
ATOM 2586 O O . ILE B 1 113 ? 3.654 -11.93 3.277 1 98.88 113 ILE B O 1
ATOM 2590 N N . GLY B 1 114 ? 1.44 -11.781 3.533 1 98.88 114 GLY B N 1
ATOM 2591 C CA . GLY B 1 114 ? 1.244 -13.18 3.186 1 98.88 114 GLY B CA 1
ATOM 2592 C C . GLY B 1 114 ? 1.768 -13.523 1.805 1 98.88 114 GLY B C 1
ATOM 2593 O O . GLY B 1 114 ? 2.486 -14.516 1.64 1 98.88 114 GLY B O 1
ATOM 2594 N N . ALA B 1 115 ? 1.432 -12.75 0.778 1 98.88 115 ALA B N 1
ATOM 2595 C CA . ALA B 1 115 ? 1.881 -12.984 -0.592 1 98.88 115 ALA B CA 1
ATOM 2596 C C . ALA B 1 115 ? 3.4 -12.898 -0.693 1 98.88 115 ALA B C 1
ATOM 2598 O O . ALA B 1 115 ? 4.031 -13.695 -1.389 1 98.88 115 ALA B O 1
ATOM 2599 N N . ILE B 1 116 ? 3.98 -11.922 -0.002 1 98.81 116 ILE B N 1
ATOM 2600 C CA . ILE B 1 116 ? 5.426 -11.734 -0.034 1 98.81 116 ILE B CA 1
ATOM 2601 C C . ILE B 1 116 ? 6.117 -12.898 0.676 1 98.81 116 ILE B C 1
ATOM 2603 O O . ILE B 1 116 ? 7.148 -13.391 0.214 1 98.81 116 ILE B O 1
ATOM 2607 N N . CYS B 1 117 ? 5.539 -13.312 1.784 1 98.81 117 CYS B N 1
ATOM 2608 C CA . CYS B 1 117 ? 6.082 -14.453 2.504 1 98.81 117 CYS B CA 1
ATOM 2609 C C . CYS B 1 117 ? 6.137 -15.688 1.607 1 98.81 117 CYS B C 1
ATOM 2611 O O . CYS B 1 117 ? 7.168 -16.359 1.524 1 98.81 117 CYS B O 1
ATOM 2613 N N . VAL B 1 118 ? 5.082 -15.953 0.931 1 98.88 118 VAL B N 1
ATOM 2614 C CA . VAL B 1 118 ? 5.027 -17.078 0.01 1 98.88 118 VAL B CA 1
ATOM 2615 C C . VAL B 1 118 ? 6.082 -16.906 -1.083 1 98.88 118 VAL B C 1
ATOM 2617 O O . VAL B 1 118 ? 6.863 -17.828 -1.351 1 98.88 118 VAL B O 1
ATOM 2620 N N . THR B 1 119 ? 6.137 -15.766 -1.701 1 98.81 119 THR B N 1
ATOM 2621 C CA . THR B 1 119 ? 7.07 -15.508 -2.791 1 98.81 119 THR B CA 1
ATOM 2622 C C . THR B 1 119 ? 8.508 -15.68 -2.318 1 98.81 119 THR B C 1
ATOM 2624 O O . THR B 1 119 ? 9.328 -16.281 -3.014 1 98.81 119 THR B O 1
ATOM 2627 N N . ASN B 1 120 ? 8.797 -15.156 -1.089 1 98.44 120 ASN B N 1
ATOM 2628 C CA . ASN B 1 120 ? 10.133 -15.32 -0.511 1 98.44 120 ASN B CA 1
ATOM 2629 C C . ASN B 1 120 ? 10.57 -16.781 -0.517 1 98.44 120 ASN B C 1
ATOM 2631 O O . ASN B 1 120 ? 11.727 -17.078 -0.81 1 98.44 120 ASN B O 1
ATOM 2635 N N . HIS B 1 121 ? 9.672 -17.641 -0.215 1 98.62 121 HIS B N 1
ATOM 2636 C CA . HIS B 1 121 ? 10.016 -19.031 0.016 1 98.62 121 HIS B CA 1
ATOM 2637 C C . HIS B 1 121 ? 9.969 -19.844 -1.278 1 98.62 121 HIS B C 1
ATOM 2639 O O . HIS B 1 121 ? 10.547 -20.922 -1.367 1 98.62 121 HIS B O 1
ATOM 2645 N N . PHE B 1 122 ? 9.289 -19.344 -2.332 1 98.69 122 PHE B N 1
ATOM 2646 C CA . PHE B 1 122 ? 9.07 -20.125 -3.541 1 98.69 122 PHE B CA 1
ATOM 2647 C C . PHE B 1 122 ? 9.883 -19.562 -4.703 1 98.69 122 PHE B C 1
ATOM 2649 O O . PHE B 1 122 ? 10 -20.203 -5.754 1 98.69 122 PHE B O 1
ATOM 2656 N N . LEU B 1 123 ? 10.461 -18.422 -4.508 1 98.5 123 LEU B N 1
ATOM 2657 C CA . LEU B 1 123 ? 11.055 -17.656 -5.605 1 98.5 123 LEU B CA 1
ATOM 2658 C C . LEU B 1 123 ? 12.172 -18.453 -6.27 1 98.5 123 LEU B C 1
ATOM 2660 O O . LEU B 1 123 ? 12.281 -18.469 -7.5 1 98.5 123 LEU B O 1
ATOM 2664 N N . ASP B 1 124 ? 13.016 -19.078 -5.48 1 97.94 124 ASP B N 1
ATOM 2665 C CA . ASP B 1 124 ? 14.125 -19.812 -6.055 1 97.94 124 ASP B CA 1
ATOM 2666 C C . ASP B 1 124 ? 13.633 -20.938 -6.969 1 97.94 124 ASP B C 1
ATOM 2668 O O . ASP B 1 124 ? 14.25 -21.234 -7.996 1 97.94 124 ASP B O 1
ATOM 2672 N N . MET B 1 125 ? 12.586 -21.578 -6.598 1 98.62 125 MET B N 1
ATOM 2673 C CA . MET B 1 125 ? 12.008 -22.625 -7.445 1 98.62 125 MET B CA 1
ATOM 2674 C C . MET B 1 125 ? 11.492 -22.031 -8.75 1 98.62 125 MET B C 1
ATOM 2676 O O . MET B 1 125 ? 11.625 -22.641 -9.812 1 98.62 125 MET B O 1
ATOM 2680 N N . VAL B 1 126 ? 10.898 -20.875 -8.688 1 98.75 126 VAL B N 1
ATOM 2681 C CA . VAL B 1 126 ? 10.336 -20.219 -9.875 1 98.75 126 VAL B CA 1
ATOM 2682 C C . VAL B 1 126 ? 11.469 -19.781 -10.805 1 98.75 126 VAL B C 1
ATOM 2684 O O . VAL B 1 126 ? 11.352 -19.922 -12.031 1 98.75 126 VAL B O 1
ATOM 2687 N N . LYS B 1 127 ? 12.516 -19.297 -10.242 1 98.19 127 LYS B N 1
ATOM 2688 C CA . LYS B 1 127 ? 13.664 -18.844 -11.023 1 98.19 127 LYS B CA 1
ATOM 2689 C C . LYS B 1 127 ? 14.273 -20 -11.82 1 98.19 127 LYS B C 1
ATOM 2691 O O . LYS B 1 127 ? 14.945 -19.766 -12.828 1 98.19 127 LYS B O 1
ATOM 2696 N N . LYS B 1 128 ? 14.078 -21.156 -11.375 1 98.38 128 LYS B N 1
ATOM 2697 C CA . LYS B 1 128 ? 14.664 -22.328 -12.023 1 98.38 128 LYS B CA 1
ATOM 2698 C C . LYS B 1 128 ? 13.828 -22.766 -13.227 1 98.38 128 LYS B C 1
ATOM 2700 O O . LYS B 1 128 ? 14.281 -23.562 -14.047 1 98.38 128 LYS B O 1
ATOM 2705 N N . SER B 1 129 ? 12.633 -22.281 -13.32 1 98.5 129 SER B N 1
ATOM 2706 C CA . SER B 1 129 ? 11.797 -22.578 -14.484 1 98.5 129 SER B CA 1
ATOM 2707 C C . SER B 1 129 ? 12.32 -21.875 -15.727 1 98.5 129 SER B C 1
ATOM 2709 O O . SER B 1 129 ? 12.75 -20.719 -15.664 1 98.5 129 SER B O 1
ATOM 2711 N N . PRO B 1 130 ? 12.273 -22.516 -16.906 1 97.69 130 PRO B N 1
ATOM 2712 C CA . PRO B 1 130 ? 12.688 -21.844 -18.141 1 97.69 130 PRO B CA 1
ATOM 2713 C C . PRO B 1 130 ? 11.766 -20.688 -18.531 1 97.69 130 PRO B C 1
ATOM 2715 O O . PRO B 1 130 ? 12.125 -19.859 -19.359 1 97.69 130 PRO B O 1
ATOM 2718 N N . ALA B 1 131 ? 10.562 -20.672 -17.953 1 98.12 131 ALA B N 1
ATOM 2719 C CA . ALA B 1 131 ? 9.586 -19.625 -18.219 1 98.12 131 ALA B CA 1
ATOM 2720 C C . ALA B 1 131 ? 8.742 -19.344 -16.984 1 98.12 131 ALA B C 1
ATOM 2722 O O . ALA B 1 131 ? 7.508 -19.328 -17.062 1 98.12 131 ALA B O 1
ATOM 2723 N N . GLY B 1 132 ? 9.414 -18.969 -15.867 1 98.81 132 GLY B N 1
ATOM 2724 C CA . GLY B 1 132 ? 8.727 -18.734 -14.609 1 98.81 132 GLY B CA 1
ATOM 2725 C C . GLY B 1 132 ? 7.727 -17.594 -14.68 1 98.81 132 GLY B C 1
ATOM 2726 O O . GLY B 1 132 ? 7.98 -16.578 -15.328 1 98.81 132 GLY B O 1
ATOM 2727 N N . ARG B 1 133 ? 6.527 -17.766 -14.086 1 98.94 133 ARG B N 1
ATOM 2728 C CA . ARG B 1 133 ? 5.492 -16.75 -13.977 1 98.94 133 ARG B CA 1
ATOM 2729 C C . ARG B 1 133 ? 5.043 -16.578 -12.531 1 98.94 133 ARG B C 1
ATOM 2731 O O . ARG B 1 133 ? 4.84 -17.562 -11.812 1 98.94 133 ARG B O 1
ATOM 2738 N N . ILE B 1 134 ? 4.992 -15.352 -12.117 1 98.94 134 ILE B N 1
ATOM 2739 C CA . ILE B 1 134 ? 4.367 -14.992 -10.844 1 98.94 134 ILE B CA 1
ATOM 2740 C C . ILE B 1 134 ? 3.184 -14.062 -11.094 1 98.94 134 ILE B C 1
ATOM 2742 O O . ILE B 1 134 ? 3.33 -13.023 -11.742 1 98.94 134 ILE B O 1
ATOM 2746 N N . VAL B 1 135 ? 2.006 -14.492 -10.664 1 99 135 VAL B N 1
ATOM 2747 C CA . VAL B 1 135 ? 0.797 -13.68 -10.766 1 99 135 VAL B CA 1
ATOM 2748 C C . VAL B 1 135 ? 0.315 -13.289 -9.367 1 99 135 VAL B C 1
ATOM 2750 O O . VAL B 1 135 ? 0.026 -14.156 -8.539 1 99 135 VAL B O 1
ATOM 2753 N N . ASN B 1 136 ? 0.339 -12.039 -9.086 1 98.94 136 ASN B N 1
ATOM 2754 C CA . ASN B 1 136 ? -0.311 -11.5 -7.898 1 98.94 136 ASN B CA 1
ATOM 2755 C C . ASN B 1 136 ? -1.752 -11.086 -8.18 1 98.94 136 ASN B C 1
ATOM 2757 O O . ASN B 1 136 ? -1.999 -10.227 -9.031 1 98.94 136 ASN B O 1
ATOM 2761 N N . VAL B 1 137 ? -2.709 -11.695 -7.492 1 98.94 137 VAL B N 1
ATOM 2762 C CA . VAL B 1 137 ? -4.102 -11.32 -7.73 1 98.94 137 VAL B CA 1
ATOM 2763 C C . VAL B 1 137 ? -4.43 -10.039 -6.973 1 98.94 137 VAL B C 1
ATOM 2765 O O . VAL B 1 137 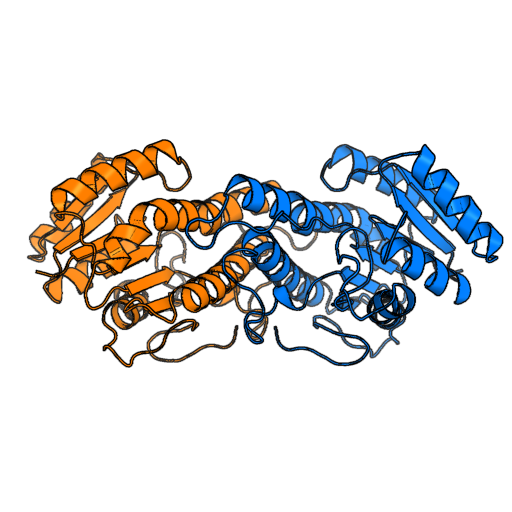? -4.445 -10.023 -5.742 1 98.94 137 VAL B O 1
ATOM 2768 N N . GLY B 1 138 ? -4.613 -9.039 -7.719 1 98.5 138 GLY B N 1
ATOM 2769 C CA . GLY B 1 138 ? -4.898 -7.715 -7.195 1 98.5 138 GLY B CA 1
ATOM 2770 C C . GLY B 1 138 ? -6.363 -7.332 -7.309 1 98.5 138 GLY B C 1
ATOM 2771 O O . GLY B 1 138 ? -7.246 -8.164 -7.105 1 98.5 138 GLY B O 1
ATOM 2772 N N . SER B 1 139 ? -6.641 -6.098 -7.465 1 98.5 139 SER B N 1
ATOM 2773 C CA . SER B 1 139 ? -7.965 -5.496 -7.609 1 98.5 139 SER B CA 1
ATOM 2774 C C . SER B 1 139 ? -7.883 -4.133 -8.281 1 98.5 139 SER B C 1
ATOM 2776 O O . SER B 1 139 ? -6.926 -3.383 -8.062 1 98.5 139 SER B O 1
ATOM 2778 N N . ILE B 1 140 ? -8.914 -3.83 -9.07 1 98.31 140 ILE B N 1
ATOM 2779 C CA . ILE B 1 140 ? -9.008 -2.494 -9.648 1 98.31 140 ILE B CA 1
ATOM 2780 C C . ILE B 1 140 ? -9.055 -1.451 -8.539 1 98.31 140 ILE B C 1
ATOM 2782 O O . ILE B 1 140 ? -8.68 -0.295 -8.742 1 98.31 140 ILE B O 1
ATOM 2786 N N . MET B 1 141 ? -9.453 -1.812 -7.363 1 98.19 141 MET B N 1
ATOM 2787 C CA . MET B 1 141 ? -9.531 -0.913 -6.215 1 98.19 141 MET B CA 1
ATOM 2788 C C . MET B 1 141 ? -8.133 -0.535 -5.727 1 98.19 141 MET B C 1
ATOM 2790 O O . MET B 1 141 ? -7.984 0.371 -4.906 1 98.19 141 MET B O 1
ATOM 2794 N N . GLY B 1 142 ? -7.082 -1.179 -6.203 1 98.56 142 GLY B N 1
ATOM 2795 C CA . GLY B 1 142 ? -5.711 -0.828 -5.875 1 98.56 142 GLY B CA 1
ATOM 2796 C C . GLY B 1 142 ? -5.125 0.218 -6.805 1 98.56 142 GLY B C 1
ATOM 2797 O O . GLY B 1 142 ? -3.963 0.604 -6.656 1 98.56 142 GLY B O 1
ATOM 2798 N N . SER B 1 143 ? -5.93 0.687 -7.816 1 98.69 143 SER B N 1
ATOM 2799 C CA . SER B 1 143 ? -5.461 1.71 -8.742 1 98.69 143 SER B CA 1
ATOM 2800 C C . SER B 1 143 ? -5.758 3.111 -8.219 1 98.69 143 SER B C 1
ATOM 2802 O O . SER B 1 143 ? -6.922 3.486 -8.07 1 98.69 143 SER B O 1
ATOM 2804 N N . CYS B 1 144 ? -4.727 3.865 -8 1 98.5 144 CYS B N 1
ATOM 2805 C CA . CYS B 1 144 ? -4.922 5.262 -7.629 1 98.5 144 CYS B CA 1
ATOM 2806 C C . CYS B 1 144 ? -5.496 6.062 -8.789 1 98.5 144 CYS B C 1
ATOM 2808 O O . CYS B 1 144 ? -6.324 6.949 -8.586 1 98.5 144 CYS B O 1
ATOM 2810 N N . GLU B 1 145 ? -5.055 5.699 -9.977 1 98.12 145 GLU B N 1
ATOM 2811 C CA . GLU B 1 145 ? -5.43 6.457 -11.172 1 98.12 145 GLU B CA 1
ATOM 2812 C C . GLU B 1 145 ? -6.918 6.312 -11.477 1 98.12 145 GLU B C 1
ATOM 2814 O O . GLU B 1 145 ? -7.578 7.281 -11.844 1 98.12 145 GLU B O 1
ATOM 2819 N N . LEU B 1 146 ? -7.422 5.125 -11.297 1 96.62 146 LEU B N 1
ATOM 2820 C CA . LEU B 1 146 ? -8.805 4.871 -11.672 1 96.62 146 LEU B CA 1
ATOM 2821 C C . LEU B 1 146 ? -9.758 5.336 -10.578 1 96.62 146 LEU B C 1
ATOM 2823 O O . LEU B 1 146 ? -10.938 5.586 -10.844 1 96.62 146 LEU B O 1
ATOM 2827 N N . GLY B 1 147 ? -9.336 5.441 -9.32 1 93.25 147 GLY B N 1
ATOM 2828 C CA . GLY B 1 147 ? -10.062 6.09 -8.242 1 93.25 147 GLY B CA 1
ATOM 2829 C C . GLY B 1 147 ? -11.422 5.457 -7.973 1 93.25 147 GLY B C 1
ATOM 2830 O O . GLY B 1 147 ? -12.406 6.16 -7.762 1 93.25 147 GLY B O 1
ATOM 2831 N N . VAL B 1 148 ? -11.438 4.117 -8 1 93.44 148 VAL B N 1
ATOM 2832 C CA . VAL B 1 148 ? -12.742 3.469 -7.895 1 93.44 148 VAL B CA 1
ATOM 2833 C C . VAL B 1 148 ? -13 3.068 -6.445 1 93.44 148 VAL B C 1
ATOM 2835 O O . VAL B 1 148 ? -14.031 2.471 -6.137 1 93.44 148 VAL B O 1
ATOM 2838 N N . SER B 1 149 ? -12.094 3.318 -5.574 1 92.81 149 SER B N 1
ATOM 2839 C CA . SER B 1 149 ? -12.25 2.979 -4.16 1 92.81 149 SER B CA 1
ATOM 2840 C C . SER B 1 149 ? -12.547 4.219 -3.324 1 92.81 149 SER B C 1
ATOM 2842 O O . SER B 1 149 ? -12.195 5.332 -3.711 1 92.81 149 SER B O 1
ATOM 2844 N N . THR B 1 150 ? -13.281 3.93 -2.203 1 92.56 150 THR B N 1
ATOM 2845 C CA . THR B 1 150 ? -13.625 4.992 -1.263 1 92.56 150 THR B CA 1
ATOM 2846 C C . THR B 1 150 ? -13 4.723 0.105 1 92.56 150 THR B C 1
ATOM 2848 O O . THR B 1 150 ? -12.367 3.688 0.309 1 92.56 150 THR B O 1
ATOM 2851 N N . LEU B 1 151 ? -13.219 5.672 0.995 1 96.56 151 LEU B N 1
ATOM 2852 C CA . LEU B 1 151 ? -12.625 5.566 2.324 1 96.56 151 LEU B CA 1
ATOM 2853 C C . LEU B 1 151 ? -13.148 4.328 3.051 1 96.56 151 LEU B C 1
ATOM 2855 O O . LEU B 1 151 ? -12.422 3.707 3.826 1 96.56 151 LEU B O 1
ATOM 2859 N N . SER B 1 152 ? -14.383 3.924 2.783 1 95.56 152 SER B N 1
ATOM 2860 C CA . SER B 1 152 ? -14.992 2.775 3.443 1 95.56 152 SER B CA 1
ATOM 2861 C C . SER B 1 152 ? -14.281 1.479 3.07 1 95.56 152 SER B C 1
ATOM 2863 O O . SER B 1 152 ? -14.422 0.469 3.764 1 95.56 152 SER B O 1
ATOM 2865 N N . SER B 1 153 ? -13.5 1.468 1.988 1 96.94 153 SER B N 1
ATOM 2866 C CA . SER B 1 153 ? -12.781 0.279 1.536 1 96.94 153 SER B CA 1
ATOM 2867 C C . SER B 1 153 ? -11.273 0.458 1.668 1 96.94 153 SER B C 1
ATOM 2869 O O . SER B 1 153 ? -10.5 -0.314 1.1 1 96.94 153 SER B O 1
ATOM 2871 N N . ALA B 1 154 ? -10.859 1.447 2.395 1 98.19 154 ALA B N 1
ATOM 2872 C CA . ALA B 1 154 ? -9.453 1.836 2.477 1 98.19 154 ALA B CA 1
ATOM 2873 C C . ALA B 1 154 ? -8.586 0.661 2.914 1 98.19 154 ALA B C 1
ATOM 2875 O O . ALA B 1 154 ? -7.508 0.435 2.355 1 98.19 154 ALA B O 1
ATOM 2876 N N . PRO B 1 155 ? -9.016 -0.168 3.949 1 98.62 155 PRO B N 1
ATOM 2877 C CA . PRO B 1 155 ? -8.156 -1.291 4.34 1 98.62 155 PRO B CA 1
ATOM 2878 C C . PRO B 1 155 ? -7.797 -2.193 3.162 1 98.62 155 PRO B C 1
ATOM 2880 O O . PRO B 1 155 ? -6.633 -2.562 2.998 1 98.62 155 PRO B O 1
ATOM 2883 N N . TYR B 1 156 ? -8.734 -2.455 2.305 1 98.5 156 TYR B N 1
ATOM 2884 C CA . TYR B 1 156 ? -8.539 -3.344 1.166 1 98.5 156 TYR B CA 1
ATOM 2885 C C . TYR B 1 156 ? -7.781 -2.633 0.047 1 98.5 156 TYR B C 1
ATOM 2887 O O . TYR B 1 156 ? -6.762 -3.129 -0.434 1 98.5 156 TYR B O 1
ATOM 2895 N N . SER B 1 157 ? -8.227 -1.418 -0.327 1 98.62 157 SER B N 1
ATOM 2896 C CA . SER B 1 157 ? -7.641 -0.719 -1.469 1 98.62 157 SER B CA 1
ATOM 2897 C C . SER B 1 157 ? -6.188 -0.343 -1.203 1 98.62 157 SER B C 1
ATOM 2899 O O . SER B 1 157 ? -5.344 -0.435 -2.098 1 98.62 157 SER B O 1
ATOM 2901 N N . CYS B 1 158 ? -5.895 0.057 0.019 1 98.88 158 CYS B N 1
ATOM 2902 C CA . CYS B 1 158 ? -4.508 0.377 0.354 1 98.88 158 CYS B CA 1
ATOM 2903 C C . CYS B 1 158 ? -3.627 -0.863 0.273 1 98.88 158 CYS B C 1
ATOM 2905 O O . CYS B 1 158 ? -2.494 -0.794 -0.205 1 98.88 158 CYS B O 1
ATOM 2907 N N . SER B 1 159 ? -4.105 -1.998 0.755 1 98.94 159 SER B N 1
ATOM 2908 C CA . SER B 1 159 ? -3.334 -3.232 0.66 1 98.94 159 SER B CA 1
ATOM 2909 C C . SER B 1 159 ? -3.092 -3.623 -0.794 1 98.94 159 SER B C 1
ATOM 2911 O O . SER B 1 159 ? -2.002 -4.074 -1.148 1 98.94 159 SER B O 1
ATOM 2913 N N . LYS B 1 160 ? -4.074 -3.438 -1.635 1 98.88 160 LYS B N 1
ATOM 2914 C CA . LYS B 1 160 ? -3.938 -3.826 -3.035 1 98.88 160 LYS B CA 1
ATOM 2915 C C . LYS B 1 160 ? -3.037 -2.854 -3.791 1 98.88 160 LYS B C 1
ATOM 2917 O O . LYS B 1 160 ? -2.318 -3.25 -4.711 1 98.88 160 LYS B O 1
ATOM 2922 N N . ALA B 1 161 ? -3.047 -1.6 -3.377 1 98.94 161 ALA B N 1
ATOM 2923 C CA . ALA B 1 161 ? -2.066 -0.665 -3.924 1 98.94 161 ALA B CA 1
ATOM 2924 C C . ALA B 1 161 ? -0.646 -1.075 -3.545 1 98.94 161 ALA B C 1
ATOM 2926 O O . ALA B 1 161 ? 0.27 -0.994 -4.367 1 98.94 161 ALA B O 1
ATOM 2927 N N . ALA B 1 162 ? -0.461 -1.452 -2.314 1 98.94 162 ALA B N 1
ATOM 2928 C CA . ALA B 1 162 ? 0.842 -1.947 -1.879 1 98.94 162 ALA B CA 1
ATOM 2929 C C . ALA B 1 162 ? 1.259 -3.176 -2.682 1 98.94 162 ALA B C 1
ATOM 2931 O O . ALA B 1 162 ? 2.424 -3.311 -3.064 1 98.94 162 ALA B O 1
ATOM 2932 N N . MET B 1 163 ? 0.321 -4.074 -2.961 1 98.88 163 MET B N 1
ATOM 2933 C CA . MET B 1 163 ? 0.589 -5.262 -3.77 1 98.88 163 MET B CA 1
ATOM 2934 C C . MET B 1 163 ? 1.02 -4.871 -5.18 1 98.88 163 MET B C 1
ATOM 2936 O O . MET B 1 163 ? 1.908 -5.5 -5.758 1 98.88 163 MET B O 1
ATOM 2940 N N . ASN B 1 164 ? 0.362 -3.85 -5.738 1 98.88 164 ASN B N 1
ATOM 2941 C CA . ASN B 1 164 ? 0.79 -3.328 -7.035 1 98.88 164 ASN B CA 1
ATOM 2942 C C . ASN B 1 164 ? 2.262 -2.926 -7.016 1 98.88 164 ASN B C 1
ATOM 2944 O O . ASN B 1 164 ? 3.018 -3.279 -7.926 1 98.88 164 ASN B O 1
ATOM 2948 N N . MET B 1 165 ? 2.621 -2.236 -5.98 1 98.94 165 MET B N 1
ATOM 2949 C CA . MET B 1 165 ? 4 -1.769 -5.883 1 98.94 165 MET B CA 1
ATOM 2950 C C . MET B 1 165 ? 4.965 -2.941 -5.734 1 98.94 165 MET B C 1
ATOM 2952 O O . MET B 1 165 ? 6.031 -2.957 -6.352 1 98.94 165 MET B O 1
ATOM 2956 N N . TYR B 1 166 ? 4.578 -3.936 -4.93 1 98.88 166 TYR B N 1
ATOM 2957 C CA . TYR B 1 166 ? 5.414 -5.125 -4.801 1 98.88 166 TYR B CA 1
ATOM 2958 C C . TYR B 1 166 ? 5.629 -5.789 -6.156 1 98.88 166 TYR B C 1
ATOM 2960 O O . TYR B 1 166 ? 6.73 -6.25 -6.461 1 98.88 166 TYR B O 1
ATOM 2968 N N . THR B 1 167 ? 4.578 -5.828 -6.957 1 98.81 167 THR B N 1
ATOM 2969 C CA . THR B 1 167 ? 4.66 -6.391 -8.297 1 98.81 167 THR B CA 1
ATOM 2970 C C . THR B 1 167 ? 5.715 -5.668 -9.125 1 98.81 167 THR B C 1
ATOM 2972 O O . THR B 1 167 ? 6.566 -6.305 -9.758 1 98.81 167 THR B O 1
ATOM 2975 N N . VAL B 1 168 ? 5.664 -4.359 -9.086 1 98.62 168 VAL B N 1
ATOM 2976 C CA . VAL B 1 168 ? 6.609 -3.537 -9.836 1 98.62 168 VAL B CA 1
ATOM 2977 C C . VAL B 1 168 ? 8.031 -3.807 -9.336 1 98.62 168 VAL B C 1
ATOM 2979 O O . VAL B 1 168 ? 8.938 -4.027 -10.141 1 98.62 168 VAL B O 1
ATOM 2982 N N . ASN B 1 169 ? 8.219 -3.801 -8.023 1 98.19 169 ASN B N 1
ATOM 2983 C CA . ASN B 1 169 ? 9.531 -4.012 -7.422 1 98.19 169 ASN B CA 1
ATOM 2984 C C . ASN B 1 169 ? 10.102 -5.383 -7.781 1 98.19 169 ASN B C 1
ATOM 2986 O O . ASN B 1 169 ? 11.266 -5.5 -8.148 1 98.19 169 ASN B O 1
ATOM 2990 N N . LEU B 1 170 ? 9.289 -6.363 -7.648 1 98.38 170 LEU B N 1
ATOM 2991 C CA . LEU B 1 170 ? 9.734 -7.727 -7.91 1 98.38 170 LEU B CA 1
ATOM 2992 C C . LEU B 1 170 ? 10.07 -7.914 -9.383 1 98.38 170 LEU B C 1
ATOM 2994 O O . LEU B 1 170 ? 11.102 -8.508 -9.719 1 98.38 170 LEU B O 1
ATOM 2998 N N . ALA B 1 171 ? 9.195 -7.453 -10.25 1 98.12 171 ALA B N 1
ATOM 2999 C CA . ALA B 1 171 ? 9.461 -7.539 -11.688 1 98.12 171 ALA B CA 1
ATOM 3000 C C . ALA B 1 171 ? 10.789 -6.891 -12.039 1 98.12 171 ALA B C 1
ATOM 3002 O O . ALA B 1 171 ? 11.578 -7.445 -12.812 1 98.12 171 ALA B O 1
ATOM 3003 N N . SER B 1 172 ? 10.992 -5.707 -11.469 1 96.12 172 SER B N 1
ATOM 3004 C CA . SER B 1 172 ? 12.242 -4.996 -11.719 1 96.12 172 SER B CA 1
ATOM 3005 C C . SER B 1 172 ? 13.445 -5.82 -11.273 1 96.12 172 SER B C 1
ATOM 3007 O O . SER B 1 172 ? 14.461 -5.875 -11.969 1 96.12 172 SER B O 1
ATOM 3009 N N . SER B 1 173 ? 13.367 -6.48 -10.172 1 96 173 SER B N 1
ATOM 3010 C CA . SER B 1 173 ? 14.469 -7.254 -9.609 1 96 173 SER B CA 1
ATOM 3011 C C . SER B 1 173 ? 14.734 -8.516 -10.422 1 96 173 SER B C 1
ATOM 3013 O O . SER B 1 173 ? 15.82 -9.102 -10.328 1 96 173 SER B O 1
ATOM 3015 N N . LEU B 1 174 ? 13.773 -8.93 -11.211 1 96.88 174 LEU B N 1
ATOM 3016 C CA . LEU B 1 174 ? 13.891 -10.188 -11.938 1 96.88 174 LEU B CA 1
ATOM 3017 C C . LEU B 1 174 ? 14.055 -9.945 -13.43 1 96.88 174 LEU B C 1
ATOM 3019 O O . LEU B 1 174 ? 13.867 -10.859 -14.242 1 96.88 174 LEU B O 1
ATOM 3023 N N . LYS B 1 175 ? 14.391 -8.727 -13.82 1 94.06 175 LYS B N 1
ATOM 3024 C CA . LYS B 1 175 ? 14.43 -8.32 -15.227 1 94.06 175 LYS B CA 1
ATOM 3025 C C . LYS B 1 175 ? 15.461 -9.133 -16 1 94.06 175 LYS B C 1
ATOM 3027 O O . LYS B 1 175 ? 15.32 -9.312 -17.219 1 94.06 175 LYS B O 1
ATOM 3032 N N . ASP B 1 176 ? 16.453 -9.672 -15.344 1 95.38 176 ASP B N 1
ATOM 3033 C CA . ASP B 1 176 ? 17.516 -10.406 -16.016 1 95.38 176 ASP B CA 1
ATOM 3034 C C . ASP B 1 176 ? 17.297 -11.906 -15.938 1 95.38 176 ASP B C 1
ATOM 3036 O O . ASP B 1 176 ? 18.203 -12.695 -16.203 1 95.38 176 ASP B O 1
ATOM 3040 N N . THR B 1 177 ? 16.172 -12.289 -15.492 1 96.62 177 THR B N 1
ATOM 3041 C CA . THR B 1 177 ? 15.781 -13.688 -15.445 1 96.62 177 THR B CA 1
ATOM 3042 C C . THR B 1 177 ? 14.672 -13.977 -16.453 1 96.62 177 THR B C 1
ATOM 3044 O O . THR B 1 177 ? 14.219 -13.078 -17.156 1 96.62 177 THR B O 1
ATOM 3047 N N . ASN B 1 178 ? 14.281 -15.266 -16.531 1 97.31 178 ASN B N 1
ATOM 3048 C CA . ASN B 1 178 ? 13.195 -15.68 -17.406 1 97.31 178 ASN B CA 1
ATOM 3049 C C . ASN B 1 178 ? 11.844 -15.594 -16.703 1 97.31 178 ASN B C 1
ATOM 3051 O O . ASN B 1 178 ? 10.844 -16.125 -17.188 1 97.31 178 ASN B O 1
ATOM 3055 N N . VAL B 1 179 ? 11.844 -14.898 -15.57 1 98.5 179 VAL B N 1
ATOM 3056 C CA . VAL B 1 179 ? 10.625 -14.836 -14.766 1 98.5 179 VAL B CA 1
ATOM 3057 C C . VAL B 1 179 ? 9.859 -13.555 -15.086 1 98.5 179 VAL B C 1
ATOM 3059 O O . VAL B 1 179 ? 10.453 -12.469 -15.172 1 98.5 179 VAL B O 1
ATOM 3062 N N . LYS B 1 180 ? 8.562 -13.68 -15.383 1 98.81 180 LYS B N 1
ATOM 3063 C CA . LYS B 1 180 ? 7.648 -12.547 -15.508 1 98.81 180 LYS B CA 1
ATOM 3064 C C . LYS B 1 180 ? 6.746 -12.43 -14.289 1 98.81 180 LYS B C 1
ATOM 3066 O O . LYS B 1 180 ? 6.281 -13.438 -13.75 1 98.81 180 LYS B O 1
ATOM 3071 N N . VAL B 1 181 ? 6.578 -11.211 -13.797 1 98.88 181 VAL B N 1
ATOM 3072 C CA . VAL B 1 181 ? 5.738 -10.906 -12.648 1 98.88 181 VAL B CA 1
ATOM 3073 C C . VAL B 1 181 ? 4.68 -9.875 -13.039 1 98.88 181 VAL B C 1
ATOM 3075 O O . VAL B 1 181 ? 5.008 -8.812 -13.562 1 98.88 181 VAL B O 1
ATOM 3078 N N . ASN B 1 182 ? 3.398 -10.219 -12.789 1 98.94 182 ASN B N 1
ATOM 3079 C CA . ASN B 1 182 ? 2.33 -9.273 -13.086 1 98.94 182 ASN B CA 1
ATOM 3080 C C . ASN B 1 182 ? 1.216 -9.336 -12.047 1 98.94 182 ASN B C 1
ATOM 3082 O O . ASN B 1 182 ? 1.125 -10.305 -11.289 1 98.94 182 ASN B O 1
ATOM 3086 N N . CYS B 1 183 ? 0.452 -8.273 -12.023 1 98.88 183 CYS B N 1
ATOM 3087 C CA . CYS B 1 183 ? -0.722 -8.18 -11.164 1 98.88 183 CYS B CA 1
ATOM 3088 C C . CYS B 1 183 ? -2.002 -8.383 -11.961 1 98.88 183 CYS B C 1
ATOM 3090 O O . CYS B 1 183 ? -2.17 -7.801 -13.031 1 98.88 183 CYS B O 1
ATOM 3092 N N . ALA B 1 184 ? -2.92 -9.172 -11.453 1 98.94 184 ALA B N 1
ATOM 3093 C CA . ALA B 1 184 ? -4.168 -9.508 -12.141 1 98.94 184 ALA B CA 1
ATOM 3094 C C . ALA B 1 184 ? -5.371 -8.945 -11.391 1 98.94 184 ALA B C 1
ATOM 3096 O O . ALA B 1 184 ? -5.574 -9.25 -10.211 1 98.94 184 ALA B O 1
ATOM 3097 N N . HIS B 1 185 ? -6.141 -8.18 -11.992 1 98.75 185 HIS B N 1
ATOM 3098 C CA . HIS B 1 185 ? -7.484 -7.844 -11.531 1 98.75 185 HIS B CA 1
ATOM 3099 C C . HIS B 1 185 ? -8.516 -8.812 -12.102 1 98.75 185 HIS B C 1
ATOM 3101 O O . HIS B 1 185 ? -8.758 -8.828 -13.312 1 98.75 185 HIS B O 1
ATOM 3107 N N . PRO B 1 186 ? -9.094 -9.555 -11.273 1 98.38 186 PRO B N 1
ATOM 3108 C CA . PRO B 1 186 ? -9.992 -10.594 -11.789 1 98.38 186 PRO B CA 1
ATOM 3109 C C . PRO B 1 186 ? -11.352 -10.047 -12.219 1 98.38 186 PRO B C 1
ATOM 3111 O O . PRO B 1 186 ? -12.125 -10.75 -12.867 1 98.38 186 PRO B O 1
ATOM 3114 N N . GLY B 1 187 ? -11.641 -8.781 -11.93 1 98 187 GLY B N 1
ATOM 3115 C CA . GLY B 1 187 ? -13 -8.266 -12.039 1 98 187 GLY B CA 1
ATOM 3116 C C . GLY B 1 187 ? -13.797 -8.406 -10.758 1 98 187 GLY B C 1
ATOM 3117 O O . GLY B 1 187 ? -13.281 -8.883 -9.742 1 98 187 GLY B O 1
ATOM 3118 N N . TRP B 1 188 ? -14.969 -7.812 -10.773 1 97.38 188 TRP B N 1
ATOM 3119 C CA . TRP B 1 188 ? -15.922 -8.062 -9.703 1 97.38 188 TRP B CA 1
ATOM 3120 C C . TRP B 1 188 ? -16.688 -9.352 -9.938 1 97.38 188 TRP B C 1
ATOM 3122 O O . TRP B 1 188 ? -17.578 -9.406 -10.805 1 97.38 188 TRP B O 1
ATOM 3132 N N . VAL B 1 189 ? -16.359 -10.375 -9.172 1 97.88 189 VAL B N 1
ATOM 3133 C CA . VAL B 1 189 ? -16.703 -11.758 -9.5 1 97.88 189 VAL B CA 1
ATOM 3134 C C . VAL B 1 189 ? -17.656 -12.312 -8.445 1 97.88 189 VAL B C 1
ATOM 3136 O O . VAL B 1 189 ? -17.484 -12.055 -7.25 1 97.88 189 VAL B O 1
ATOM 3139 N N . LYS B 1 190 ? -18.625 -13.148 -8.844 1 96.38 190 LYS B N 1
ATOM 3140 C CA . LYS B 1 190 ? -19.562 -13.812 -7.941 1 96.38 190 LYS B CA 1
ATOM 3141 C C . LYS B 1 190 ? -18.859 -14.875 -7.105 1 96.38 190 LYS B C 1
ATOM 3143 O O . LYS B 1 190 ? -18.734 -16.031 -7.527 1 96.38 190 LYS B O 1
ATOM 3148 N N . THR B 1 191 ? -18.438 -14.508 -5.957 1 95.56 191 THR B N 1
ATOM 3149 C CA . THR B 1 191 ? -17.828 -15.344 -4.922 1 95.56 191 THR B CA 1
ATOM 3150 C C . THR B 1 191 ? -18.312 -14.93 -3.537 1 95.56 191 THR B C 1
ATOM 3152 O O . THR B 1 191 ? -19.125 -14 -3.408 1 95.56 191 THR B O 1
ATOM 3155 N N . ASN B 1 192 ? -17.891 -15.688 -2.535 1 90.94 192 ASN B N 1
ATOM 3156 C CA . ASN B 1 192 ? -18.188 -15.25 -1.176 1 90.94 192 ASN B CA 1
ATOM 3157 C C . ASN B 1 192 ? -17.703 -13.828 -0.922 1 90.94 192 ASN B C 1
ATOM 3159 O O . ASN B 1 192 ? -18.375 -13.047 -0.247 1 90.94 192 ASN B O 1
ATOM 3163 N N . MET B 1 193 ? -16.625 -13.469 -1.481 1 91.25 193 MET B N 1
ATOM 3164 C CA . MET B 1 193 ? -16.016 -12.148 -1.304 1 91.25 193 MET B CA 1
ATOM 3165 C C . MET B 1 193 ? -16.734 -11.109 -2.156 1 91.25 193 MET B C 1
ATOM 3167 O O . MET B 1 193 ? -17.016 -10 -1.689 1 91.25 193 MET B O 1
ATOM 3171 N N . GLY B 1 194 ? -17.109 -11.43 -3.402 1 93.62 194 GLY B N 1
ATOM 3172 C CA . GLY B 1 194 ? -17.672 -10.477 -4.352 1 93.62 194 GLY B CA 1
ATOM 3173 C C . GLY B 1 194 ? -19.156 -10.266 -4.188 1 93.62 194 GLY B C 1
ATOM 3174 O O . GLY B 1 194 ? -19.703 -9.242 -4.613 1 93.62 194 GLY B O 1
ATOM 3175 N N . GLY B 1 195 ? -19.797 -11.305 -3.668 1 93.12 195 GLY B N 1
ATOM 3176 C CA . GLY B 1 195 ? -21.234 -11.219 -3.453 1 93.12 195 GLY B CA 1
ATOM 3177 C C . GLY B 1 195 ? -22.047 -11.586 -4.68 1 93.12 195 GLY B C 1
ATOM 3178 O O . GLY B 1 195 ? -21.516 -11.656 -5.789 1 93.12 195 GLY B O 1
ATOM 3179 N N . ALA B 1 196 ? -23.344 -11.719 -4.5 1 93.31 196 ALA B N 1
ATOM 3180 C CA . ALA B 1 196 ? -24.25 -12.219 -5.527 1 93.31 196 ALA B CA 1
ATOM 3181 C C . ALA B 1 196 ? -24.484 -11.164 -6.605 1 93.31 196 ALA B C 1
ATOM 3183 O O . ALA B 1 196 ? -24.875 -11.492 -7.73 1 93.31 196 ALA B O 1
ATOM 3184 N N . ASP B 1 197 ? -24.219 -9.945 -6.301 1 94.62 197 ASP B N 1
ATOM 3185 C CA . ASP B 1 197 ? -24.531 -8.859 -7.223 1 94.62 197 ASP B CA 1
ATOM 3186 C C . ASP B 1 197 ? -23.391 -8.633 -8.211 1 94.62 197 ASP B C 1
ATOM 3188 O O . ASP B 1 197 ? -23.516 -7.828 -9.133 1 94.62 197 ASP B O 1
ATOM 3192 N N . ALA B 1 198 ? -22.281 -9.375 -7.988 1 96.5 198 ALA B N 1
ATOM 3193 C CA . ALA B 1 198 ? -21.156 -9.227 -8.914 1 96.5 198 ALA B CA 1
ATOM 3194 C C . ALA B 1 198 ? -21.547 -9.633 -10.328 1 96.5 198 ALA B C 1
ATOM 3196 O O . ALA B 1 198 ? -22.266 -10.625 -10.523 1 96.5 198 ALA B O 1
ATOM 3197 N N . PRO B 1 199 ? -21.031 -8.914 -11.328 1 97 199 PRO B N 1
ATOM 3198 C CA . PRO B 1 199 ? -21.469 -9.172 -12.703 1 97 199 PRO B CA 1
ATOM 3199 C C . PRO B 1 199 ? -20.766 -10.383 -13.328 1 97 199 PRO B C 1
ATOM 3201 O O . PRO B 1 199 ? -21.281 -10.984 -14.273 1 97 199 PRO B O 1
ATOM 3204 N N . LEU B 1 200 ? -19.578 -10.719 -12.883 1 97.69 200 LEU B N 1
ATOM 3205 C CA . LEU B 1 200 ? -18.797 -11.773 -13.539 1 97.69 200 LEU B CA 1
ATOM 3206 C C . LEU B 1 200 ? -18.953 -13.094 -12.797 1 97.69 200 LEU B C 1
ATOM 3208 O O . LEU B 1 200 ? -19 -13.125 -11.57 1 97.69 200 LEU B O 1
ATOM 3212 N N . GLU B 1 201 ? -18.938 -14.133 -13.602 1 97.62 201 GLU B N 1
ATOM 3213 C CA . GLU B 1 201 ? -18.859 -15.477 -13.047 1 97.62 201 GLU B CA 1
ATOM 3214 C C . GLU B 1 201 ? -17.422 -15.852 -12.711 1 97.62 201 GLU B C 1
ATOM 3216 O O . GLU B 1 201 ? -16.484 -15.227 -13.203 1 97.62 201 GLU B O 1
ATOM 3221 N N . VAL B 1 202 ? -17.297 -16.875 -11.922 1 97.31 202 VAL B N 1
ATOM 3222 C CA . VAL B 1 202 ? -15.969 -17.297 -11.469 1 97.31 202 VAL B CA 1
ATOM 3223 C C . VAL B 1 202 ? -15.117 -17.703 -12.672 1 97.31 202 VAL B C 1
ATOM 3225 O O . VAL B 1 202 ? -13.898 -17.5 -12.68 1 97.31 202 VAL B O 1
ATOM 3228 N N . THR B 1 203 ? -15.773 -18.234 -13.734 1 97.75 203 THR B N 1
ATOM 3229 C CA . THR B 1 203 ? -15.055 -18.625 -14.938 1 97.75 203 THR B CA 1
ATOM 3230 C C . THR B 1 203 ? -14.359 -17.422 -15.57 1 97.75 203 THR B C 1
ATOM 3232 O O . THR B 1 203 ? -13.211 -17.531 -16 1 97.75 203 THR B O 1
ATOM 3235 N N . GLU B 1 204 ? -15 -16.297 -15.523 1 98.19 204 GLU B N 1
ATOM 3236 C CA . GLU B 1 204 ? -14.414 -15.078 -16.062 1 98.19 204 GLU B CA 1
ATOM 3237 C C . GLU B 1 204 ? -13.375 -14.5 -15.109 1 98.19 204 GLU B C 1
ATOM 3239 O O . GLU B 1 204 ? -12.391 -13.898 -15.547 1 98.19 204 GLU B O 1
ATOM 3244 N N . GLY B 1 205 ? -13.594 -14.719 -13.852 1 98.19 205 GLY B N 1
ATOM 3245 C CA . GLY B 1 205 ? -12.695 -14.203 -12.836 1 98.19 205 GLY B CA 1
ATOM 3246 C C . GLY B 1 205 ? -11.305 -14.805 -12.906 1 98.19 205 GLY B C 1
ATOM 3247 O O . GLY B 1 205 ? -10.328 -14.18 -12.5 1 98.19 205 GLY B O 1
ATOM 3248 N N . ALA B 1 206 ? -11.211 -15.969 -13.5 1 98.62 206 ALA B N 1
ATOM 3249 C CA . ALA B 1 206 ? -9.945 -16.703 -13.539 1 98.62 206 ALA B CA 1
ATOM 3250 C C . ALA B 1 206 ? -9.141 -16.328 -14.781 1 98.62 206 ALA B C 1
ATOM 3252 O O . ALA B 1 206 ? -7.945 -16.609 -14.867 1 98.62 206 ALA B O 1
ATOM 3253 N N . GLU B 1 207 ? -9.766 -15.625 -15.734 1 98.69 207 GLU B N 1
ATOM 3254 C CA . GLU B 1 207 ? -9.211 -15.438 -17.078 1 98.69 207 GLU B CA 1
ATOM 3255 C C . GLU B 1 207 ? -7.898 -14.656 -17.016 1 98.69 207 GLU B C 1
ATOM 3257 O O . GLU B 1 207 ? -6.934 -15.008 -17.703 1 98.69 207 GLU B O 1
ATOM 3262 N N . THR B 1 208 ? -7.898 -13.617 -16.266 1 98.88 208 THR B N 1
ATOM 3263 C CA . THR B 1 208 ? -6.715 -12.758 -16.25 1 98.88 208 THR B CA 1
ATOM 3264 C C . THR B 1 208 ? -5.523 -13.508 -15.648 1 98.88 208 THR B C 1
ATOM 3266 O O . THR B 1 208 ? -4.41 -13.43 -16.172 1 98.88 208 THR B O 1
ATOM 3269 N N . SER B 1 209 ? -5.738 -14.234 -14.539 1 98.94 209 SER B N 1
ATOM 3270 C CA . SER B 1 209 ? -4.664 -15 -13.914 1 98.94 209 SER B CA 1
ATOM 3271 C C . SER B 1 209 ? -4.117 -16.062 -14.859 1 98.94 209 SER B C 1
ATOM 3273 O O . SER B 1 209 ? -2.902 -16.25 -14.961 1 98.94 209 SER B O 1
ATOM 3275 N N . VAL B 1 210 ? -5.004 -16.734 -15.57 1 98.94 210 VAL B N 1
ATOM 3276 C CA . VAL B 1 210 ? -4.59 -17.766 -16.516 1 98.94 210 VAL B CA 1
ATOM 3277 C C . VAL B 1 210 ? -3.795 -17.141 -17.656 1 98.94 210 VAL B C 1
ATOM 3279 O O . VAL B 1 210 ? -2.75 -17.672 -18.047 1 98.94 210 VAL B O 1
ATOM 3282 N N . TYR B 1 211 ? -4.301 -16.031 -18.156 1 98.94 211 TYR B N 1
ATOM 3283 C CA . TYR B 1 211 ? -3.602 -15.305 -19.203 1 98.94 211 TYR B CA 1
ATOM 3284 C C . TYR B 1 211 ? -2.18 -14.961 -18.781 1 98.94 211 TYR B C 1
ATOM 3286 O O . TYR B 1 211 ? -1.219 -15.289 -19.484 1 98.94 211 TYR B O 1
ATOM 3294 N N . LEU B 1 212 ? -2.014 -14.422 -17.609 1 98.94 212 LEU B N 1
ATOM 3295 C CA . LEU B 1 212 ? -0.713 -13.961 -17.141 1 98.94 212 LEU B CA 1
ATOM 3296 C C . LEU B 1 212 ? 0.182 -15.148 -16.781 1 98.94 212 LEU B C 1
ATOM 3298 O O . LEU B 1 212 ? 1.403 -15.07 -16.922 1 98.94 212 LEU B O 1
ATOM 3302 N N . ALA B 1 213 ? -0.401 -16.234 -16.344 1 98.88 213 ALA B N 1
ATOM 3303 C CA . ALA B 1 213 ? 0.336 -17.438 -15.961 1 98.88 213 ALA B CA 1
ATOM 3304 C C . ALA B 1 213 ? 0.903 -18.141 -17.188 1 98.88 213 ALA B C 1
ATOM 3306 O O . ALA B 1 213 ? 1.772 -19.016 -17.062 1 98.88 213 ALA B O 1
ATOM 3307 N N . THR B 1 214 ? 0.381 -17.812 -18.391 1 98.75 214 THR B N 1
ATOM 3308 C CA . THR B 1 214 ? 0.742 -18.578 -19.578 1 98.75 214 THR B CA 1
ATOM 3309 C C . THR B 1 214 ? 1.35 -17.656 -20.641 1 98.75 214 THR B C 1
ATOM 3311 O O . THR B 1 214 ? 1.361 -18 -21.828 1 98.75 214 THR B O 1
ATOM 3314 N N . LEU B 1 215 ? 1.817 -16.562 -20.281 1 98.62 215 LEU B N 1
ATOM 3315 C CA . LEU B 1 215 ? 2.412 -15.594 -21.203 1 98.62 215 LEU B CA 1
ATOM 3316 C C . LEU B 1 215 ? 3.578 -16.219 -21.953 1 98.62 215 LEU B C 1
ATOM 3318 O O . LEU B 1 215 ? 4.359 -16.984 -21.375 1 98.62 215 LEU B O 1
ATOM 3322 N N . PRO B 1 216 ? 3.754 -15.875 -23.203 1 97.69 216 PRO B N 1
ATOM 3323 C CA . PRO B 1 216 ? 4.949 -16.297 -23.938 1 97.69 216 PRO B CA 1
ATOM 3324 C C . PRO B 1 216 ? 6.223 -15.617 -23.438 1 97.69 216 PRO B C 1
ATOM 3326 O O . PRO B 1 216 ? 6.152 -14.695 -22.625 1 97.69 216 PRO B O 1
ATOM 3329 N N . PRO B 1 217 ? 7.371 -16.062 -23.906 1 95.62 217 PRO B N 1
ATOM 3330 C CA . PRO B 1 217 ? 8.641 -15.508 -23.422 1 95.62 217 PRO B CA 1
ATOM 3331 C C . PRO B 1 217 ? 8.734 -13.992 -23.594 1 95.62 217 PRO B C 1
ATOM 3333 O O . PRO B 1 217 ? 9.375 -13.312 -22.797 1 95.62 217 PRO B O 1
ATOM 3336 N N . ASP B 1 218 ? 8.078 -13.461 -24.594 1 96.12 218 ASP B N 1
ATOM 3337 C CA . ASP B 1 218 ? 8.141 -12.023 -24.844 1 96.12 218 ASP B CA 1
ATOM 3338 C C . ASP B 1 218 ? 6.934 -11.305 -24.25 1 96.12 218 ASP B C 1
ATOM 3340 O O . ASP B 1 218 ? 6.648 -10.164 -24.609 1 96.12 218 ASP B O 1
ATOM 3344 N N . GLY B 1 219 ? 6.234 -11.922 -23.344 1 97.5 219 GLY B N 1
ATOM 3345 C CA . GLY B 1 219 ? 5.078 -11.328 -22.688 1 97.5 219 GLY B CA 1
ATOM 3346 C C . GLY B 1 219 ? 5.441 -10.219 -21.719 1 97.5 219 GLY B C 1
ATOM 3347 O O . GLY B 1 219 ? 6.621 -10.016 -21.422 1 97.5 219 GLY B O 1
ATOM 3348 N N . SER B 1 220 ? 4.453 -9.602 -21.25 1 97.81 220 SER B N 1
ATOM 3349 C CA . SER B 1 220 ? 4.602 -8.43 -20.375 1 97.81 220 SER B CA 1
ATOM 3350 C C . SER B 1 220 ? 5.082 -8.828 -18.984 1 97.81 220 SER B C 1
ATOM 3352 O O . SER B 1 220 ? 4.883 -9.969 -18.562 1 97.81 220 SER B O 1
ATOM 3354 N N . THR B 1 221 ? 5.781 -7.945 -18.328 1 98.5 221 THR B N 1
ATOM 3355 C CA . THR B 1 221 ? 6.145 -8.055 -16.922 1 98.5 221 THR B CA 1
ATOM 3356 C C . THR B 1 221 ? 6.016 -6.703 -16.219 1 98.5 221 THR B C 1
ATOM 3358 O O . THR B 1 221 ? 6.062 -5.656 -16.875 1 98.5 221 THR B O 1
ATOM 3361 N N . GLY B 1 222 ? 5.703 -6.734 -14.93 1 98.38 222 GLY B N 1
ATOM 3362 C CA . GLY B 1 222 ? 5.594 -5.52 -14.141 1 98.38 222 GLY B CA 1
ATOM 3363 C C . GLY B 1 222 ? 4.332 -4.73 -14.43 1 98.38 222 GLY B C 1
ATOM 3364 O O . GLY B 1 222 ? 4.305 -3.508 -14.266 1 98.38 222 GLY B O 1
ATOM 3365 N N . GLY B 1 223 ? 3.32 -5.383 -14.953 1 98.5 223 GLY B N 1
ATOM 3366 C CA . GLY B 1 223 ? 2.113 -4.664 -15.32 1 98.5 223 GLY B CA 1
ATOM 3367 C C . GLY B 1 223 ? 0.904 -5.059 -14.5 1 98.5 223 GLY B C 1
ATOM 3368 O O . GLY B 1 223 ? 0.976 -5.984 -13.688 1 98.5 223 GLY B O 1
ATOM 3369 N N . PHE B 1 224 ? -0.118 -4.305 -14.602 1 98.81 224 PHE B N 1
ATOM 3370 C CA . PHE B 1 224 ? -1.444 -4.473 -14.016 1 98.81 224 PHE B CA 1
ATOM 3371 C C . PHE B 1 224 ? -2.482 -4.73 -15.109 1 98.81 224 PHE B C 1
ATOM 3373 O O . PHE B 1 224 ? -2.604 -3.949 -16.047 1 98.81 224 PHE B O 1
ATOM 3380 N N . PHE B 1 225 ? -3.23 -5.879 -14.961 1 98.94 225 PHE B N 1
ATOM 3381 C CA . PHE B 1 225 ? -4.023 -6.281 -16.109 1 98.94 225 PHE B CA 1
ATOM 3382 C C . PHE B 1 225 ? -5.418 -6.719 -15.688 1 98.94 225 PHE B C 1
ATOM 3384 O O . PHE B 1 225 ? -5.602 -7.246 -14.594 1 98.94 225 PHE B O 1
ATOM 3391 N N . HIS B 1 226 ? -6.391 -6.559 -16.484 1 98.75 226 HIS B N 1
ATOM 3392 C CA . HIS B 1 226 ? -7.695 -7.211 -16.516 1 98.75 226 HIS B CA 1
ATOM 3393 C C . HIS B 1 226 ? -7.949 -7.863 -17.875 1 98.75 226 HIS B C 1
ATOM 3395 O O . HIS B 1 226 ? -7.949 -7.184 -18.906 1 98.75 226 HIS B O 1
ATOM 3401 N N . LYS B 1 227 ? -8.172 -9.141 -17.781 1 96.81 227 LYS B N 1
ATOM 3402 C CA . LYS B 1 227 ? -8.156 -9.93 -19 1 96.81 227 LYS B CA 1
ATOM 3403 C C . LYS B 1 227 ? -6.891 -9.648 -19.812 1 96.81 227 LYS B C 1
ATOM 3405 O O . LYS B 1 227 ? -5.773 -9.789 -19.312 1 96.81 227 LYS B O 1
ATOM 3410 N N . GLN B 1 228 ? -6.836 -9.211 -20.891 1 97.5 228 GLN B N 1
ATOM 3411 C CA . GLN B 1 228 ? -5.621 -9 -21.672 1 97.5 228 GLN B CA 1
ATOM 3412 C C . GLN B 1 228 ? -5.316 -7.512 -21.828 1 97.5 228 GLN B C 1
ATOM 3414 O O . GLN B 1 228 ? -4.418 -7.133 -22.578 1 97.5 228 GLN B O 1
ATOM 3419 N N . ASN B 1 229 ? -6.039 -6.73 -21.031 1 98.25 229 ASN B N 1
ATOM 3420 C CA . ASN B 1 229 ? -5.855 -5.289 -21.125 1 98.25 229 ASN B CA 1
ATOM 3421 C C . ASN B 1 229 ? -5.02 -4.75 -19.969 1 98.25 229 ASN B C 1
ATOM 3423 O O . ASN B 1 229 ? -5.297 -5.051 -18.797 1 98.25 229 ASN B O 1
ATOM 3427 N N . ARG B 1 230 ? -4.066 -3.961 -20.312 1 98.44 230 ARG B N 1
ATOM 3428 C CA . ARG B 1 230 ? -3.266 -3.311 -19.281 1 98.44 230 ARG B CA 1
ATOM 3429 C C . ARG B 1 230 ? -4.047 -2.186 -18.609 1 98.44 230 ARG B C 1
ATOM 3431 O O . ARG B 1 230 ? -4.746 -1.421 -19.281 1 98.44 230 ARG B O 1
ATOM 3438 N N . LEU B 1 231 ? -4.02 -2.148 -17.344 1 98.5 231 LEU B N 1
ATOM 3439 C CA . LEU B 1 231 ? -4.695 -1.123 -16.562 1 98.5 231 LEU B CA 1
ATOM 3440 C C . LEU B 1 231 ? -3.697 -0.092 -16.047 1 98.5 231 LEU B C 1
ATOM 3442 O O . LEU B 1 231 ? -2.512 -0.391 -15.891 1 98.5 231 LEU B O 1
ATOM 3446 N N . ALA B 1 232 ? -4.227 1.102 -15.789 1 98.12 232 ALA B N 1
ATOM 3447 C CA . ALA B 1 232 ? -3.439 2.104 -15.07 1 98.12 232 ALA B CA 1
ATOM 3448 C C . ALA B 1 232 ? -3.258 1.716 -13.609 1 98.12 232 ALA B C 1
ATOM 3450 O O . ALA B 1 232 ? -4.117 1.052 -13.023 1 98.12 232 ALA B O 1
ATOM 3451 N N . TRP B 1 233 ? -2.148 2.15 -13.047 1 97.88 233 TRP B N 1
ATOM 3452 C CA . TRP B 1 233 ? -1.877 1.859 -11.641 1 97.88 233 TRP B CA 1
AT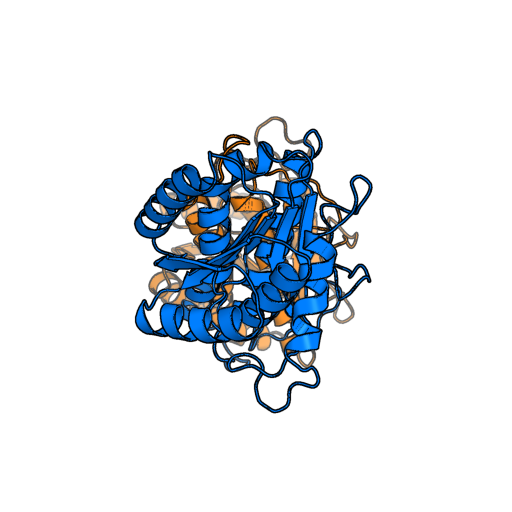OM 3453 C C . TRP B 1 233 ? -2.742 2.721 -10.734 1 97.88 233 TRP B C 1
ATOM 3455 O O . TRP B 1 233 ? -2.926 3.914 -10.984 1 97.88 233 TRP B O 1
#